Protein AF-A0A0R0IYC0-F1 (afdb_monomer_lite)

pLDDT: mean 76.12, std 16.68, range [28.08, 96.69]

Sequence (408 aa):
MTPKTNQNSFIIGTVYDILCKILTSHRSILEVNMMLLNSMKAVGMGTPQIFGSIANQCGGYDRVGYRIKDMYNQTGRQQRLKNVDGKLALKCLSSLSVNDPLMFFHHTIDDENRLQHLFWRDGTMQMNYPMFSDVLAFDATYRNNKYECPLVVFYDVNHHNKTMVFGVAIVSNETKEIHVWLLEKLLEAMKGKPPMFVITNGDLAMRNSIRKNAKSNIKNVKFVVEFSRCMLQDYEVGEFKRKWMELVTMFDVEHHPWVLELYEKRRMWCTTYIRGSYFSGFRITSRCEALHSQISKFVYSRCNVIELLQHFSCCLSFIQVRDDFDSMHGQIFLRMHFKSLEKCVASLFTTKIFILFRPILERSGTMKVVDGGAIDPSNDPLHWIGVNPKGSYLRAHKEKLSGKMQEW

Organism: Glycine max (NCBI:txid3847)

Structure (mmCIF, N/CA/C/O backbone):
data_AF-A0A0R0IYC0-F1
#
_entry.id   AF-A0A0R0IYC0-F1
#
loop_
_atom_site.group_PDB
_atom_site.id
_atom_site.type_symbol
_atom_site.label_atom_id
_atom_site.label_alt_id
_atom_site.label_comp_id
_atom_site.label_asym_id
_atom_site.label_entity_id
_atom_site.label_seq_id
_atom_site.pdbx_PDB_ins_code
_atom_site.Cartn_x
_atom_site.Cartn_y
_atom_site.Cartn_z
_atom_site.occupancy
_atom_site.B_iso_or_equiv
_atom_site.auth_seq_id
_atom_site.auth_comp_id
_atom_site.auth_asym_id
_atom_site.auth_atom_id
_atom_site.pdbx_PDB_model_num
ATOM 1 N N . MET A 1 1 ? 50.755 20.948 -6.412 1.00 40.31 1 MET A N 1
ATOM 2 C CA . MET A 1 1 ? 50.440 19.874 -7.378 1.00 40.31 1 MET A CA 1
ATOM 3 C C . MET A 1 1 ? 49.066 20.154 -7.967 1.00 40.31 1 MET A C 1
ATOM 5 O O . MET A 1 1 ? 48.068 19.938 -7.297 1.00 40.31 1 MET A O 1
ATOM 9 N N . THR A 1 2 ? 49.012 20.736 -9.163 1.00 36.22 2 THR A N 1
ATOM 10 C CA . THR A 1 2 ? 47.770 20.944 -9.921 1.00 36.22 2 THR A CA 1
ATOM 11 C C . THR A 1 2 ? 47.303 19.606 -10.507 1.00 36.22 2 THR A C 1
ATOM 13 O O . THR A 1 2 ? 48.137 18.851 -11.016 1.00 36.22 2 THR A O 1
ATOM 16 N N . PRO A 1 3 ? 46.006 19.259 -10.430 1.00 41.56 3 PRO A N 1
ATOM 17 C CA . PRO A 1 3 ? 45.524 18.000 -10.977 1.00 41.56 3 PRO A CA 1
ATOM 18 C C . PRO A 1 3 ? 45.589 18.073 -12.507 1.00 41.56 3 PRO A C 1
ATOM 20 O O . PRO A 1 3 ? 45.014 18.975 -13.118 1.00 41.56 3 PRO A O 1
ATOM 23 N N . LYS A 1 4 ? 46.304 17.126 -13.128 1.00 38.78 4 LYS A N 1
ATOM 24 C CA . LYS A 1 4 ? 46.269 16.906 -14.579 1.00 38.78 4 LYS A CA 1
ATOM 25 C C . LYS A 1 4 ? 44.829 16.578 -14.970 1.00 38.78 4 LYS A C 1
ATOM 27 O O . LYS A 1 4 ? 44.342 15.479 -14.718 1.00 38.78 4 LYS A O 1
ATOM 32 N N . THR A 1 5 ? 44.141 17.554 -15.548 1.00 39.53 5 THR A N 1
ATOM 33 C CA . THR A 1 5 ? 42.813 17.384 -16.132 1.00 39.53 5 THR A CA 1
ATOM 34 C C . THR A 1 5 ? 42.941 16.433 -17.319 1.00 39.53 5 THR A C 1
ATOM 36 O O . THR A 1 5 ? 43.798 16.595 -18.186 1.00 39.53 5 THR A O 1
ATOM 39 N N . ASN A 1 6 ? 42.131 15.381 -17.299 1.00 39.12 6 ASN A N 1
ATOM 40 C CA . ASN A 1 6 ? 42.242 14.219 -18.168 1.00 39.12 6 ASN A CA 1
ATOM 41 C C . ASN A 1 6 ? 41.822 14.593 -19.607 1.00 39.12 6 ASN A C 1
ATOM 43 O O . ASN A 1 6 ? 40.637 14.574 -19.925 1.00 39.12 6 A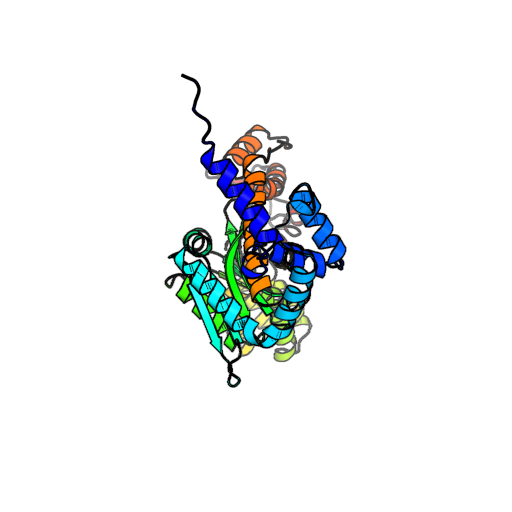SN A O 1
ATOM 47 N N . GLN A 1 7 ? 42.771 14.946 -20.485 1.00 39.28 7 GLN A N 1
ATOM 48 C CA . GLN A 1 7 ? 42.496 15.288 -21.897 1.00 39.28 7 GLN A CA 1
ATOM 49 C C . GLN A 1 7 ? 41.722 14.182 -22.644 1.00 39.28 7 GLN A C 1
ATOM 51 O O . GLN A 1 7 ? 40.970 14.474 -23.572 1.00 39.28 7 GLN A O 1
ATOM 56 N N . ASN A 1 8 ? 41.819 12.928 -22.194 1.00 37.28 8 ASN A N 1
ATOM 57 C CA . ASN A 1 8 ? 41.135 11.797 -22.817 1.00 37.28 8 ASN A CA 1
ATOM 58 C C . ASN A 1 8 ? 39.610 11.784 -22.602 1.00 37.28 8 ASN A C 1
ATOM 60 O O . ASN A 1 8 ? 38.898 11.288 -23.472 1.00 37.28 8 ASN A O 1
ATOM 64 N N . SER A 1 9 ? 39.071 12.341 -21.507 1.00 36.53 9 SER A N 1
ATOM 65 C CA . SER A 1 9 ? 37.609 12.341 -21.298 1.00 36.53 9 SER A CA 1
ATOM 66 C C . SER A 1 9 ? 36.891 13.331 -22.221 1.00 36.53 9 SER A C 1
ATOM 68 O O . SER A 1 9 ? 35.777 13.064 -22.669 1.00 36.53 9 SER A O 1
ATOM 70 N N . PHE A 1 10 ? 37.551 14.440 -22.568 1.00 35.25 10 PHE A N 1
ATOM 71 C CA . PHE A 1 10 ? 37.005 15.466 -23.460 1.00 35.25 10 PHE A CA 1
ATOM 72 C C . PHE A 1 10 ? 36.951 14.992 -24.925 1.00 35.25 10 PHE A C 1
ATOM 74 O O . PHE A 1 10 ? 36.003 15.289 -25.656 1.00 35.25 10 PHE A O 1
ATOM 81 N N . ILE A 1 11 ? 37.940 14.196 -25.347 1.00 39.66 11 ILE A N 1
ATOM 82 C CA . ILE A 1 11 ? 37.996 13.608 -26.695 1.00 39.66 11 ILE A CA 1
ATOM 83 C C . ILE A 1 11 ? 36.908 12.534 -26.875 1.00 39.66 11 ILE A C 1
ATOM 85 O O . ILE A 1 11 ? 36.260 12.484 -27.917 1.00 39.66 11 ILE A O 1
ATOM 89 N N . ILE A 1 12 ? 36.634 11.713 -25.854 1.00 46.66 12 ILE A N 1
ATOM 90 C CA . ILE A 1 12 ? 35.584 10.679 -25.937 1.00 46.66 12 ILE A CA 1
ATOM 91 C C . ILE A 1 12 ? 34.186 11.308 -26.060 1.00 46.66 12 ILE A C 1
ATOM 93 O O . ILE A 1 12 ? 33.389 10.855 -26.882 1.00 46.66 12 ILE A O 1
ATOM 97 N N . GLY A 1 13 ? 33.903 12.377 -25.302 1.00 51.91 13 GLY A N 1
ATOM 98 C CA . GLY A 1 13 ? 32.625 13.094 -25.396 1.00 51.91 13 GLY A CA 1
ATOM 99 C C . GLY A 1 13 ? 32.398 13.713 -26.779 1.00 51.91 13 GLY A C 1
ATOM 100 O O . GLY A 1 13 ? 31.359 13.498 -27.396 1.00 51.91 13 GLY A O 1
ATOM 101 N N . THR A 1 14 ? 33.414 14.391 -27.322 1.00 57.56 14 THR A N 1
ATOM 102 C CA . THR A 1 14 ? 33.320 15.031 -28.648 1.00 57.56 14 THR A CA 1
ATOM 103 C C . THR A 1 14 ? 33.155 14.029 -29.791 1.00 57.56 14 THR A C 1
ATOM 105 O O . THR A 1 14 ? 32.339 14.260 -30.684 1.00 57.56 14 THR A O 1
ATOM 108 N N . VAL A 1 15 ? 33.859 12.893 -29.763 1.00 59.19 15 VAL A N 1
ATOM 109 C CA . VAL A 1 15 ? 33.693 11.844 -30.783 1.00 59.19 15 VAL A CA 1
ATOM 110 C C . VAL A 1 15 ? 32.300 11.214 -30.701 1.00 59.19 15 VAL A C 1
ATOM 112 O O . VAL A 1 15 ? 31.662 11.023 -31.735 1.00 59.19 15 VAL A O 1
ATOM 115 N N . TYR A 1 16 ? 31.789 10.939 -29.498 1.00 60.50 16 TYR A N 1
ATOM 116 C CA . TYR A 1 16 ? 30.454 10.358 -29.321 1.00 60.50 16 TYR A CA 1
ATOM 117 C C . TYR A 1 16 ? 29.337 11.287 -29.823 1.00 60.50 16 TYR A C 1
ATOM 119 O O . TYR A 1 16 ? 28.438 10.841 -30.544 1.00 60.50 16 TYR A O 1
ATOM 127 N N . ASP A 1 17 ? 29.435 12.587 -29.534 1.00 61.44 17 ASP A N 1
ATOM 128 C CA . ASP A 1 17 ? 28.480 13.595 -30.009 1.00 61.44 17 ASP A CA 1
ATOM 129 C C . ASP A 1 17 ? 28.496 13.719 -31.541 1.00 61.44 17 ASP A C 1
ATOM 131 O O . ASP A 1 17 ? 27.447 13.851 -32.183 1.00 61.44 17 ASP A O 1
ATOM 135 N N . ILE A 1 18 ? 29.680 13.624 -32.156 1.00 62.19 18 ILE A N 1
ATOM 136 C CA . ILE A 1 18 ? 29.835 13.603 -33.616 1.00 62.19 18 ILE A CA 1
ATOM 137 C C . ILE A 1 18 ? 29.225 12.323 -34.209 1.00 62.19 18 ILE A C 1
ATOM 139 O O . ILE A 1 18 ? 28.498 12.391 -35.205 1.00 62.19 18 ILE A O 1
ATOM 143 N N . LEU A 1 19 ? 29.451 11.159 -33.593 1.00 61.41 19 LEU A N 1
ATOM 144 C CA . LEU A 1 19 ? 28.899 9.886 -34.069 1.00 61.41 19 LEU A CA 1
ATOM 145 C C . LEU A 1 19 ? 27.366 9.871 -34.009 1.00 61.41 19 LEU A C 1
ATOM 147 O O . LEU A 1 19 ? 26.738 9.449 -34.981 1.00 61.41 19 LEU A O 1
ATOM 151 N N . CYS A 1 20 ? 26.755 10.417 -32.952 1.00 62.12 20 CYS A N 1
ATOM 152 C CA . CYS A 1 20 ? 25.298 10.596 -32.870 1.00 62.12 20 CYS A CA 1
ATOM 153 C C . CYS A 1 20 ? 24.760 11.479 -34.015 1.00 62.12 20 CYS A C 1
ATOM 155 O O . CYS A 1 20 ? 23.692 11.224 -34.586 1.00 62.12 20 CYS A O 1
ATOM 157 N N . LYS A 1 21 ? 25.511 12.512 -34.420 1.00 61.81 21 LYS A N 1
ATOM 158 C CA . LYS A 1 21 ? 25.119 13.392 -35.535 1.00 61.81 21 LYS A CA 1
ATOM 159 C C . LYS A 1 21 ? 25.160 12.682 -36.886 1.00 61.81 21 LYS A C 1
ATOM 161 O O . LYS A 1 21 ? 24.272 12.923 -37.713 1.00 61.81 21 LYS A O 1
ATOM 166 N N . ILE A 1 22 ? 26.130 11.796 -37.107 1.00 63.50 22 ILE A N 1
ATOM 167 C CA . ILE A 1 22 ? 26.396 11.187 -38.420 1.00 63.50 22 ILE A CA 1
ATOM 168 C C . ILE A 1 22 ? 25.664 9.850 -38.591 1.00 63.50 22 ILE A C 1
ATOM 170 O O . ILE A 1 22 ? 24.965 9.660 -39.587 1.00 63.50 22 ILE A O 1
ATOM 174 N N . LEU A 1 23 ? 25.761 8.947 -37.616 1.00 68.81 23 LEU A N 1
ATOM 175 C CA . LEU A 1 23 ? 25.322 7.561 -37.751 1.00 68.81 23 LEU A CA 1
ATOM 176 C C . LEU A 1 23 ? 23.964 7.329 -37.090 1.00 68.81 23 LEU A C 1
ATOM 178 O O . LEU A 1 23 ? 23.771 7.581 -35.903 1.00 68.81 23 LEU A O 1
ATOM 182 N N . THR A 1 24 ? 23.019 6.782 -37.852 1.00 68.00 24 THR A N 1
ATOM 183 C CA . THR A 1 24 ? 21.692 6.401 -37.343 1.00 68.00 24 THR A CA 1
ATOM 184 C C . THR A 1 24 ? 21.765 5.375 -36.215 1.00 68.00 24 THR A C 1
ATOM 186 O O . THR A 1 24 ? 20.939 5.435 -35.313 1.00 68.00 24 THR A O 1
ATOM 189 N N . SER A 1 25 ? 22.761 4.483 -36.224 1.00 69.06 25 SER A N 1
ATOM 190 C CA . SER A 1 25 ? 22.980 3.470 -35.181 1.00 69.06 25 SER A CA 1
ATOM 191 C C . SER A 1 25 ? 23.373 4.050 -33.821 1.00 69.06 25 SER A C 1
ATOM 193 O O . SER A 1 25 ? 23.136 3.405 -32.805 1.00 69.06 25 SER A O 1
ATOM 195 N N . HIS A 1 26 ? 23.944 5.258 -33.788 1.00 68.44 26 HIS A N 1
ATOM 196 C CA . HIS A 1 26 ? 24.344 5.932 -32.549 1.00 68.44 26 HIS A CA 1
ATOM 197 C C . HIS A 1 26 ? 23.257 6.866 -32.002 1.00 68.44 26 HIS A C 1
ATOM 199 O O . HIS A 1 26 ? 23.344 7.311 -30.860 1.00 68.44 26 HIS A O 1
ATOM 205 N N . ARG A 1 27 ? 22.206 7.148 -32.783 1.00 78.25 27 ARG A N 1
ATOM 206 C CA . ARG A 1 27 ? 21.073 7.959 -32.322 1.00 78.25 27 ARG A CA 1
ATOM 207 C C . ARG A 1 27 ? 20.144 7.112 -31.469 1.00 78.25 27 ARG A C 1
ATOM 209 O O . ARG A 1 27 ? 19.543 6.153 -31.947 1.00 78.25 27 ARG A O 1
ATOM 216 N N . SER A 1 28 ? 19.968 7.513 -30.218 1.00 77.31 28 SER A N 1
ATOM 217 C CA . SER A 1 28 ? 18.967 6.929 -29.330 1.00 77.31 28 SER A CA 1
ATOM 218 C C . SER A 1 28 ? 18.286 8.021 -28.514 1.00 77.31 28 SER A C 1
ATOM 220 O O . SER A 1 28 ? 18.926 8.951 -28.022 1.00 77.31 28 SER A O 1
ATOM 222 N N . ILE A 1 29 ? 16.961 7.931 -28.393 1.00 83.06 29 ILE A N 1
ATOM 223 C CA . ILE A 1 29 ? 16.216 8.791 -27.477 1.00 83.06 29 ILE A CA 1
ATOM 224 C C . ILE A 1 29 ? 16.373 8.178 -26.090 1.00 83.06 29 ILE A C 1
ATOM 226 O O . ILE A 1 29 ? 15.874 7.082 -25.840 1.00 83.06 29 ILE A O 1
ATOM 230 N N . LEU A 1 30 ? 17.083 8.883 -25.208 1.00 79.81 30 LEU A N 1
ATOM 231 C CA . LEU A 1 30 ? 17.211 8.506 -23.800 1.00 79.81 30 LEU A CA 1
ATOM 232 C C . LEU A 1 30 ? 15.828 8.301 -23.171 1.00 79.81 30 LEU A C 1
ATOM 234 O O . LEU A 1 30 ? 14.880 9.010 -23.506 1.00 79.81 30 LEU A O 1
ATOM 238 N N . GLU A 1 31 ? 15.722 7.375 -22.221 1.00 70.25 31 GLU A N 1
ATOM 239 C CA . GLU A 1 31 ? 14.453 7.042 -21.562 1.00 70.25 31 GLU A CA 1
ATOM 240 C C . GLU A 1 31 ? 13.765 8.264 -20.940 1.00 70.25 31 GLU A C 1
ATOM 242 O O . GLU A 1 31 ? 12.576 8.481 -21.165 1.00 70.25 31 GLU A O 1
ATOM 247 N N . VAL A 1 32 ? 14.537 9.141 -20.295 1.00 75.06 32 VAL A N 1
ATOM 248 C CA . VAL A 1 32 ? 14.058 10.420 -19.744 1.00 75.06 32 VAL A CA 1
ATOM 249 C C . VAL A 1 32 ? 13.418 11.303 -20.824 1.00 75.06 32 VAL A C 1
ATOM 251 O O . VAL A 1 32 ? 12.354 11.883 -20.614 1.00 75.06 32 VAL A O 1
ATOM 254 N N . ASN A 1 33 ? 14.015 11.359 -22.017 1.00 84.56 33 ASN A N 1
ATOM 255 C CA . ASN A 1 33 ? 13.479 12.133 -23.135 1.00 84.56 33 ASN A CA 1
ATOM 256 C C . ASN A 1 33 ? 12.239 11.477 -23.759 1.00 84.56 33 ASN A C 1
ATOM 258 O O . ASN A 1 33 ? 11.364 12.183 -24.259 1.00 84.56 33 ASN A O 1
ATOM 262 N N . MET A 1 34 ? 12.132 10.144 -23.723 1.00 80.50 34 MET A N 1
ATOM 263 C CA . MET A 1 34 ? 10.910 9.442 -24.134 1.00 80.50 34 MET A CA 1
ATOM 264 C C . MET A 1 34 ? 9.756 9.725 -23.170 1.00 80.50 34 MET A C 1
ATOM 266 O O . MET A 1 34 ? 8.651 10.022 -23.622 1.00 80.50 34 MET A O 1
ATOM 270 N N . MET A 1 35 ? 10.012 9.693 -21.858 1.00 75.69 35 MET A N 1
ATOM 271 C CA . MET A 1 35 ? 9.021 10.064 -20.843 1.00 75.69 35 MET A CA 1
ATOM 272 C C . MET A 1 35 ? 8.561 11.512 -21.027 1.00 75.69 35 MET A C 1
ATOM 274 O O . MET A 1 35 ? 7.362 11.780 -20.990 1.00 75.69 35 MET A O 1
ATOM 278 N N . LEU A 1 36 ? 9.498 12.431 -21.289 1.00 83.56 36 LEU A N 1
ATOM 279 C CA . LEU A 1 36 ? 9.193 13.835 -21.558 1.00 83.56 36 LEU A CA 1
ATOM 280 C C . LEU A 1 36 ? 8.366 14.017 -22.841 1.00 83.56 36 LEU A C 1
ATOM 282 O O . LEU A 1 36 ? 7.412 14.790 -22.859 1.00 83.56 36 LEU A O 1
ATOM 286 N N . LEU A 1 37 ? 8.693 13.277 -23.905 1.00 85.75 37 LEU A N 1
ATOM 287 C CA . LEU A 1 37 ? 7.905 13.257 -25.138 1.00 85.75 37 LEU A CA 1
ATOM 288 C C . LEU A 1 37 ? 6.463 12.814 -24.884 1.00 85.75 37 LEU A C 1
ATOM 290 O O . LEU A 1 37 ? 5.535 13.465 -25.365 1.00 85.75 37 LEU A O 1
ATOM 294 N N . ASN A 1 38 ? 6.274 11.732 -24.133 1.00 80.06 38 ASN A N 1
ATOM 295 C CA . ASN A 1 38 ? 4.952 11.196 -23.826 1.00 80.06 38 ASN A CA 1
ATOM 296 C C . ASN A 1 38 ? 4.139 12.156 -22.944 1.00 80.06 38 ASN A C 1
ATOM 298 O O . ASN A 1 38 ? 3.006 12.495 -23.292 1.00 80.06 38 ASN A O 1
ATOM 302 N N . SER A 1 39 ? 4.732 12.659 -21.857 1.00 75.38 39 SER A N 1
ATOM 303 C CA . SER A 1 39 ? 4.055 13.565 -20.922 1.00 75.38 39 SER A CA 1
ATOM 304 C C . SER A 1 39 ? 3.678 14.896 -21.574 1.00 75.38 39 SER A C 1
ATOM 306 O O . SER A 1 39 ? 2.548 15.361 -21.422 1.00 75.38 39 SER A O 1
ATOM 308 N N . MET A 1 40 ? 4.572 15.485 -22.374 1.00 84.88 40 MET A N 1
ATOM 309 C CA . MET A 1 40 ? 4.278 16.732 -23.081 1.00 84.88 40 MET A CA 1
ATOM 310 C C . MET A 1 40 ? 3.257 16.534 -24.211 1.00 84.88 40 MET A C 1
ATOM 312 O O . MET A 1 40 ? 2.402 17.395 -24.428 1.00 84.88 40 MET A O 1
ATOM 316 N N . LYS A 1 41 ? 3.280 15.393 -24.915 1.00 82.38 41 LYS A N 1
ATOM 317 C CA . LYS A 1 41 ? 2.235 15.083 -25.906 1.00 82.38 41 LYS A CA 1
ATOM 318 C C . LYS A 1 41 ? 0.857 14.988 -25.279 1.00 82.38 41 LYS A C 1
ATOM 320 O O . LYS A 1 41 ? -0.115 15.436 -25.883 1.00 82.38 41 LYS A O 1
ATOM 325 N N . ALA A 1 42 ? 0.776 14.409 -24.089 1.00 68.44 42 ALA A N 1
ATOM 326 C CA . ALA A 1 42 ? -0.482 14.226 -23.395 1.00 68.44 42 ALA A CA 1
ATOM 327 C C . ALA A 1 42 ? -1.173 15.540 -23.007 1.00 68.44 42 ALA A C 1
ATOM 329 O O . ALA A 1 42 ? -2.399 15.601 -22.989 1.00 68.44 42 ALA A O 1
ATOM 330 N N . VAL A 1 43 ? -0.399 16.601 -22.758 1.00 75.00 43 VAL A N 1
ATOM 331 C CA . VAL A 1 43 ? -0.919 17.959 -22.513 1.00 75.00 43 VAL A CA 1
ATOM 332 C C . VAL A 1 43 ? -1.140 18.759 -23.806 1.00 75.00 43 VAL A C 1
ATOM 334 O O . VAL A 1 43 ? -1.367 19.964 -23.763 1.00 75.00 43 VAL A O 1
ATOM 337 N N . GLY A 1 44 ? -1.088 18.100 -24.969 1.00 74.31 44 GLY A N 1
ATOM 338 C CA . GLY A 1 44 ? -1.387 18.698 -26.271 1.00 74.31 44 GLY A CA 1
ATOM 339 C C . GLY A 1 44 ? -0.204 19.382 -26.959 1.00 74.31 44 GLY A C 1
ATOM 340 O O . GLY A 1 44 ? -0.402 20.016 -27.996 1.00 74.31 44 GLY A O 1
ATOM 341 N N . MET A 1 45 ? 1.024 19.258 -26.438 1.00 83.38 45 MET A N 1
ATOM 342 C CA . MET A 1 45 ? 2.189 19.853 -27.098 1.00 83.38 45 MET A CA 1
ATOM 343 C C . MET A 1 45 ? 2.554 19.093 -28.375 1.00 83.38 45 MET A C 1
ATOM 345 O O . MET A 1 45 ? 2.655 17.861 -28.413 1.00 83.38 45 MET A O 1
ATOM 349 N N . GLY A 1 46 ? 2.820 19.851 -29.437 1.00 85.25 46 GLY A N 1
ATOM 350 C CA . GLY A 1 46 ? 3.313 19.296 -30.690 1.00 85.25 46 GLY A CA 1
ATOM 351 C C . GLY A 1 46 ? 4.734 18.750 -30.536 1.00 85.25 46 GLY A C 1
ATOM 352 O O . GLY A 1 46 ? 5.563 19.328 -29.837 1.00 85.25 46 GLY A O 1
ATOM 353 N N . THR A 1 47 ? 5.069 17.676 -31.262 1.00 90.50 47 THR A N 1
ATOM 354 C CA . THR A 1 47 ? 6.436 17.099 -31.273 1.00 90.50 47 THR A CA 1
ATOM 355 C C . THR A 1 47 ? 7.549 18.137 -31.518 1.00 90.50 47 THR A C 1
ATOM 357 O O . THR A 1 47 ? 8.579 18.037 -30.853 1.00 90.50 47 THR A O 1
ATOM 360 N N . PRO A 1 48 ? 7.367 19.169 -32.372 1.00 91.75 48 PRO A N 1
ATOM 361 C CA . PRO A 1 48 ? 8.357 20.239 -32.520 1.00 91.75 48 PRO A CA 1
ATOM 362 C C . PRO A 1 48 ? 8.596 21.065 -31.250 1.00 91.75 48 PRO A C 1
ATOM 364 O O . PRO A 1 48 ? 9.742 21.374 -30.942 1.00 91.75 48 PRO A O 1
ATOM 367 N N . GLN A 1 49 ? 7.545 21.386 -30.489 1.00 90.81 49 GLN A N 1
ATOM 368 C CA . GLN A 1 49 ? 7.658 22.161 -29.244 1.00 90.81 49 GLN A CA 1
ATOM 369 C C . GLN A 1 49 ? 8.403 21.366 -28.169 1.00 90.81 49 GLN A C 1
ATOM 371 O O . GLN A 1 49 ? 9.254 21.902 -27.466 1.00 90.81 49 GLN A O 1
ATOM 376 N N . ILE A 1 50 ? 8.124 20.064 -28.096 1.00 92.06 50 ILE A N 1
ATOM 377 C CA . ILE A 1 50 ? 8.804 19.128 -27.195 1.00 92.06 50 ILE A CA 1
ATOM 378 C C . ILE A 1 50 ? 10.289 19.036 -27.548 1.00 92.06 50 ILE A C 1
ATOM 380 O O . ILE A 1 50 ? 11.144 19.158 -26.675 1.00 92.06 50 ILE A O 1
ATOM 384 N N . PHE A 1 51 ? 10.607 18.869 -28.835 1.00 92.88 51 PHE A N 1
ATOM 385 C CA . PHE A 1 51 ? 11.993 18.829 -29.297 1.00 92.88 51 PHE A CA 1
ATOM 386 C C . PHE A 1 51 ? 12.735 20.131 -28.977 1.00 92.88 51 PHE A C 1
ATOM 388 O O . PHE A 1 51 ? 13.870 20.086 -28.510 1.00 92.88 51 PHE A O 1
ATOM 395 N N . GLY A 1 52 ? 12.079 21.282 -29.159 1.00 92.00 52 GLY A N 1
ATOM 396 C CA . GLY A 1 52 ? 12.617 22.581 -28.757 1.00 92.00 52 GLY A CA 1
ATOM 397 C C . GLY A 1 52 ? 12.873 22.687 -27.251 1.00 92.00 52 GLY A C 1
ATOM 398 O O . GLY A 1 52 ? 13.912 23.201 -26.847 1.00 92.00 52 GLY A O 1
ATOM 399 N N . SER A 1 53 ? 11.982 22.144 -26.414 1.00 91.56 53 SER A N 1
ATOM 400 C CA . SER A 1 53 ? 12.174 22.097 -24.957 1.00 91.56 53 SER A CA 1
ATOM 401 C C . SER A 1 53 ? 13.395 21.259 -24.564 1.00 91.56 53 SER A C 1
ATOM 403 O O . SER A 1 53 ? 14.223 21.714 -23.775 1.00 91.56 53 SER A O 1
ATOM 405 N N . ILE A 1 54 ? 13.557 20.081 -25.174 1.00 91.31 54 ILE A N 1
ATOM 406 C CA . ILE A 1 54 ? 14.723 19.211 -24.959 1.00 91.31 54 ILE A CA 1
ATOM 407 C C . ILE A 1 54 ? 16.004 19.908 -25.419 1.00 91.31 54 ILE A C 1
ATOM 409 O O . ILE A 1 54 ? 16.986 19.943 -24.683 1.00 91.31 54 ILE A O 1
ATOM 413 N N . ALA A 1 55 ? 15.994 20.511 -26.607 1.00 90.88 55 ALA A N 1
ATOM 414 C CA . ALA A 1 55 ? 17.136 21.260 -27.117 1.00 90.88 55 ALA A CA 1
ATOM 415 C C . ALA A 1 55 ? 17.535 22.406 -26.180 1.00 90.88 55 ALA A C 1
ATOM 417 O O . ALA A 1 55 ? 18.723 22.608 -25.936 1.00 90.88 55 ALA A O 1
ATOM 418 N N . ASN A 1 56 ? 16.561 23.111 -25.601 1.00 90.62 56 ASN A N 1
ATOM 419 C CA . ASN A 1 56 ? 16.823 24.156 -24.616 1.00 90.62 56 ASN A CA 1
ATOM 420 C C . ASN A 1 56 ? 17.496 23.598 -23.348 1.00 90.62 56 ASN A C 1
ATOM 422 O O . ASN A 1 56 ? 18.451 24.194 -22.858 1.00 90.62 56 ASN A O 1
ATOM 426 N N . GLN A 1 57 ? 17.067 22.429 -22.857 1.00 88.12 57 GLN A N 1
ATOM 427 C CA . GLN A 1 57 ? 17.708 21.754 -21.716 1.00 88.12 57 GLN A CA 1
ATOM 428 C C . GLN A 1 57 ? 19.129 21.271 -22.037 1.00 88.12 57 GLN A C 1
ATOM 430 O O . GLN A 1 57 ? 20.014 21.355 -21.189 1.00 88.12 57 GLN A O 1
ATOM 435 N N . CYS A 1 58 ? 19.370 20.804 -23.264 1.00 85.25 58 CYS A N 1
ATOM 436 C CA . CYS A 1 58 ? 20.702 20.400 -23.717 1.00 85.25 58 CYS A CA 1
ATOM 437 C C . CYS A 1 58 ? 21.631 21.597 -24.001 1.00 85.25 58 CYS A C 1
ATOM 439 O O . CYS A 1 58 ? 22.834 21.401 -24.157 1.00 85.25 58 CYS A O 1
ATOM 441 N N . GLY A 1 59 ? 21.113 22.830 -24.051 1.00 88.25 59 GLY A N 1
ATOM 442 C CA . GLY A 1 59 ? 21.876 24.040 -24.378 1.00 88.25 59 GLY A CA 1
ATOM 443 C C . GLY A 1 59 ? 22.088 24.264 -25.879 1.00 88.25 59 GLY A C 1
ATOM 444 O O . GLY A 1 59 ? 23.059 24.909 -26.265 1.00 88.25 59 GLY A O 1
ATOM 445 N N . GLY A 1 60 ? 21.218 23.701 -26.719 1.00 86.81 60 GLY A N 1
ATOM 446 C CA . GLY A 1 60 ? 21.261 23.817 -28.175 1.00 86.81 60 GLY A CA 1
ATOM 447 C C . GLY A 1 60 ? 20.735 22.565 -28.877 1.00 86.81 60 GLY A C 1
ATOM 448 O O . GLY A 1 60 ? 20.830 21.449 -28.365 1.00 86.81 60 GLY A O 1
ATOM 449 N N . TYR A 1 61 ? 20.195 22.733 -30.086 1.00 87.44 61 TYR A N 1
ATOM 450 C CA . TYR A 1 61 ? 19.746 21.610 -30.922 1.00 87.44 61 TYR A CA 1
ATOM 451 C C . TYR A 1 61 ? 20.899 20.688 -31.333 1.00 87.44 61 TYR A C 1
ATOM 453 O O . TYR A 1 61 ? 20.717 19.485 -31.495 1.00 87.44 61 TYR A O 1
ATOM 461 N N . ASP A 1 62 ? 22.094 21.249 -31.487 1.00 82.94 62 ASP A N 1
ATOM 462 C CA . ASP A 1 62 ? 23.329 20.551 -31.831 1.00 82.94 62 ASP A CA 1
ATOM 463 C C . ASP A 1 62 ? 23.875 19.682 -30.688 1.00 82.94 62 ASP A C 1
ATOM 465 O O . ASP A 1 62 ? 24.782 18.885 -30.924 1.00 82.94 62 ASP A O 1
ATOM 469 N N . ARG A 1 63 ? 23.317 19.812 -29.481 1.00 82.12 63 ARG A N 1
ATOM 470 C CA . ARG A 1 63 ? 23.646 18.997 -28.304 1.00 82.12 63 ARG A CA 1
ATOM 471 C C . ARG A 1 63 ? 22.627 17.888 -28.043 1.00 82.12 63 ARG A C 1
ATOM 473 O O . ARG A 1 63 ? 22.778 17.119 -27.100 1.00 82.12 63 ARG A O 1
ATOM 480 N N . VAL A 1 64 ? 21.591 17.780 -28.878 1.00 83.69 64 VAL A N 1
ATOM 481 C CA . VAL A 1 64 ? 20.632 16.675 -28.814 1.00 83.69 64 VAL A CA 1
ATOM 482 C C . VAL A 1 64 ? 21.163 15.511 -29.652 1.00 83.69 64 VAL A C 1
ATOM 484 O O . VAL A 1 64 ? 21.341 15.631 -30.863 1.00 83.69 64 VAL A O 1
ATOM 487 N N . GLY A 1 65 ? 21.387 14.356 -29.021 1.00 84.56 65 GLY A N 1
ATOM 488 C CA . GLY A 1 65 ? 21.955 13.156 -29.660 1.00 84.56 65 GLY A CA 1
ATOM 489 C C . GLY A 1 65 ? 21.058 12.453 -30.695 1.00 84.56 65 GLY A C 1
ATOM 490 O O . GLY A 1 65 ? 21.357 11.339 -31.115 1.00 84.56 65 GLY A O 1
ATOM 491 N N . TYR A 1 66 ? 19.939 13.058 -31.097 1.00 87.56 66 TYR A N 1
ATOM 492 C CA . TYR A 1 66 ? 18.977 12.521 -32.062 1.00 87.56 66 TYR A CA 1
ATOM 493 C C . TYR A 1 66 ? 18.192 13.655 -32.735 1.00 87.56 66 TYR A C 1
ATOM 495 O O . TYR A 1 66 ? 18.186 14.800 -32.285 1.00 87.56 66 TYR A O 1
ATOM 503 N N . ARG A 1 67 ? 17.516 13.349 -33.844 1.00 87.69 67 ARG A N 1
ATOM 504 C CA . ARG A 1 67 ? 16.741 14.319 -34.629 1.00 87.69 67 ARG A CA 1
ATOM 505 C C . ARG A 1 67 ? 15.266 14.284 -34.247 1.00 87.69 67 ARG A C 1
ATOM 507 O O . ARG A 1 67 ? 14.740 13.262 -33.815 1.00 87.69 67 ARG A O 1
ATOM 514 N N . ILE A 1 68 ? 14.541 15.352 -34.575 1.00 90.06 68 ILE A N 1
ATOM 515 C CA . ILE A 1 68 ? 13.073 15.375 -34.471 1.00 90.06 68 ILE A CA 1
ATOM 516 C C . ILE A 1 68 ? 12.402 14.221 -35.245 1.00 90.06 68 ILE A C 1
ATOM 518 O O . ILE A 1 68 ? 11.393 13.675 -34.805 1.00 90.06 68 ILE A O 1
ATOM 522 N N . LYS A 1 69 ? 12.987 13.784 -36.374 1.00 89.38 69 LYS A N 1
ATOM 523 C CA . LYS A 1 69 ? 12.511 12.613 -37.132 1.00 89.38 69 LYS A CA 1
ATOM 524 C C . LYS A 1 69 ? 12.543 11.337 -36.287 1.00 89.38 69 LYS A C 1
ATOM 526 O O . LYS A 1 69 ? 11.634 10.522 -36.404 1.00 89.38 69 LYS A O 1
ATOM 531 N N . ASP A 1 70 ? 13.532 11.194 -35.410 1.00 89.94 70 ASP A N 1
ATOM 532 C CA . ASP A 1 70 ? 13.633 10.052 -34.504 1.00 89.94 70 ASP A CA 1
ATOM 533 C C . ASP A 1 70 ? 12.490 10.079 -33.473 1.00 89.94 70 ASP A C 1
ATOM 535 O O . ASP A 1 70 ? 11.915 9.033 -33.186 1.00 89.94 70 ASP A O 1
ATOM 539 N N . MET A 1 71 ? 12.050 11.261 -33.013 1.00 89.81 71 MET A N 1
ATOM 540 C CA . MET A 1 71 ? 10.869 11.401 -32.139 1.00 89.81 71 MET A CA 1
ATOM 541 C C . MET A 1 71 ? 9.557 11.046 -32.851 1.00 89.81 71 MET A C 1
ATOM 543 O O . MET A 1 71 ? 8.686 10.393 -32.266 1.00 89.81 71 MET A O 1
ATOM 547 N N . TYR A 1 72 ? 9.405 11.434 -34.122 1.00 88.75 72 TYR A N 1
ATOM 548 C CA . TYR A 1 72 ? 8.261 11.012 -34.939 1.00 88.75 72 TYR A CA 1
ATOM 549 C C . TYR A 1 72 ? 8.257 9.499 -35.161 1.00 88.75 72 TYR A C 1
ATOM 551 O O . TYR A 1 72 ? 7.227 8.854 -34.957 1.00 88.75 72 TYR A O 1
ATOM 559 N N . ASN A 1 73 ? 9.410 8.925 -35.513 1.00 87.75 73 ASN A N 1
ATOM 560 C CA . ASN A 1 73 ? 9.575 7.483 -35.673 1.00 87.75 73 ASN A CA 1
ATOM 561 C C . ASN A 1 73 ? 9.261 6.744 -34.369 1.00 87.75 73 ASN A C 1
ATOM 563 O O . ASN A 1 73 ? 8.572 5.727 -34.400 1.00 87.75 73 ASN A O 1
ATOM 567 N N . GLN A 1 74 ? 9.710 7.275 -33.229 1.00 83.56 74 GLN A N 1
ATOM 568 C CA . GLN A 1 74 ? 9.444 6.703 -31.915 1.00 83.56 74 GLN A CA 1
ATOM 569 C C . GLN A 1 74 ? 7.957 6.755 -31.564 1.00 83.56 74 GLN A C 1
ATOM 571 O O . GLN A 1 74 ? 7.398 5.740 -31.155 1.00 83.56 74 GLN A O 1
ATOM 576 N N . THR A 1 75 ? 7.287 7.882 -31.820 1.00 81.50 75 THR A N 1
ATOM 577 C CA . THR A 1 75 ? 5.826 7.981 -31.667 1.00 81.50 75 THR A CA 1
ATOM 578 C C . THR A 1 75 ? 5.123 6.944 -32.549 1.00 81.50 75 THR A C 1
ATOM 580 O O . THR A 1 75 ? 4.239 6.221 -32.091 1.00 81.50 75 THR A O 1
ATOM 583 N N . GLY A 1 76 ? 5.516 6.842 -33.822 1.00 80.44 76 GLY A N 1
ATOM 584 C CA . GLY A 1 76 ? 4.948 5.867 -34.753 1.00 80.44 76 GLY A CA 1
ATOM 585 C C . GLY A 1 76 ? 5.194 4.426 -34.301 1.00 80.44 76 GLY A C 1
ATOM 586 O O . GLY A 1 76 ? 4.302 3.584 -34.393 1.00 80.44 76 GLY A O 1
ATOM 587 N N . ARG A 1 77 ? 6.374 4.139 -33.742 1.00 78.94 77 ARG A N 1
ATOM 588 C CA . ARG A 1 77 ? 6.713 2.841 -33.151 1.00 78.94 77 ARG A CA 1
ATOM 589 C C . ARG A 1 77 ? 5.831 2.534 -31.941 1.00 78.94 77 ARG A C 1
ATOM 591 O O . ARG A 1 77 ? 5.270 1.445 -31.890 1.00 78.94 77 ARG A O 1
ATOM 598 N N . GLN A 1 78 ? 5.644 3.478 -31.018 1.00 73.00 78 GLN A N 1
ATOM 599 C CA . GLN A 1 78 ? 4.741 3.323 -29.869 1.00 73.00 78 GLN A CA 1
ATOM 600 C C . GLN A 1 78 ? 3.296 3.053 -30.318 1.00 73.00 78 GLN A C 1
ATOM 602 O O . GLN A 1 78 ? 2.634 2.165 -29.784 1.00 73.00 78 GLN A O 1
ATOM 607 N N . GLN A 1 79 ? 2.823 3.737 -31.366 1.00 68.38 79 GLN A N 1
ATOM 608 C CA . GLN A 1 79 ? 1.496 3.488 -31.939 1.00 68.38 79 GLN A CA 1
ATOM 609 C C . GLN A 1 79 ? 1.353 2.094 -32.571 1.00 68.38 79 GLN A C 1
ATOM 611 O O . GLN A 1 79 ? 0.246 1.557 -32.591 1.00 68.38 79 GLN A O 1
ATOM 616 N N . ARG A 1 80 ? 2.443 1.496 -33.069 1.00 69.12 80 ARG A N 1
ATOM 617 C CA . ARG A 1 80 ? 2.461 0.117 -33.595 1.00 69.12 80 ARG A CA 1
ATOM 618 C C . ARG A 1 80 ? 2.572 -0.933 -32.490 1.00 69.12 80 ARG A C 1
ATOM 620 O O . ARG A 1 80 ? 2.060 -2.034 -32.641 1.00 69.12 80 ARG A O 1
ATOM 627 N N . LEU A 1 81 ? 3.188 -0.587 -31.360 1.00 65.75 81 LEU A N 1
ATOM 628 C CA . LEU A 1 81 ? 3.343 -1.464 -30.194 1.00 65.75 81 LEU A CA 1
ATOM 629 C C . LEU A 1 81 ? 2.071 -1.582 -29.335 1.00 65.75 81 LEU A C 1
ATOM 631 O O . LEU A 1 81 ? 2.127 -2.166 -28.256 1.00 65.75 81 LEU A O 1
ATOM 635 N N . LYS A 1 82 ? 0.915 -1.085 -29.805 1.00 59.56 82 LYS A N 1
ATOM 636 C CA . LYS A 1 82 ? -0.357 -1.098 -29.058 1.00 59.56 82 LYS A CA 1
ATOM 637 C C . LYS A 1 82 ? -0.745 -2.473 -28.499 1.00 59.56 82 LYS A C 1
ATOM 639 O O . LYS A 1 82 ? -1.376 -2.493 -27.452 1.00 59.56 82 LYS A O 1
ATOM 644 N N . ASN A 1 83 ? -0.341 -3.569 -29.147 1.00 61.94 83 ASN A N 1
ATOM 645 C CA . ASN A 1 83 ? -0.662 -4.941 -28.728 1.00 61.94 83 ASN A CA 1
ATOM 646 C C . ASN A 1 83 ? 0.422 -5.591 -27.842 1.00 61.94 83 ASN A C 1
ATOM 648 O O . ASN A 1 83 ? 0.278 -6.737 -27.433 1.00 61.94 83 ASN A O 1
ATOM 652 N N . VAL A 1 84 ? 1.529 -4.893 -27.560 1.00 76.00 84 VAL A N 1
ATOM 653 C CA . VAL A 1 84 ? 2.680 -5.418 -26.792 1.00 76.00 84 VAL A CA 1
ATOM 654 C C . VAL A 1 84 ? 2.792 -4.752 -25.416 1.00 76.00 84 VAL A C 1
ATOM 656 O O . VAL A 1 84 ? 3.648 -5.110 -24.618 1.00 76.00 84 VAL A O 1
ATOM 659 N N . ASP A 1 85 ? 1.914 -3.800 -25.114 1.00 81.50 85 ASP A N 1
ATOM 660 C CA . ASP A 1 85 ? 1.970 -2.960 -23.918 1.00 81.50 85 ASP A CA 1
ATOM 661 C C . ASP A 1 85 ? 2.020 -3.762 -22.606 1.00 81.50 85 ASP A C 1
ATOM 663 O O . ASP A 1 85 ? 2.930 -3.569 -21.804 1.00 81.50 85 ASP A O 1
ATOM 667 N N . GLY A 1 86 ? 1.146 -4.763 -22.441 1.00 85.19 86 GLY A N 1
ATOM 668 C CA . GLY A 1 86 ? 1.191 -5.657 -21.278 1.00 85.19 86 GLY A CA 1
ATOM 669 C C . GLY A 1 86 ? 2.525 -6.406 -21.149 1.00 85.19 86 GLY A C 1
ATOM 670 O O . GLY A 1 86 ? 3.102 -6.468 -20.068 1.00 85.19 86 GLY A O 1
ATOM 671 N N . LYS A 1 87 ? 3.091 -6.898 -22.261 1.00 86.81 87 LYS A N 1
ATOM 672 C CA . LYS A 1 87 ? 4.408 -7.568 -22.266 1.00 86.81 87 LYS A CA 1
ATOM 673 C C . LYS A 1 87 ? 5.546 -6.602 -21.925 1.00 86.81 87 LYS A C 1
ATOM 675 O O . LYS A 1 87 ? 6.496 -6.993 -21.248 1.00 86.81 87 LYS A O 1
ATOM 680 N N . LEU A 1 88 ? 5.463 -5.350 -22.378 1.00 86.19 88 LEU A N 1
ATOM 681 C CA . LEU A 1 88 ? 6.435 -4.307 -22.040 1.00 86.19 88 LEU A CA 1
ATOM 682 C C . LEU A 1 88 ? 6.365 -3.939 -20.555 1.00 86.19 88 LEU A C 1
ATOM 684 O O . LEU A 1 88 ? 7.413 -3.824 -19.925 1.00 86.19 88 LEU A O 1
ATOM 688 N N . ALA A 1 89 ? 5.162 -3.829 -19.990 1.00 88.88 89 ALA A N 1
ATOM 689 C CA . ALA A 1 89 ? 4.956 -3.599 -18.564 1.00 88.88 89 ALA A CA 1
ATOM 690 C C . ALA A 1 89 ? 5.562 -4.728 -17.711 1.00 88.88 89 ALA A C 1
ATOM 692 O O . ALA A 1 89 ? 6.337 -4.461 -16.795 1.00 88.88 89 ALA A O 1
ATOM 693 N N . LEU A 1 90 ? 5.309 -5.992 -18.069 1.00 92.44 90 LEU A N 1
ATOM 694 C CA . LEU A 1 90 ? 5.902 -7.147 -17.382 1.00 92.44 90 LEU A CA 1
ATOM 695 C C . LEU A 1 90 ? 7.432 -7.169 -17.492 1.00 92.44 90 LEU A C 1
ATOM 697 O O . LEU A 1 90 ? 8.122 -7.443 -16.508 1.00 92.44 90 LEU A O 1
ATOM 701 N N . LYS A 1 91 ? 7.983 -6.834 -18.666 1.00 90.31 91 LYS A N 1
ATOM 702 C CA . LYS A 1 91 ? 9.435 -6.712 -18.854 1.00 90.31 91 LYS A CA 1
ATOM 703 C C . LYS A 1 91 ? 10.026 -5.578 -18.010 1.00 90.31 91 LYS A C 1
ATOM 705 O O . LYS A 1 91 ? 11.110 -5.745 -17.462 1.00 90.31 91 LYS A O 1
ATOM 710 N N . CYS A 1 92 ? 9.323 -4.452 -17.894 1.00 87.56 92 CYS A N 1
ATOM 711 C CA . CYS A 1 92 ? 9.721 -3.330 -17.046 1.00 87.56 92 CYS A CA 1
ATOM 712 C C . CYS A 1 92 ? 9.785 -3.756 -15.572 1.00 87.56 92 CYS A C 1
ATOM 714 O O . CYS A 1 92 ? 10.834 -3.607 -14.952 1.00 87.56 92 CYS A O 1
ATOM 716 N N . LEU A 1 93 ? 8.730 -4.389 -15.049 1.00 92.44 93 LEU A N 1
ATOM 717 C CA . LEU A 1 93 ? 8.700 -4.898 -13.671 1.00 92.44 93 LEU A CA 1
ATOM 718 C C . LEU A 1 93 ? 9.797 -5.941 -13.413 1.00 92.44 93 LEU A C 1
ATOM 720 O O . LEU A 1 93 ? 10.476 -5.871 -12.392 1.00 92.44 93 LEU A O 1
ATOM 724 N N . SER A 1 94 ? 10.034 -6.838 -14.374 1.00 92.94 94 SER A N 1
ATOM 725 C CA . SER A 1 94 ? 11.123 -7.826 -14.301 1.00 92.94 94 SER A CA 1
ATOM 726 C C . SER A 1 94 ? 12.507 -7.166 -14.280 1.00 92.94 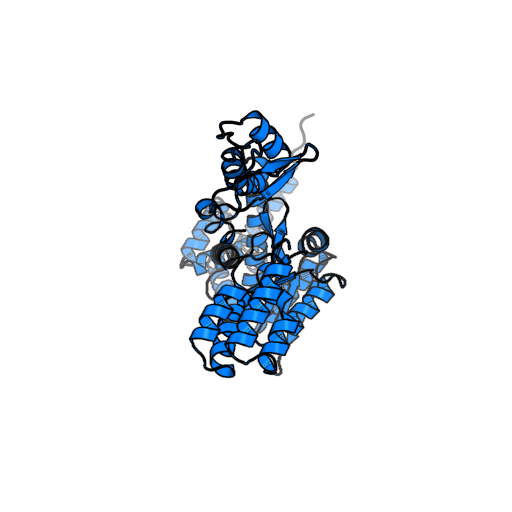94 SER A C 1
ATOM 728 O O . SER A 1 94 ? 13.423 -7.642 -13.615 1.00 92.94 94 SER A O 1
ATOM 730 N N . SER A 1 95 ? 12.682 -6.056 -15.003 1.00 90.00 95 SER A N 1
ATOM 731 C CA . SER A 1 95 ? 13.924 -5.280 -14.969 1.00 90.00 95 SER A CA 1
ATOM 732 C C . SER A 1 95 ? 14.097 -4.543 -13.641 1.00 90.00 95 SER A C 1
ATOM 734 O O . SER A 1 95 ? 15.218 -4.436 -13.154 1.00 90.00 95 SER A O 1
ATOM 736 N N . LEU A 1 96 ? 13.010 -4.037 -13.052 1.00 88.75 96 LEU A N 1
ATOM 737 C CA . LEU A 1 96 ? 13.040 -3.371 -11.748 1.00 88.75 96 LEU A CA 1
ATOM 738 C C . LEU A 1 96 ? 13.377 -4.355 -10.623 1.00 88.75 96 LEU A C 1
ATOM 740 O O . LEU A 1 96 ? 14.179 -4.017 -9.756 1.00 88.75 96 LEU A O 1
ATOM 744 N N . SER A 1 97 ? 12.871 -5.592 -10.685 1.00 91.19 97 SER A N 1
ATOM 745 C CA . SER A 1 97 ? 13.179 -6.628 -9.688 1.00 91.19 97 SER A CA 1
ATOM 746 C C . SER A 1 97 ? 14.652 -7.051 -9.646 1.00 91.19 97 SER A C 1
ATOM 748 O O . SER A 1 97 ? 15.077 -7.666 -8.677 1.00 91.19 97 SER A O 1
ATOM 750 N N . VAL A 1 98 ? 15.452 -6.717 -10.668 1.00 91.88 98 VAL A N 1
ATOM 751 C CA . VAL A 1 98 ? 16.912 -6.926 -10.626 1.00 91.88 98 VAL A CA 1
ATOM 752 C C . VAL A 1 98 ? 17.573 -5.990 -9.609 1.00 91.88 98 VAL A C 1
ATOM 754 O O . VAL A 1 98 ? 18.501 -6.397 -8.916 1.00 91.88 98 VAL A O 1
ATOM 757 N N . ASN A 1 99 ? 17.093 -4.746 -9.513 1.00 89.06 99 ASN A N 1
ATOM 758 C CA . ASN A 1 99 ? 17.652 -3.721 -8.625 1.00 89.06 99 ASN A CA 1
ATOM 759 C C . ASN A 1 99 ? 16.935 -3.649 -7.272 1.00 89.06 99 ASN A C 1
ATOM 761 O O . ASN A 1 99 ? 17.507 -3.159 -6.302 1.00 89.06 99 ASN A O 1
ATOM 765 N N . ASP A 1 100 ? 15.695 -4.129 -7.207 1.00 91.62 100 ASP A N 1
ATOM 766 C CA . ASP A 1 100 ? 14.903 -4.238 -5.988 1.00 91.62 100 ASP A CA 1
ATOM 767 C C . ASP A 1 100 ? 14.574 -5.717 -5.720 1.00 91.62 100 ASP A C 1
ATOM 769 O O . ASP A 1 100 ? 13.554 -6.216 -6.201 1.00 91.62 100 ASP A O 1
ATOM 773 N N . PRO A 1 101 ? 15.415 -6.433 -4.945 1.00 92.44 101 PRO A N 1
ATOM 774 C CA . PRO A 1 101 ? 15.208 -7.849 -4.638 1.00 92.44 101 PRO A CA 1
ATOM 775 C C . PRO A 1 101 ? 13.920 -8.125 -3.868 1.00 92.44 101 PRO A C 1
ATOM 777 O O . PRO A 1 101 ? 13.476 -9.271 -3.791 1.00 92.44 101 PRO A O 1
ATOM 780 N N . LEU A 1 102 ? 13.345 -7.097 -3.240 1.00 94.50 102 LEU A N 1
ATOM 781 C CA . LEU A 1 102 ? 12.093 -7.250 -2.532 1.00 94.50 102 LEU A CA 1
ATOM 782 C C . LEU A 1 102 ? 10.920 -7.176 -3.497 1.00 94.50 102 LEU A C 1
ATOM 784 O O . LEU A 1 102 ? 9.915 -7.785 -3.160 1.00 94.50 102 LEU A O 1
ATOM 788 N N . MET A 1 103 ? 11.011 -6.495 -4.643 1.00 94.56 103 MET A N 1
ATOM 789 C CA . MET A 1 103 ? 9.930 -6.307 -5.622 1.00 94.56 103 MET A CA 1
ATOM 790 C C . MET A 1 103 ? 9.071 -7.565 -5.824 1.00 94.56 103 MET A C 1
ATOM 792 O O . MET A 1 103 ? 9.576 -8.658 -6.071 1.00 94.56 103 MET A O 1
ATOM 796 N N . PHE A 1 104 ? 7.751 -7.401 -5.762 1.00 96.31 104 PHE A N 1
ATOM 797 C CA . PHE A 1 104 ? 6.794 -8.466 -6.058 1.00 96.31 104 PHE A CA 1
ATOM 798 C C . PHE A 1 104 ? 5.796 -7.977 -7.088 1.00 96.31 104 PHE A C 1
ATOM 800 O O . PHE A 1 104 ? 5.249 -6.880 -6.970 1.00 96.31 104 PHE A O 1
ATOM 807 N N . PHE A 1 105 ? 5.526 -8.812 -8.081 1.00 96.69 105 PHE A N 1
ATOM 808 C CA . PHE A 1 105 ? 4.439 -8.594 -9.014 1.00 96.69 105 PHE A CA 1
ATOM 809 C C . PHE A 1 105 ? 3.830 -9.926 -9.430 1.00 96.69 105 PHE A C 1
ATOM 811 O O . PHE A 1 105 ? 4.513 -10.946 -9.511 1.00 96.69 105 PHE A O 1
ATOM 818 N N . HIS A 1 106 ? 2.536 -9.905 -9.712 1.00 96.38 106 HIS A N 1
ATOM 819 C CA . HIS A 1 106 ? 1.788 -11.056 -10.190 1.00 96.38 106 HIS A CA 1
ATOM 820 C C . HIS A 1 106 ? 0.832 -10.599 -11.284 1.00 96.38 106 HIS A C 1
ATOM 822 O O . HIS A 1 106 ? 0.254 -9.516 -11.194 1.00 96.38 106 HIS A O 1
ATOM 828 N N . HIS A 1 107 ? 0.636 -11.425 -12.307 1.00 95.12 107 HIS A N 1
ATOM 829 C CA . HIS A 1 107 ? -0.287 -11.115 -13.388 1.00 95.12 107 HIS A CA 1
ATOM 830 C C . HIS A 1 107 ? -1.149 -12.312 -13.774 1.00 95.12 107 HIS A C 1
ATOM 832 O O . HIS A 1 107 ? -0.785 -13.456 -13.510 1.00 95.12 107 HIS A O 1
ATOM 838 N N . THR A 1 108 ? -2.290 -12.032 -14.392 1.00 94.25 108 THR A N 1
ATOM 839 C CA . THR A 1 108 ? -3.125 -13.025 -15.073 1.00 94.25 108 THR A CA 1
ATOM 840 C C . THR A 1 108 ? -3.293 -12.630 -16.531 1.00 94.25 108 THR A C 1
ATOM 842 O O . THR A 1 108 ? -3.129 -11.463 -16.908 1.00 94.25 108 THR A O 1
ATOM 845 N N . ILE A 1 109 ? -3.586 -13.621 -17.360 1.00 91.75 109 ILE A N 1
ATOM 846 C CA . ILE A 1 109 ? -3.771 -13.471 -18.796 1.00 91.75 109 ILE A CA 1
ATOM 847 C C . ILE A 1 109 ? -5.140 -14.060 -19.140 1.00 91.75 109 ILE A C 1
ATOM 849 O O . ILE A 1 109 ? -5.526 -15.066 -18.547 1.00 91.75 109 ILE A O 1
ATOM 853 N N . ASP A 1 110 ? -5.870 -13.423 -20.052 1.00 89.44 110 ASP A N 1
ATOM 854 C CA . ASP A 1 110 ? -7.142 -13.940 -20.559 1.00 89.44 110 ASP A CA 1
ATOM 855 C C . ASP A 1 110 ? -6.959 -14.988 -21.677 1.00 89.44 110 ASP A C 1
ATOM 857 O O . ASP A 1 110 ? -5.843 -15.274 -22.123 1.00 89.44 110 ASP A O 1
ATOM 861 N N . ASP A 1 111 ? -8.071 -15.539 -22.167 1.00 89.75 111 ASP A N 1
ATOM 862 C CA . ASP A 1 111 ? -8.085 -16.561 -23.226 1.00 89.75 111 ASP A CA 1
ATOM 863 C C . ASP A 1 111 ? -7.488 -16.068 -24.562 1.00 89.75 111 ASP A C 1
ATOM 865 O O . ASP A 1 111 ? -7.064 -16.865 -25.399 1.00 89.75 111 ASP A O 1
ATOM 869 N N . GLU A 1 112 ? -7.407 -14.749 -24.764 1.00 86.75 112 GLU A N 1
ATOM 870 C CA . GLU A 1 112 ? -6.817 -14.109 -25.946 1.00 86.75 112 GLU A CA 1
ATOM 871 C C . GLU A 1 112 ? -5.330 -13.751 -25.754 1.00 86.75 112 GLU A C 1
ATOM 873 O O . GLU A 1 112 ? -4.734 -13.048 -26.578 1.00 86.75 112 GLU A O 1
ATOM 878 N N . ASN A 1 113 ? -4.699 -14.239 -24.683 1.00 84.75 113 ASN A N 1
ATOM 879 C CA . ASN A 1 113 ? -3.305 -13.968 -24.337 1.00 84.75 113 ASN A CA 1
ATOM 880 C C . ASN A 1 113 ? -3.015 -12.477 -24.036 1.00 84.75 113 ASN A C 1
ATOM 882 O O . ASN A 1 113 ? -1.910 -11.972 -24.294 1.00 84.75 113 ASN A O 1
ATOM 886 N N . ARG A 1 114 ? -4.010 -11.749 -23.512 1.00 84.75 114 ARG A N 1
ATOM 887 C CA . ARG A 1 114 ? -3.908 -10.339 -23.100 1.00 84.75 114 ARG A CA 1
ATOM 888 C C . ARG A 1 114 ? -3.764 -10.238 -21.584 1.00 84.75 114 ARG A C 1
ATOM 890 O O . ARG A 1 114 ? -4.361 -11.004 -20.838 1.00 84.75 114 ARG A O 1
ATOM 897 N N . LEU A 1 115 ? -2.980 -9.262 -21.122 1.00 89.56 115 LEU A N 1
ATOM 898 C CA . LEU A 1 115 ? -2.828 -8.968 -19.694 1.00 89.56 115 LEU A CA 1
ATOM 899 C C . LEU A 1 115 ? -4.193 -8.588 -19.099 1.00 89.56 115 LEU A C 1
ATOM 901 O O . LEU A 1 115 ? -4.750 -7.555 -19.468 1.00 89.56 115 LEU A O 1
ATOM 905 N N . GLN A 1 116 ? -4.705 -9.409 -18.186 1.00 90.94 116 GLN A N 1
ATOM 906 C CA . GLN A 1 116 ? -6.039 -9.256 -17.606 1.00 90.94 116 GLN A CA 1
ATOM 907 C C . GLN A 1 116 ? -5.981 -8.550 -16.246 1.00 90.94 116 GLN A C 1
ATOM 909 O O . GLN A 1 116 ? -6.720 -7.594 -15.995 1.00 90.94 116 GLN A O 1
ATOM 914 N N . HIS A 1 117 ? -5.082 -9.001 -15.371 1.00 93.00 117 HIS A N 1
ATOM 915 C CA . HIS A 1 117 ? -4.824 -8.391 -14.071 1.00 93.00 117 HIS A CA 1
ATOM 916 C C . HIS A 1 117 ? -3.323 -8.254 -13.857 1.00 93.00 117 HIS A C 1
ATOM 918 O O . HIS A 1 117 ? -2.548 -9.124 -14.254 1.00 93.00 117 HIS A O 1
ATOM 924 N N . LEU A 1 118 ? -2.911 -7.177 -13.201 1.00 95.06 118 LEU A N 1
ATOM 925 C CA . LEU A 1 118 ? -1.530 -6.938 -12.810 1.00 95.06 118 LEU A CA 1
ATOM 926 C C . LEU A 1 118 ? -1.522 -6.352 -11.408 1.00 95.06 118 LEU A C 1
ATOM 928 O O . LEU A 1 118 ? -2.076 -5.282 -11.209 1.00 95.06 118 LEU A O 1
ATOM 932 N N . PHE A 1 119 ? -0.875 -7.020 -10.464 1.00 95.25 119 PHE A N 1
ATOM 933 C CA . PHE A 1 119 ? -0.598 -6.508 -9.125 1.00 95.25 119 PHE A CA 1
ATOM 934 C C . PHE A 1 119 ? 0.909 -6.319 -8.976 1.00 95.25 119 PHE A C 1
ATOM 936 O O . PHE A 1 119 ? 1.675 -7.178 -9.420 1.00 95.25 119 PHE A O 1
ATOM 943 N N . TRP A 1 120 ? 1.348 -5.239 -8.336 1.00 96.25 120 TRP A N 1
ATOM 944 C CA . TRP A 1 120 ? 2.754 -5.040 -8.000 1.00 96.25 120 TRP A CA 1
ATOM 945 C C . TRP A 1 120 ? 2.940 -4.239 -6.712 1.00 96.25 120 TRP A C 1
ATOM 947 O O . TRP A 1 120 ? 2.074 -3.464 -6.295 1.00 96.25 120 TRP A O 1
ATOM 957 N N . ARG A 1 121 ? 4.108 -4.423 -6.096 1.00 94.94 121 ARG A N 1
ATOM 958 C CA . ARG A 1 121 ? 4.605 -3.627 -4.974 1.00 94.94 121 ARG A CA 1
ATOM 959 C C . ARG A 1 121 ? 6.131 -3.653 -4.932 1.00 94.94 121 ARG A C 1
ATOM 961 O O . ARG A 1 121 ? 6.739 -4.699 -5.163 1.00 94.94 121 ARG A O 1
ATOM 968 N N . ASP A 1 122 ? 6.734 -2.515 -4.612 1.00 93.62 122 ASP A N 1
ATOM 969 C CA . ASP A 1 122 ? 8.188 -2.389 -4.463 1.00 93.62 122 ASP A CA 1
ATOM 970 C C . ASP A 1 122 ? 8.661 -2.803 -3.052 1.00 93.62 122 ASP A C 1
ATOM 972 O O . ASP A 1 122 ? 7.871 -3.218 -2.189 1.00 93.62 122 ASP A O 1
ATOM 976 N N . GLY A 1 123 ? 9.968 -2.761 -2.814 1.00 93.25 123 GLY A N 1
ATOM 977 C CA . GLY A 1 123 ? 10.570 -3.065 -1.521 1.00 93.25 123 GLY A CA 1
ATOM 978 C C . GLY A 1 123 ? 10.205 -2.063 -0.431 1.00 93.25 123 GLY A C 1
ATOM 979 O O . GLY A 1 123 ? 9.991 -2.454 0.716 1.00 93.25 123 GLY A O 1
ATOM 980 N N . THR A 1 124 ? 10.041 -0.788 -0.780 1.00 91.88 124 THR A N 1
ATOM 981 C CA . THR A 1 124 ? 9.642 0.266 0.165 1.00 91.88 124 THR A CA 1
ATOM 982 C C . THR A 1 124 ? 8.234 0.004 0.698 1.00 91.88 124 THR A C 1
ATOM 984 O O . THR A 1 124 ? 8.002 0.058 1.906 1.00 91.88 124 THR A O 1
ATOM 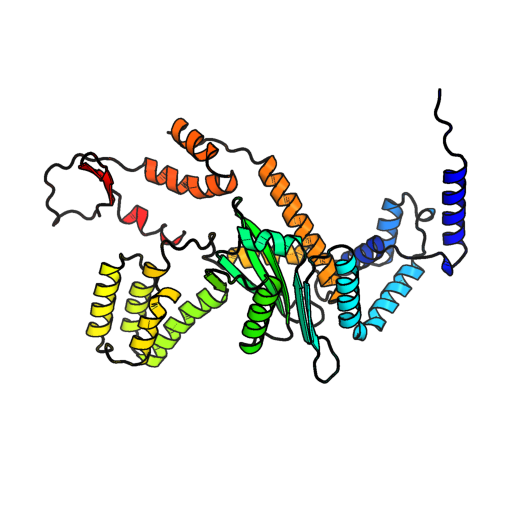987 N N . MET A 1 125 ? 7.297 -0.350 -0.182 1.00 94.31 125 MET A N 1
ATOM 988 C CA . MET A 1 125 ? 5.926 -0.726 0.171 1.00 94.31 125 MET A CA 1
ATOM 989 C C . MET A 1 125 ? 5.895 -1.915 1.138 1.00 94.31 125 MET A C 1
ATOM 991 O O . MET A 1 125 ? 5.196 -1.865 2.151 1.00 94.31 125 MET A O 1
ATOM 995 N N . GLN A 1 126 ? 6.694 -2.956 0.871 1.00 94.31 126 GLN A N 1
ATOM 996 C CA . GLN A 1 126 ? 6.786 -4.120 1.756 1.00 94.31 126 GLN A CA 1
ATOM 997 C C . GLN A 1 126 ? 7.368 -3.763 3.124 1.00 94.31 126 GLN A C 1
ATOM 999 O O . GLN A 1 126 ? 6.867 -4.244 4.135 1.00 94.31 126 GLN A O 1
ATOM 1004 N N . MET A 1 127 ? 8.416 -2.941 3.175 1.00 92.81 127 MET A N 1
ATOM 1005 C CA . MET A 1 127 ? 9.061 -2.563 4.436 1.00 92.81 127 MET A CA 1
ATOM 1006 C C . MET A 1 127 ? 8.159 -1.691 5.315 1.00 92.81 127 MET A C 1
ATOM 1008 O O . MET A 1 127 ? 8.199 -1.799 6.540 1.00 92.81 127 MET A O 1
ATOM 1012 N N . ASN A 1 128 ? 7.310 -0.869 4.698 1.00 91.38 128 ASN A N 1
ATOM 1013 C CA . ASN A 1 128 ? 6.372 -0.005 5.410 1.00 91.38 128 ASN A CA 1
ATOM 1014 C C . ASN A 1 128 ? 5.145 -0.755 5.945 1.00 91.38 128 ASN A C 1
ATOM 1016 O O . ASN A 1 128 ? 4.609 -0.382 6.990 1.00 91.38 128 ASN A O 1
ATOM 1020 N N . TYR A 1 129 ? 4.694 -1.807 5.258 1.00 92.00 129 TYR A N 1
ATOM 1021 C CA . TYR A 1 129 ? 3.460 -2.512 5.607 1.00 92.00 129 TYR A CA 1
ATOM 1022 C C . TYR A 1 129 ? 3.454 -3.057 7.051 1.00 92.00 129 TYR A C 1
ATOM 1024 O O . TYR A 1 129 ? 2.519 -2.761 7.792 1.00 92.00 129 TYR A O 1
ATOM 1032 N N . PRO A 1 130 ? 4.497 -3.745 7.561 1.00 89.81 130 PRO A N 1
ATOM 1033 C CA . PRO A 1 130 ? 4.524 -4.197 8.948 1.00 89.81 130 PRO A CA 1
ATOM 1034 C C . PRO A 1 130 ? 4.309 -3.096 9.994 1.00 89.81 130 PRO A C 1
ATOM 1036 O O . PRO A 1 130 ? 3.786 -3.413 11.059 1.00 89.81 130 PRO A O 1
ATOM 1039 N N . MET A 1 131 ? 4.678 -1.848 9.691 1.00 87.81 131 MET A N 1
ATOM 1040 C CA . MET A 1 131 ? 4.627 -0.718 10.624 1.00 87.81 131 MET A CA 1
ATOM 1041 C C . MET A 1 131 ? 3.311 0.064 10.573 1.00 87.81 131 MET A C 1
ATOM 1043 O O . MET A 1 131 ? 2.939 0.669 11.572 1.00 87.81 131 MET A O 1
ATOM 1047 N N . PHE A 1 132 ? 2.639 0.087 9.417 1.00 85.75 132 PHE A N 1
ATOM 1048 C CA . PHE A 1 132 ? 1.513 0.995 9.166 1.00 85.75 132 PHE A CA 1
ATOM 1049 C C . PHE A 1 132 ? 0.275 0.308 8.578 1.00 85.75 132 PHE A C 1
ATOM 1051 O O . PHE A 1 132 ? -0.640 0.997 8.170 1.00 85.75 132 PHE A O 1
ATOM 1058 N N . SER A 1 133 ? 0.223 -1.023 8.477 1.00 81.56 133 SER A N 1
ATOM 1059 C CA . SER A 1 133 ? -0.900 -1.749 7.853 1.00 81.56 133 SER A CA 1
ATOM 1060 C C . SER A 1 133 ? -2.070 -2.042 8.798 1.00 81.56 133 SER A C 1
ATOM 1062 O O . SER A 1 133 ? -2.734 -3.074 8.651 1.00 81.56 133 SER A O 1
ATOM 1064 N N . ASP A 1 134 ? -2.281 -1.221 9.818 1.00 78.75 134 ASP A N 1
ATOM 1065 C CA . ASP A 1 134 ? -3.353 -1.465 10.780 1.00 78.75 134 ASP A CA 1
ATOM 1066 C C . ASP A 1 134 ? -4.717 -1.236 10.113 1.00 78.75 134 ASP A C 1
ATOM 1068 O O . ASP A 1 134 ? -5.655 -2.008 10.337 1.00 78.75 134 ASP A O 1
ATOM 1072 N N . VAL A 1 135 ? -4.803 -0.239 9.224 1.00 79.44 135 VAL A N 1
ATOM 1073 C CA . VAL A 1 135 ? -6.030 0.164 8.536 1.00 79.44 135 VAL A CA 1
ATOM 1074 C C . VAL A 1 135 ? -5.792 0.229 7.033 1.00 79.44 135 VAL A C 1
ATOM 1076 O O . VAL A 1 135 ? -5.359 1.227 6.471 1.00 79.44 135 VAL A O 1
ATOM 1079 N N . LEU A 1 136 ? -6.138 -0.834 6.326 1.00 84.62 136 LEU A N 1
ATOM 1080 C CA . LEU A 1 136 ? -5.983 -0.874 4.882 1.00 84.62 136 LEU A CA 1
ATOM 1081 C C . LEU A 1 136 ? -7.166 -0.201 4.184 1.00 84.62 136 LEU A C 1
ATOM 1083 O O . LEU A 1 136 ? -8.252 -0.771 4.122 1.00 84.62 136 LEU A O 1
ATOM 1087 N N . ALA A 1 137 ? -6.952 0.968 3.594 1.00 83.56 137 ALA A N 1
ATOM 1088 C CA . ALA A 1 137 ? -7.890 1.548 2.646 1.00 83.56 137 ALA A CA 1
ATOM 1089 C C . ALA A 1 137 ? -7.550 1.103 1.218 1.00 83.56 137 ALA A C 1
ATOM 1091 O O . ALA A 1 137 ? -6.383 1.084 0.816 1.00 83.56 137 ALA A O 1
ATOM 1092 N N . PHE A 1 138 ? -8.568 0.782 0.424 1.00 82.38 138 PHE A N 1
ATOM 1093 C CA . PHE A 1 138 ? -8.406 0.691 -1.024 1.00 82.38 138 PHE A CA 1
ATOM 1094 C C . PHE A 1 138 ? -9.668 1.135 -1.759 1.00 82.38 138 PHE A C 1
ATOM 1096 O O . PHE A 1 138 ? -10.789 1.037 -1.254 1.00 82.38 138 PHE A O 1
ATOM 1103 N N . ASP A 1 139 ? -9.465 1.645 -2.966 1.00 72.56 139 ASP A N 1
ATOM 1104 C CA . ASP A 1 139 ? -10.531 2.090 -3.854 1.00 72.56 139 ASP A CA 1
ATOM 1105 C C . ASP A 1 139 ? -10.154 1.770 -5.304 1.00 72.56 139 ASP A C 1
ATOM 1107 O O . ASP A 1 139 ? -8.969 1.782 -5.655 1.00 72.56 139 ASP A O 1
ATOM 1111 N N . ALA A 1 140 ? -11.154 1.431 -6.116 1.00 68.94 140 ALA A N 1
ATOM 1112 C CA . ALA A 1 140 ? -10.999 1.118 -7.533 1.00 68.94 140 ALA A CA 1
ATOM 1113 C C . ALA A 1 140 ? -11.514 2.309 -8.341 1.00 68.94 140 ALA A C 1
ATOM 1115 O O . ALA A 1 140 ? -12.719 2.510 -8.466 1.00 68.94 140 ALA A O 1
ATOM 1116 N N . THR A 1 141 ? -10.612 3.167 -8.819 1.00 65.81 141 THR A N 1
ATOM 1117 C CA . THR A 1 141 ? -11.036 4.572 -9.006 1.00 65.81 141 THR A CA 1
ATOM 1118 C C . THR A 1 141 ? -10.323 5.361 -10.086 1.00 65.81 141 THR A C 1
ATOM 1120 O O . THR A 1 141 ? -10.578 6.554 -10.254 1.00 65.81 141 THR A O 1
ATOM 1123 N N . TYR A 1 142 ? -9.499 4.714 -10.906 1.00 63.62 142 TYR A N 1
ATOM 1124 C CA . TYR A 1 142 ? -8.907 5.380 -12.062 1.00 63.62 142 TYR A CA 1
ATOM 1125 C C . TYR A 1 142 ? -9.070 4.538 -13.327 1.00 63.62 142 TYR A C 1
ATOM 1127 O O . TYR A 1 142 ? -8.280 3.636 -13.585 1.00 63.62 142 TYR A O 1
ATOM 1135 N N . ARG A 1 143 ? -10.094 4.859 -14.130 1.00 73.25 143 ARG A N 1
ATOM 1136 C CA . ARG A 1 143 ? -10.354 4.258 -15.456 1.00 73.25 143 ARG A CA 1
ATOM 1137 C C . ARG A 1 143 ? -9.859 5.131 -16.615 1.00 73.25 143 ARG A C 1
ATOM 1139 O O . ARG A 1 143 ? -10.277 4.971 -17.750 1.00 73.25 143 ARG A O 1
ATOM 1146 N N . ASN A 1 144 ? -8.955 6.070 -16.341 1.00 68.38 144 ASN A N 1
ATOM 1147 C CA . ASN A 1 144 ? -8.444 7.012 -17.342 1.00 68.38 144 ASN A CA 1
ATOM 1148 C C . ASN A 1 144 ? -7.249 6.472 -18.146 1.00 68.38 144 ASN A C 1
ATOM 1150 O O . ASN A 1 144 ? -6.680 7.209 -18.951 1.00 68.38 144 ASN A O 1
ATOM 1154 N N . ASN A 1 145 ? -6.838 5.215 -17.950 1.00 75.38 145 ASN A N 1
ATOM 1155 C CA . ASN A 1 145 ? -5.850 4.591 -18.832 1.00 75.38 145 ASN A CA 1
ATOM 1156 C C . ASN A 1 145 ? -6.484 4.196 -20.174 1.00 75.38 145 ASN A C 1
ATOM 1158 O O . ASN A 1 145 ? -7.701 4.193 -20.348 1.00 75.38 145 ASN A O 1
ATOM 1162 N N . LYS A 1 146 ? -5.636 3.856 -21.143 1.00 75.81 146 LYS A N 1
ATOM 1163 C CA . LYS A 1 146 ? -6.032 3.536 -22.519 1.00 75.81 146 LYS A CA 1
ATOM 1164 C C . LYS A 1 146 ? -7.050 2.391 -22.643 1.00 75.81 146 LYS A C 1
ATOM 1166 O O . LYS A 1 146 ? -7.737 2.335 -23.659 1.00 75.81 146 LYS A O 1
ATOM 1171 N N . TYR A 1 147 ? -7.111 1.491 -21.665 1.00 81.50 147 TYR A N 1
ATOM 1172 C CA . TYR A 1 147 ? -7.969 0.302 -21.673 1.00 81.50 147 TYR A CA 1
ATOM 1173 C C . TYR A 1 147 ? -9.176 0.438 -20.743 1.00 81.50 147 TYR A C 1
ATOM 1175 O O . TYR A 1 147 ? -9.926 -0.517 -20.593 1.00 81.50 147 TYR A O 1
ATOM 1183 N N . GLU A 1 148 ? -9.342 1.596 -20.097 1.00 81.25 148 GLU A N 1
ATOM 1184 C CA . GLU A 1 148 ? -10.410 1.866 -19.125 1.00 81.25 148 GLU A CA 1
ATOM 1185 C C . GLU A 1 148 ? -10.433 0.897 -17.924 1.00 81.25 148 GLU A C 1
ATOM 1187 O O . GLU A 1 148 ? -11.411 0.822 -17.179 1.00 81.25 148 GLU A O 1
ATOM 1192 N N . CYS A 1 149 ? -9.318 0.196 -17.691 1.00 85.69 149 CYS A N 1
ATOM 1193 C CA . CYS A 1 149 ? -9.148 -0.747 -16.591 1.00 85.69 149 CYS A CA 1
ATOM 1194 C C . CYS A 1 149 ? -9.091 -0.009 -15.243 1.00 85.69 149 CYS A C 1
ATOM 1196 O O . CYS A 1 149 ? -8.339 0.961 -15.131 1.00 85.69 149 CYS A O 1
ATOM 1198 N N . PRO A 1 150 ? -9.811 -0.442 -14.197 1.00 87.19 150 PRO A N 1
ATOM 1199 C CA . PRO A 1 150 ? -9.650 0.131 -12.864 1.00 87.19 150 PRO A CA 1
ATOM 1200 C C . PRO A 1 150 ? -8.218 -0.007 -12.317 1.00 87.19 150 PRO A C 1
ATOM 1202 O O . PRO A 1 150 ? -7.667 -1.108 -12.255 1.00 87.19 150 PRO A O 1
ATOM 1205 N N . LEU A 1 151 ? -7.630 1.114 -11.884 1.00 88.56 151 LEU A N 1
ATOM 1206 C CA . LEU A 1 151 ? -6.468 1.133 -10.991 1.00 88.56 151 LEU A CA 1
ATOM 1207 C C . LEU A 1 151 ? -6.949 1.052 -9.539 1.00 88.56 151 LEU A C 1
ATOM 1209 O O . LEU A 1 151 ? -7.741 1.892 -9.104 1.00 88.56 151 LEU A O 1
ATOM 1213 N N . VAL A 1 152 ? -6.431 0.079 -8.802 1.00 88.44 152 VAL A N 1
ATOM 1214 C CA . VAL A 1 152 ? -6.654 -0.106 -7.370 1.00 88.44 152 VAL A CA 1
ATOM 1215 C C . VAL A 1 152 ? -5.369 0.230 -6.633 1.00 88.44 152 VAL A C 1
ATOM 1217 O O . VAL A 1 152 ? -4.306 -0.288 -6.974 1.00 88.44 152 VAL A O 1
ATOM 1220 N N . VAL A 1 153 ? -5.457 1.084 -5.618 1.00 89.69 153 VAL A N 1
ATOM 1221 C CA . VAL A 1 153 ? -4.318 1.426 -4.757 1.00 89.69 153 VAL A CA 1
ATOM 1222 C C . VAL A 1 153 ? -4.642 1.024 -3.326 1.00 89.69 153 VAL A C 1
ATOM 1224 O O . VAL A 1 153 ? -5.665 1.437 -2.787 1.00 89.69 153 VAL A O 1
ATOM 1227 N N . PHE A 1 154 ? -3.758 0.238 -2.720 1.00 89.00 154 PHE A N 1
ATOM 1228 C CA . PHE A 1 154 ? -3.806 -0.158 -1.316 1.00 89.00 154 PHE A CA 1
ATOM 1229 C C . PHE A 1 154 ? -2.959 0.794 -0.491 1.00 89.00 154 PHE A C 1
ATOM 1231 O O . PHE A 1 154 ? -1.772 0.956 -0.789 1.00 89.00 154 PHE A O 1
ATOM 1238 N N . TYR A 1 155 ? -3.535 1.418 0.531 1.00 89.06 155 TYR A N 1
ATOM 1239 C CA . TYR A 1 155 ? -2.823 2.424 1.307 1.00 89.06 155 TYR A CA 1
ATOM 1240 C C . TYR A 1 155 ? -3.363 2.602 2.732 1.00 89.06 155 TYR A C 1
ATOM 1242 O O . TYR A 1 155 ? -4.494 2.243 3.036 1.00 89.06 155 TYR A O 1
ATOM 1250 N N . ASP A 1 156 ? -2.540 3.187 3.596 1.00 86.44 156 ASP A N 1
ATOM 1251 C CA . ASP A 1 156 ? -2.912 3.719 4.917 1.00 86.44 156 ASP A CA 1
ATOM 1252 C C . ASP A 1 156 ? -2.175 5.059 5.109 1.00 86.44 156 ASP A C 1
ATOM 1254 O O . ASP A 1 156 ? -1.779 5.710 4.132 1.00 86.44 156 ASP A O 1
ATOM 1258 N N . VAL A 1 157 ? -1.967 5.497 6.347 1.00 83.06 157 VAL A N 1
ATOM 1259 C CA . VAL A 1 157 ? -1.116 6.619 6.708 1.00 83.06 157 VAL A CA 1
ATOM 1260 C C . VAL A 1 157 ? -0.109 6.268 7.783 1.00 83.06 157 VAL A C 1
ATOM 1262 O O . VAL A 1 157 ? -0.330 5.420 8.637 1.00 83.06 157 VAL A O 1
ATOM 1265 N N . ASN A 1 158 ? 1.015 6.974 7.758 1.00 83.62 158 ASN A N 1
ATOM 1266 C CA . ASN A 1 158 ? 2.009 6.886 8.819 1.00 83.62 158 ASN A CA 1
ATOM 1267 C C . ASN A 1 158 ? 1.710 7.852 9.984 1.00 83.62 158 ASN A C 1
ATOM 1269 O O . ASN A 1 158 ? 0.760 8.635 9.968 1.00 83.62 158 ASN A O 1
ATOM 1273 N N . HIS A 1 159 ? 2.600 7.866 10.978 1.00 78.50 159 HIS A N 1
ATOM 1274 C CA . HIS A 1 159 ? 2.560 8.740 12.160 1.00 78.50 159 HIS A CA 1
ATOM 1275 C C . HIS A 1 159 ? 2.650 10.255 11.863 1.00 78.50 159 HIS A C 1
ATOM 1277 O O . HIS A 1 159 ? 2.420 11.079 12.750 1.00 78.50 159 HIS A O 1
ATOM 1283 N N . HIS A 1 160 ? 2.958 10.652 10.625 1.00 77.44 160 HIS A N 1
ATOM 1284 C CA . HIS A 1 160 ? 2.875 12.038 10.148 1.00 77.44 160 HIS A CA 1
ATOM 1285 C C . HIS A 1 160 ? 1.564 12.335 9.406 1.00 77.44 160 HIS A C 1
ATOM 1287 O O . HIS A 1 160 ? 1.417 13.420 8.842 1.00 77.44 160 HIS A O 1
ATOM 1293 N N . ASN A 1 161 ? 0.612 11.396 9.404 1.00 76.56 161 ASN A N 1
ATOM 1294 C CA . ASN A 1 161 ? -0.640 11.470 8.655 1.00 76.56 161 ASN A CA 1
ATOM 1295 C C . ASN A 1 161 ? -0.429 11.595 7.130 1.00 76.56 161 ASN A C 1
ATOM 1297 O O . ASN A 1 161 ? -1.227 12.224 6.431 1.00 76.56 161 ASN A O 1
ATOM 1301 N N . LYS A 1 162 ? 0.673 11.030 6.622 1.00 81.12 162 LYS A N 1
ATOM 1302 C CA . LYS A 1 162 ? 1.021 10.989 5.193 1.00 81.12 162 LYS A CA 1
ATOM 1303 C C . LYS A 1 162 ? 0.557 9.679 4.583 1.00 81.12 162 LYS A C 1
ATOM 1305 O O . LYS A 1 162 ? 0.634 8.657 5.254 1.00 81.12 162 LYS A O 1
ATOM 1310 N N . THR A 1 163 ? 0.133 9.703 3.322 1.00 83.44 163 THR A N 1
ATOM 1311 C CA . THR A 1 163 ? -0.344 8.501 2.619 1.00 83.44 163 THR A CA 1
ATOM 1312 C C . THR A 1 163 ? 0.797 7.521 2.368 1.00 83.44 163 THR A C 1
ATOM 1314 O O . THR A 1 163 ? 1.797 7.878 1.752 1.00 83.44 163 THR A O 1
ATOM 1317 N N . MET A 1 164 ? 0.623 6.281 2.816 1.00 87.50 164 MET A N 1
ATOM 1318 C CA . MET A 1 164 ? 1.555 5.176 2.622 1.00 87.50 164 MET A CA 1
ATOM 1319 C C . MET A 1 164 ? 0.916 4.139 1.716 1.00 87.50 164 MET A C 1
ATOM 1321 O O . MET A 1 164 ? -0.050 3.496 2.106 1.00 87.50 164 MET A O 1
ATOM 1325 N N . VAL A 1 165 ? 1.455 3.976 0.511 1.00 90.62 165 VAL A N 1
ATOM 1326 C CA . VAL A 1 165 ? 0.999 2.949 -0.431 1.00 90.62 165 VAL A CA 1
ATOM 1327 C C . VAL A 1 165 ? 1.688 1.624 -0.119 1.00 90.62 165 VAL A C 1
ATOM 1329 O O . VAL A 1 165 ? 2.879 1.589 0.187 1.00 90.62 165 VAL A O 1
ATOM 1332 N N . PHE A 1 166 ? 0.930 0.538 -0.208 1.00 92.12 166 PHE A N 1
ATOM 1333 C CA . PHE A 1 166 ? 1.376 -0.823 0.078 1.00 92.12 166 PHE A CA 1
ATOM 1334 C C . PHE A 1 166 ? 1.329 -1.739 -1.142 1.00 92.12 166 PHE A C 1
ATOM 1336 O O . PHE A 1 166 ? 2.048 -2.730 -1.215 1.00 92.12 166 PHE A O 1
ATOM 1343 N N . GLY A 1 167 ? 0.492 -1.419 -2.117 1.00 93.25 167 GLY A N 1
ATOM 1344 C CA . GLY A 1 167 ? 0.387 -2.196 -3.335 1.00 93.25 167 GLY A CA 1
ATOM 1345 C C . GLY A 1 167 ? -0.532 -1.518 -4.322 1.00 93.25 167 GLY A C 1
ATOM 1346 O O . GLY A 1 167 ? -1.342 -0.658 -3.965 1.00 93.25 167 GLY A O 1
ATOM 1347 N N . VAL A 1 168 ? -0.384 -1.904 -5.577 1.00 93.25 168 VAL A N 1
ATOM 1348 C CA . VAL A 1 168 ? -1.140 -1.326 -6.677 1.00 93.25 168 VAL A CA 1
ATOM 1349 C C . VAL A 1 168 ? -1.562 -2.446 -7.600 1.00 93.25 168 VAL A C 1
ATOM 1351 O O . VAL A 1 168 ? -0.821 -3.413 -7.793 1.00 93.25 168 VAL A O 1
ATOM 1354 N N . ALA A 1 169 ? -2.744 -2.312 -8.182 1.00 93.00 169 ALA A N 1
ATOM 1355 C CA . ALA A 1 169 ? -3.203 -3.238 -9.189 1.00 93.00 169 ALA A CA 1
ATOM 1356 C C . ALA A 1 169 ? -3.949 -2.562 -10.328 1.00 93.00 169 ALA A C 1
ATOM 1358 O O . ALA A 1 169 ? -4.633 -1.563 -10.139 1.00 93.00 169 ALA A O 1
ATOM 1359 N N . ILE A 1 170 ? -3.854 -3.160 -11.507 1.00 91.81 170 ILE A N 1
ATOM 1360 C CA . ILE A 1 170 ? -4.716 -2.895 -12.653 1.00 91.81 170 ILE A CA 1
ATOM 1361 C C . ILE A 1 170 ? -5.557 -4.146 -12.850 1.00 91.81 170 ILE A C 1
ATOM 1363 O O . ILE A 1 170 ? -5.013 -5.246 -12.963 1.00 91.81 170 ILE A O 1
ATOM 1367 N N . VAL A 1 171 ? -6.872 -3.982 -12.894 1.00 91.06 171 VAL A N 1
ATOM 1368 C CA . VAL A 1 171 ? -7.819 -5.088 -13.072 1.00 91.06 171 VAL A CA 1
ATOM 1369 C C . VAL A 1 171 ? -8.728 -4.815 -14.261 1.00 91.06 171 VAL A C 1
ATOM 1371 O O . VAL A 1 171 ? -8.896 -3.666 -14.650 1.00 91.06 171 VAL A O 1
ATOM 1374 N N . SER A 1 172 ? -9.311 -5.850 -14.866 1.00 87.50 172 SER A N 1
ATOM 1375 C CA . SER A 1 172 ? -10.186 -5.682 -16.036 1.00 87.50 172 SER A CA 1
ATOM 1376 C C . SER A 1 172 ? -11.561 -5.116 -15.674 1.00 87.50 172 SER A C 1
ATOM 1378 O O . SER A 1 172 ? -12.202 -4.464 -16.491 1.00 87.50 172 SER A O 1
ATOM 1380 N N . ASN A 1 173 ? -12.037 -5.381 -14.457 1.00 81.50 173 ASN A N 1
ATOM 1381 C CA . ASN A 1 173 ? -13.361 -5.009 -13.965 1.00 81.50 173 ASN A CA 1
ATOM 1382 C C . ASN A 1 173 ? -13.412 -5.076 -12.427 1.00 81.50 173 ASN A C 1
ATOM 1384 O O . ASN A 1 173 ? -12.519 -5.604 -11.773 1.00 81.50 173 ASN A O 1
ATOM 1388 N N . GLU A 1 174 ? -14.476 -4.520 -11.850 1.00 78.06 174 GLU A N 1
ATOM 1389 C CA . GLU A 1 174 ? -14.737 -4.500 -10.406 1.00 78.06 174 GLU A CA 1
ATOM 1390 C C . GLU A 1 174 ? -15.762 -5.583 -10.042 1.00 78.06 174 GLU A C 1
ATOM 1392 O O . GLU A 1 174 ? -16.945 -5.303 -9.851 1.00 78.06 174 GLU A O 1
ATOM 1397 N N . THR A 1 175 ? -15.325 -6.842 -9.974 1.00 81.69 175 THR A N 1
ATOM 1398 C CA . THR A 1 175 ? -16.165 -7.958 -9.500 1.00 81.69 175 THR A CA 1
ATOM 1399 C C . THR A 1 175 ? -15.722 -8.435 -8.125 1.00 81.69 175 THR A C 1
ATOM 1401 O O . THR A 1 175 ? -14.604 -8.161 -7.685 1.00 81.69 175 THR A O 1
ATOM 1404 N N . LYS A 1 176 ? -16.594 -9.153 -7.412 1.00 78.50 176 LYS A N 1
ATOM 1405 C CA . LYS A 1 176 ? -16.268 -9.697 -6.087 1.00 78.50 176 LYS A CA 1
ATOM 1406 C C . LYS A 1 176 ? -15.072 -10.651 -6.156 1.00 78.50 176 LYS A C 1
ATOM 1408 O O . LYS A 1 176 ? -14.214 -10.613 -5.282 1.00 78.50 176 LYS A O 1
ATOM 1413 N N . GLU A 1 177 ? -15.005 -11.466 -7.201 1.00 84.12 177 GLU A N 1
ATOM 1414 C CA . GLU A 1 177 ? -13.950 -12.457 -7.434 1.00 84.12 177 GLU A CA 1
ATOM 1415 C C . GLU A 1 177 ? -12.587 -11.772 -7.573 1.00 84.12 177 GLU A C 1
ATOM 1417 O O . GLU A 1 177 ? -11.602 -12.217 -6.990 1.00 84.12 177 GLU A O 1
ATOM 1422 N N . ILE A 1 178 ? -12.548 -10.628 -8.259 1.00 86.25 178 ILE A N 1
ATOM 1423 C CA . ILE A 1 178 ? -11.332 -9.826 -8.413 1.00 86.25 178 ILE A CA 1
ATOM 1424 C C . ILE A 1 178 ? -10.926 -9.169 -7.098 1.00 86.25 178 ILE A C 1
ATOM 1426 O O . ILE A 1 178 ? -9.741 -9.123 -6.788 1.00 86.25 178 ILE A O 1
ATOM 1430 N N . HIS A 1 179 ? -11.876 -8.698 -6.289 1.00 82.62 179 HIS A N 1
ATOM 1431 C CA . HIS A 1 179 ? -11.561 -8.175 -4.957 1.00 82.62 179 HIS A CA 1
ATOM 1432 C C . HIS A 1 179 ? -10.944 -9.244 -4.049 1.00 82.62 179 HIS A C 1
ATOM 1434 O O . HIS A 1 179 ? -9.983 -8.955 -3.338 1.00 82.62 179 HIS A O 1
ATOM 1440 N N . VAL A 1 180 ? -11.462 -10.477 -4.095 1.00 84.38 180 VAL A N 1
ATOM 1441 C CA . VAL A 1 180 ? -10.871 -11.615 -3.373 1.00 84.38 180 VAL A CA 1
ATOM 1442 C C . VAL A 1 180 ? -9.453 -11.873 -3.878 1.00 84.38 180 VAL A C 1
ATOM 1444 O O . VAL A 1 180 ? -8.522 -11.862 -3.076 1.00 84.38 180 VAL A O 1
ATOM 1447 N N . TRP A 1 181 ? -9.272 -11.985 -5.198 1.00 90.50 181 TRP A N 1
ATOM 1448 C CA . TRP A 1 181 ? -7.955 -12.171 -5.813 1.00 90.50 181 TRP A CA 1
ATOM 1449 C C . TRP A 1 181 ? -6.961 -11.071 -5.410 1.00 90.50 181 TRP A C 1
ATOM 1451 O O . TRP A 1 181 ? -5.820 -11.355 -5.058 1.00 90.50 181 TRP A O 1
ATOM 1461 N N . LEU A 1 182 ? -7.390 -9.807 -5.401 1.00 90.31 182 LEU A N 1
ATOM 1462 C CA . LEU A 1 182 ? -6.555 -8.677 -5.000 1.00 90.31 182 LEU A CA 1
ATOM 1463 C C . LEU A 1 182 ? -6.096 -8.776 -3.540 1.00 90.31 182 LEU A C 1
ATOM 1465 O O . LEU A 1 182 ? -4.923 -8.540 -3.251 1.00 90.31 182 LEU A O 1
ATOM 1469 N N . LEU A 1 183 ? -7.005 -9.125 -2.625 1.00 88.19 183 LEU A N 1
ATOM 1470 C CA . LEU A 1 183 ? -6.690 -9.284 -1.203 1.00 88.19 183 LEU A CA 1
ATOM 1471 C C . LEU A 1 183 ? -5.770 -10.486 -0.956 1.00 88.19 183 LEU A C 1
ATOM 1473 O O . LEU A 1 183 ? -4.847 -10.387 -0.148 1.00 88.19 183 LEU A O 1
ATOM 1477 N N . GLU A 1 184 ? -5.970 -11.588 -1.679 1.00 90.88 184 GLU A N 1
ATOM 1478 C CA . GLU A 1 184 ? -5.073 -12.748 -1.645 1.00 90.88 184 GLU A CA 1
ATOM 1479 C C . GLU A 1 184 ? -3.666 -12.376 -2.124 1.00 90.88 184 GLU A C 1
ATOM 1481 O O . GLU A 1 184 ? -2.681 -12.697 -1.455 1.00 90.88 184 GLU A O 1
ATOM 1486 N N . LYS A 1 185 ? -3.554 -11.641 -3.239 1.00 94.12 185 LYS A N 1
ATOM 1487 C CA . LYS A 1 185 ? -2.255 -11.201 -3.772 1.00 94.12 185 LYS A CA 1
ATOM 1488 C C . LYS A 1 185 ? -1.568 -10.183 -2.879 1.00 94.12 185 LYS A C 1
ATOM 1490 O O . LYS A 1 185 ? -0.348 -10.240 -2.739 1.00 94.12 185 LYS A O 1
ATOM 1495 N N . LEU A 1 186 ? -2.324 -9.302 -2.227 1.00 90.62 186 LEU A N 1
ATOM 1496 C CA . LEU A 1 186 ? -1.777 -8.426 -1.198 1.00 90.62 186 LEU A CA 1
ATOM 1497 C C . LEU A 1 186 ? -1.222 -9.245 -0.025 1.00 90.62 186 LEU A C 1
ATOM 1499 O O . LEU A 1 186 ? -0.088 -9.018 0.388 1.00 90.62 186 LEU A O 1
ATOM 1503 N N . LEU A 1 187 ? -1.984 -10.212 0.491 1.00 91.75 187 LEU A N 1
ATOM 1504 C CA . LEU A 1 187 ? -1.557 -11.049 1.614 1.00 91.75 187 LEU A CA 1
ATOM 1505 C C . LEU A 1 187 ? -0.286 -11.845 1.279 1.00 91.75 187 LEU A C 1
ATOM 1507 O O . LEU A 1 187 ? 0.652 -11.879 2.079 1.00 91.75 187 LEU A O 1
ATOM 1511 N N . GLU A 1 188 ? -0.231 -12.427 0.080 1.00 93.56 188 GLU A N 1
ATOM 1512 C CA . GLU A 1 188 ? 0.950 -13.105 -0.466 1.00 93.56 188 GLU A CA 1
ATOM 1513 C C . GLU A 1 188 ? 2.152 -12.148 -0.534 1.00 93.56 188 GLU A C 1
ATOM 1515 O O . GLU A 1 188 ? 3.219 -12.427 0.023 1.00 93.56 188 GLU A O 1
ATOM 1520 N N . ALA A 1 189 ? 1.962 -10.966 -1.129 1.00 94.19 189 ALA A N 1
ATOM 1521 C CA . ALA A 1 189 ? 3.006 -9.954 -1.276 1.00 94.19 189 ALA A CA 1
ATOM 1522 C C . ALA A 1 189 ? 3.557 -9.441 0.067 1.00 94.19 189 ALA A C 1
ATOM 1524 O O . ALA A 1 189 ? 4.719 -9.014 0.132 1.00 94.19 189 ALA A O 1
ATOM 1525 N N . MET A 1 190 ? 2.733 -9.501 1.118 1.00 93.81 190 MET A N 1
ATOM 1526 C CA . MET A 1 190 ? 3.021 -9.056 2.485 1.00 93.81 190 MET A CA 1
ATOM 1527 C C . MET A 1 190 ? 3.422 -10.192 3.431 1.00 93.81 190 MET A C 1
ATOM 1529 O O . MET A 1 190 ? 3.344 -10.038 4.653 1.00 93.81 190 MET A O 1
ATOM 1533 N N . LYS A 1 191 ? 3.884 -11.327 2.887 1.00 92.56 191 LYS A N 1
ATOM 1534 C CA . LYS A 1 191 ? 4.389 -12.478 3.662 1.00 92.56 191 LYS A CA 1
ATOM 1535 C C . LYS A 1 191 ? 3.361 -13.022 4.666 1.00 92.56 191 LYS A C 1
ATOM 1537 O O . LYS A 1 191 ? 3.725 -13.464 5.753 1.00 92.56 191 LYS A O 1
ATOM 1542 N N . GLY A 1 192 ? 2.077 -12.968 4.317 1.00 88.56 192 GLY A N 1
ATOM 1543 C CA . GLY A 1 192 ? 0.997 -13.518 5.133 1.00 88.56 192 GLY A CA 1
ATOM 1544 C C . GLY A 1 192 ? 0.526 -12.632 6.288 1.00 88.56 192 GLY A C 1
ATOM 1545 O O . GLY A 1 192 ? -0.276 -13.105 7.088 1.00 88.56 192 GLY A O 1
ATOM 1546 N N . LYS A 1 193 ? 0.973 -11.369 6.402 1.00 88.88 193 LYS A N 1
ATOM 1547 C CA . LYS A 1 193 ? 0.455 -10.436 7.421 1.00 88.88 193 LYS A CA 1
ATOM 1548 C C . LYS A 1 193 ? -0.888 -9.827 6.963 1.00 88.88 193 LYS A C 1
ATOM 1550 O O . LYS A 1 193 ? -0.887 -9.010 6.037 1.00 88.88 193 LYS A O 1
ATOM 1555 N N . PRO A 1 194 ? -2.029 -10.152 7.596 1.00 86.06 194 PRO A N 1
ATOM 1556 C CA . PRO A 1 194 ? -3.294 -9.498 7.280 1.00 86.06 194 PRO A CA 1
ATOM 1557 C C . PRO A 1 194 ? -3.345 -8.076 7.872 1.00 86.06 194 PRO A C 1
ATOM 1559 O O . PRO A 1 194 ? -2.695 -7.815 8.890 1.00 86.06 194 PRO A O 1
ATOM 1562 N N . PRO A 1 195 ? -4.119 -7.153 7.274 1.00 82.81 195 PRO A N 1
ATOM 1563 C CA . PRO A 1 195 ? -4.463 -5.895 7.930 1.00 82.81 195 PRO A CA 1
ATOM 1564 C C . PRO A 1 195 ? -5.445 -6.145 9.086 1.00 82.81 195 PRO A C 1
ATOM 1566 O O . PRO A 1 195 ? -6.185 -7.131 9.066 1.00 82.81 195 PRO A O 1
ATOM 1569 N N . MET A 1 196 ? -5.487 -5.259 10.088 1.00 74.44 196 MET A N 1
ATOM 1570 C CA . MET A 1 196 ? -6.476 -5.390 11.174 1.00 74.44 196 MET A CA 1
ATOM 1571 C C . MET A 1 196 ? -7.865 -4.924 10.733 1.00 74.44 196 MET A C 1
ATOM 1573 O O . MET A 1 196 ? -8.867 -5.552 11.074 1.00 74.44 196 MET A O 1
ATOM 1577 N N . PHE A 1 197 ? -7.920 -3.855 9.940 1.00 75.62 197 PHE A N 1
ATOM 1578 C CA . PHE A 1 197 ? -9.147 -3.322 9.363 1.00 75.62 197 PHE A CA 1
ATOM 1579 C C . PHE A 1 197 ? -8.979 -3.091 7.866 1.00 75.62 197 PHE A C 1
ATOM 1581 O O . PHE A 1 197 ? -7.902 -2.724 7.404 1.00 75.62 197 PHE A O 1
ATOM 1588 N N . VAL A 1 198 ? -10.061 -3.283 7.115 1.00 76.56 198 VAL A N 1
ATOM 1589 C CA . VAL A 1 198 ? -10.130 -2.960 5.689 1.00 76.56 198 VAL A CA 1
ATOM 1590 C C . VAL A 1 198 ? -11.262 -1.966 5.487 1.00 76.56 198 VAL A C 1
ATOM 1592 O O . VAL A 1 198 ? -12.389 -2.225 5.905 1.00 76.56 198 VAL A O 1
ATOM 1595 N N . ILE A 1 199 ? -10.945 -0.840 4.862 1.00 74.19 199 ILE A N 1
ATOM 1596 C CA . ILE A 1 199 ? -11.869 0.240 4.527 1.00 74.19 199 ILE A CA 1
ATOM 1597 C C . ILE A 1 199 ? -11.970 0.305 3.013 1.00 74.19 199 ILE A C 1
ATOM 1599 O O . ILE A 1 199 ? -10.963 0.280 2.302 1.00 74.19 199 ILE A O 1
ATOM 1603 N N . THR A 1 200 ? -13.191 0.426 2.513 1.00 72.69 200 THR A N 1
ATOM 1604 C CA . THR A 1 200 ? -13.429 0.593 1.077 1.00 72.69 200 THR A CA 1
ATOM 1605 C C . THR A 1 200 ? -14.332 1.797 0.852 1.00 72.69 200 THR A C 1
ATOM 1607 O O . THR A 1 200 ? -15.120 2.164 1.720 1.00 72.69 200 THR A O 1
ATOM 1610 N N . ASN A 1 201 ? -14.295 2.413 -0.331 1.00 62.50 201 ASN A N 1
ATOM 1611 C CA . ASN A 1 201 ? -15.314 3.409 -0.714 1.00 62.50 201 ASN A CA 1
ATOM 1612 C C . ASN A 1 201 ? -16.740 2.811 -0.662 1.00 62.50 201 ASN A C 1
ATOM 1614 O O . ASN A 1 201 ? -17.746 3.483 -0.409 1.00 62.50 201 ASN A O 1
ATOM 1618 N N . GLY A 1 202 ? -16.789 1.480 -0.762 1.00 56.00 202 GLY A N 1
ATOM 1619 C CA . GLY A 1 202 ? -17.917 0.652 -0.409 1.00 56.00 202 GLY A CA 1
ATOM 1620 C C . GLY A 1 202 ? -18.503 0.918 0.976 1.00 56.00 202 GLY A C 1
ATOM 1621 O O . GLY A 1 202 ? -19.642 0.546 1.149 1.00 56.00 202 GLY A O 1
ATOM 1622 N N . ASP A 1 203 ? -17.867 1.590 1.936 1.00 59.91 203 ASP A N 1
ATOM 1623 C CA . ASP A 1 203 ? -18.426 1.765 3.287 1.00 59.91 203 ASP A CA 1
ATOM 1624 C C . ASP A 1 203 ? -19.610 2.742 3.333 1.00 59.91 203 ASP A C 1
ATOM 1626 O O . ASP A 1 203 ? -20.605 2.498 4.028 1.00 59.91 203 ASP A O 1
ATOM 1630 N N . LEU A 1 204 ? -19.580 3.813 2.530 1.00 56.25 204 LEU A N 1
ATOM 1631 C CA . LEU A 1 204 ? -20.752 4.680 2.362 1.00 56.25 204 LEU A CA 1
ATOM 1632 C C . LEU A 1 204 ? -21.837 3.959 1.553 1.00 56.25 204 LEU A C 1
ATOM 1634 O O . LEU A 1 204 ? -23.022 4.014 1.902 1.00 56.25 204 LEU A O 1
ATOM 1638 N N . ALA A 1 205 ? -21.433 3.232 0.508 1.00 57.72 205 ALA A N 1
ATOM 1639 C CA . ALA A 1 205 ? -22.334 2.388 -0.269 1.00 57.72 205 ALA A CA 1
ATOM 1640 C C . ALA A 1 205 ? -22.925 1.252 0.580 1.00 57.72 205 ALA A C 1
ATOM 1642 O O . ALA A 1 205 ? -24.092 0.925 0.409 1.00 57.72 205 ALA A O 1
ATOM 1643 N N . MET A 1 206 ? -22.180 0.725 1.548 1.00 60.34 206 MET A N 1
ATOM 1644 C CA . MET A 1 206 ? -22.533 -0.364 2.447 1.00 60.34 206 MET A CA 1
ATOM 1645 C C . MET A 1 206 ? -23.541 0.160 3.445 1.00 60.34 206 MET A C 1
ATOM 1647 O O . MET A 1 206 ? -24.619 -0.410 3.543 1.00 60.34 206 MET A O 1
ATOM 1651 N N . ARG A 1 207 ? -23.285 1.304 4.090 1.00 68.44 207 ARG A N 1
ATOM 1652 C CA . ARG A 1 207 ? -24.282 1.969 4.946 1.00 68.44 207 ARG A CA 1
ATOM 1653 C C . ARG A 1 207 ? -25.573 2.261 4.185 1.00 68.44 207 ARG A C 1
ATOM 1655 O O . ARG A 1 207 ? -26.664 1.983 4.684 1.00 68.44 207 ARG A O 1
ATOM 1662 N N . ASN A 1 208 ? -25.471 2.756 2.954 1.00 67.44 208 ASN A N 1
ATOM 1663 C CA . ASN A 1 208 ? -26.637 2.975 2.100 1.00 67.44 208 ASN A CA 1
ATOM 1664 C C . ASN A 1 208 ? -27.314 1.660 1.684 1.00 67.44 208 ASN A C 1
ATOM 1666 O O . ASN A 1 208 ? -28.541 1.607 1.637 1.00 67.44 208 ASN A O 1
ATOM 1670 N N . SER A 1 209 ? -26.553 0.596 1.430 1.00 63.78 209 SER A N 1
ATOM 1671 C CA . SER A 1 209 ? -27.065 -0.731 1.083 1.00 63.78 209 SER A CA 1
ATOM 1672 C C . SER A 1 209 ? -27.767 -1.381 2.269 1.00 63.78 209 SER A C 1
ATOM 1674 O O . SER A 1 209 ? -28.853 -1.906 2.089 1.00 63.78 209 SER A O 1
ATOM 1676 N N . ILE A 1 210 ? -27.240 -1.247 3.490 1.00 71.25 210 ILE A N 1
ATOM 1677 C CA . ILE A 1 210 ? -27.868 -1.729 4.720 1.00 71.25 210 ILE A CA 1
ATOM 1678 C C . ILE A 1 210 ? -29.182 -0.974 4.935 1.00 71.25 210 ILE A C 1
ATOM 1680 O O . ILE A 1 210 ? -30.197 -1.602 5.209 1.00 71.25 210 ILE A O 1
ATOM 1684 N N . ARG A 1 211 ? -29.219 0.350 4.716 1.00 72.81 211 ARG A N 1
ATOM 1685 C CA . ARG A 1 211 ? -30.468 1.136 4.780 1.00 72.81 211 ARG A CA 1
ATOM 1686 C C . ARG A 1 211 ? -31.472 0.740 3.691 1.00 72.81 211 ARG A C 1
ATOM 1688 O O . ARG A 1 211 ? -32.666 0.650 3.969 1.00 72.81 211 ARG A O 1
ATOM 1695 N N . LYS A 1 212 ? -31.014 0.484 2.460 1.00 74.31 212 LYS A N 1
ATOM 1696 C CA . LYS A 1 212 ? -31.862 -0.019 1.363 1.00 74.31 212 LYS A CA 1
ATOM 1697 C C . LYS A 1 212 ? -32.389 -1.426 1.660 1.00 74.31 212 LYS A C 1
ATOM 1699 O O . LYS A 1 212 ? -33.578 -1.658 1.478 1.00 74.31 212 LYS A O 1
ATOM 1704 N N . ASN A 1 213 ? -31.547 -2.311 2.187 1.00 74.81 213 ASN A N 1
ATOM 1705 C CA . ASN A 1 213 ? -31.907 -3.665 2.597 1.00 74.81 213 ASN A CA 1
ATOM 1706 C C . ASN A 1 213 ? -32.868 -3.647 3.790 1.00 74.81 213 ASN A C 1
ATOM 1708 O O . ASN A 1 213 ? -33.811 -4.428 3.821 1.00 74.81 213 ASN A O 1
ATOM 1712 N N . ALA A 1 214 ? -32.705 -2.718 4.734 1.00 76.62 214 ALA A N 1
ATOM 1713 C CA . ALA A 1 214 ? -33.672 -2.493 5.806 1.00 76.62 214 ALA A CA 1
ATOM 1714 C C . ALA A 1 214 ? -35.040 -2.109 5.230 1.00 76.62 214 ALA A C 1
ATOM 1716 O O . ALA A 1 214 ? -36.070 -2.659 5.622 1.00 76.62 214 ALA A O 1
ATOM 1717 N N . LYS A 1 215 ? -35.043 -1.205 4.240 1.00 79.94 215 LYS A N 1
ATOM 1718 C CA . LYS A 1 215 ? -36.258 -0.786 3.536 1.00 79.94 215 LYS A CA 1
ATOM 1719 C C . LYS A 1 215 ? -36.907 -1.938 2.759 1.00 79.94 215 LYS A C 1
ATOM 1721 O O . LYS A 1 215 ? -38.131 -1.991 2.720 1.00 79.94 215 LYS A O 1
ATOM 1726 N N . SER A 1 216 ? -36.138 -2.847 2.158 1.00 79.25 216 SER A N 1
ATOM 1727 C CA . SER A 1 216 ? -36.687 -3.973 1.387 1.00 79.25 216 SER A CA 1
ATOM 1728 C C . SER A 1 216 ? -37.164 -5.139 2.256 1.00 79.25 216 SER A C 1
ATOM 1730 O O . SER A 1 216 ? -38.188 -5.735 1.931 1.00 79.25 216 SER A O 1
ATOM 1732 N N . ASN A 1 217 ? -36.448 -5.453 3.341 1.00 79.50 217 ASN A N 1
ATOM 1733 C CA . ASN A 1 217 ? -36.765 -6.580 4.223 1.00 79.50 217 ASN A CA 1
ATOM 1734 C C . ASN A 1 217 ? -37.906 -6.245 5.188 1.00 79.50 217 ASN A C 1
ATOM 1736 O O . ASN A 1 217 ? -38.886 -6.976 5.246 1.00 79.50 217 ASN A O 1
ATOM 1740 N N . ILE A 1 218 ? -37.820 -5.111 5.892 1.00 86.31 218 ILE A N 1
ATOM 1741 C CA . ILE A 1 218 ? -38.803 -4.748 6.928 1.00 86.31 218 ILE A CA 1
ATOM 1742 C C . ILE A 1 218 ? -39.976 -3.955 6.344 1.00 86.31 218 ILE A C 1
ATOM 1744 O O . ILE A 1 218 ? -41.064 -3.936 6.910 1.00 86.31 218 ILE A O 1
ATOM 1748 N N . LYS A 1 219 ? -39.771 -3.279 5.202 1.00 84.31 219 LYS A N 1
ATOM 1749 C CA . LYS A 1 219 ? -40.794 -2.480 4.492 1.00 84.31 219 LYS A CA 1
ATOM 1750 C C . LYS A 1 219 ? -41.477 -1.407 5.355 1.00 84.31 219 LYS A C 1
ATOM 1752 O O . LYS A 1 219 ? -42.513 -0.872 4.972 1.00 84.31 219 LYS A O 1
ATOM 1757 N N . ASN A 1 220 ? -40.864 -1.021 6.476 1.00 85.94 220 ASN A N 1
ATOM 1758 C CA . ASN A 1 220 ? -41.366 0.002 7.387 1.00 85.94 220 ASN A CA 1
ATOM 1759 C C . ASN A 1 220 ? -40.426 1.216 7.409 1.00 85.94 220 ASN A C 1
ATOM 1761 O O . ASN A 1 220 ? -39.268 1.127 7.813 1.00 85.94 220 ASN A O 1
ATOM 1765 N N . VAL A 1 221 ? -40.927 2.378 6.983 1.00 88.88 221 VAL A N 1
ATOM 1766 C CA . VAL A 1 221 ? -40.126 3.611 6.892 1.00 88.88 221 VAL A CA 1
ATOM 1767 C C . VAL A 1 221 ? -39.674 4.105 8.268 1.00 88.88 221 VAL A C 1
ATOM 1769 O O . VAL A 1 221 ? -38.532 4.544 8.403 1.00 88.88 221 VAL A O 1
ATOM 1772 N N . LYS A 1 222 ? -40.530 4.000 9.295 1.00 89.88 222 LYS A N 1
ATOM 1773 C CA . LYS A 1 222 ? -40.186 4.420 10.662 1.00 89.88 222 LYS A CA 1
ATOM 1774 C C . LYS A 1 222 ? -39.061 3.555 11.230 1.00 89.88 222 LYS A C 1
ATOM 1776 O O . LYS A 1 222 ? -38.119 4.105 11.793 1.00 89.88 222 LYS A O 1
ATOM 1781 N N . PHE A 1 223 ? -39.103 2.241 10.982 1.00 91.12 223 PHE A N 1
ATOM 1782 C CA . PHE A 1 223 ? -38.013 1.337 11.357 1.00 91.12 223 PHE A CA 1
ATOM 1783 C C . PHE A 1 223 ? -36.689 1.784 10.735 1.00 91.12 223 PHE A C 1
ATOM 1785 O O . PHE A 1 223 ? -35.696 1.898 11.438 1.00 91.12 223 PHE A O 1
ATOM 1792 N N . VAL A 1 224 ? -36.660 2.103 9.435 1.00 87.56 224 VAL A N 1
ATOM 1793 C CA . VAL A 1 224 ? -35.419 2.513 8.748 1.00 87.56 224 VAL A CA 1
ATOM 1794 C C . VAL A 1 224 ? -34.827 3.796 9.342 1.00 87.56 224 VAL A C 1
ATOM 1796 O O . VAL A 1 224 ? -33.601 3.916 9.432 1.00 87.56 224 VAL A O 1
ATOM 1799 N N . VAL A 1 225 ? -35.665 4.756 9.744 1.00 88.81 225 VAL A N 1
ATOM 1800 C CA . VAL A 1 225 ? -35.219 6.004 10.387 1.00 88.81 225 VAL A CA 1
ATOM 1801 C C . VAL A 1 225 ? -34.621 5.720 11.763 1.00 88.81 225 VAL A C 1
ATOM 1803 O O . VAL A 1 225 ? -33.487 6.123 12.029 1.00 88.81 225 VAL A O 1
ATOM 1806 N N . GLU A 1 226 ? -35.335 4.972 12.603 1.00 89.81 226 GLU A N 1
ATOM 1807 C CA . GLU A 1 226 ? -34.875 4.633 13.951 1.00 89.81 226 GLU A CA 1
ATOM 1808 C C . GLU A 1 226 ? -33.650 3.711 13.938 1.00 89.81 226 GLU A C 1
ATOM 1810 O O . GLU A 1 226 ? -32.697 3.933 14.682 1.00 89.81 226 GLU A O 1
ATOM 1815 N N . PHE A 1 227 ? -33.599 2.754 13.012 1.00 90.44 227 PHE A N 1
ATOM 1816 C CA . PHE A 1 227 ? -32.423 1.934 12.742 1.00 90.44 227 PHE A CA 1
ATOM 1817 C C . PHE A 1 227 ? -31.227 2.790 12.313 1.00 90.44 227 PHE A C 1
ATOM 1819 O O . PHE A 1 227 ? -30.126 2.605 12.824 1.00 90.44 227 PHE A O 1
ATOM 1826 N N . SER A 1 228 ? -31.428 3.765 11.417 1.00 85.25 228 SER A N 1
ATOM 1827 C CA . SER A 1 228 ? -30.348 4.669 10.994 1.00 85.25 228 SER A CA 1
ATOM 1828 C C . SER A 1 228 ? -29.810 5.480 12.176 1.00 85.25 228 SER A C 1
ATOM 1830 O O . SER A 1 228 ? -28.598 5.658 12.293 1.00 85.25 228 SER A O 1
ATOM 1832 N N . ARG A 1 229 ? -30.693 5.927 13.078 1.00 86.62 229 ARG A N 1
ATOM 1833 C CA . ARG A 1 229 ? -30.305 6.596 14.325 1.00 86.62 229 ARG A CA 1
ATOM 1834 C C . ARG A 1 229 ? -29.525 5.647 15.237 1.00 86.62 229 ARG A C 1
ATOM 1836 O O . ARG A 1 229 ? -28.452 6.011 15.699 1.00 86.62 229 ARG A O 1
ATOM 1843 N N . CYS A 1 230 ? -30.014 4.423 15.428 1.00 87.75 230 CYS A N 1
ATOM 1844 C CA . CYS A 1 230 ? -29.356 3.394 16.233 1.00 87.75 230 CYS A CA 1
ATOM 1845 C C . CYS A 1 230 ? -27.958 3.027 15.703 1.00 87.75 230 CYS A C 1
ATOM 1847 O O . CYS A 1 230 ? -27.017 2.864 16.474 1.00 87.75 230 CYS A O 1
ATOM 1849 N N . MET A 1 231 ? -27.812 2.953 14.379 1.00 84.69 231 MET A N 1
ATOM 1850 C CA . MET A 1 231 ? -26.557 2.661 13.691 1.00 84.69 231 MET A CA 1
ATOM 1851 C C . MET A 1 231 ? -25.516 3.770 13.838 1.00 84.69 231 MET A C 1
ATOM 1853 O O . MET A 1 231 ? -24.341 3.468 14.042 1.00 84.69 231 MET A O 1
ATOM 1857 N N . LEU A 1 232 ? -25.930 5.027 13.658 1.00 80.44 232 LEU A N 1
ATOM 1858 C CA . LEU A 1 232 ? -25.008 6.154 13.511 1.00 80.44 232 LEU A CA 1
ATOM 1859 C C . LEU A 1 232 ? -24.648 6.826 14.835 1.00 80.44 232 LEU A C 1
ATOM 1861 O O . LEU A 1 232 ? -23.589 7.450 14.913 1.00 80.44 232 LEU A O 1
ATOM 1865 N N . GLN A 1 233 ? -25.510 6.725 15.845 1.00 80.75 233 GLN A N 1
ATOM 1866 C CA . GLN A 1 233 ? -25.317 7.419 17.109 1.00 80.75 233 GLN A CA 1
ATOM 1867 C C . GLN A 1 233 ? -24.171 6.810 17.929 1.00 80.75 233 GLN A C 1
ATOM 1869 O O . GLN A 1 233 ? -23.916 5.607 17.898 1.00 80.75 233 GLN A O 1
ATOM 1874 N N . ASP A 1 234 ? -23.490 7.668 18.684 1.00 74.94 234 ASP A N 1
ATOM 1875 C CA . ASP A 1 234 ? -22.441 7.273 19.616 1.00 74.94 234 ASP A CA 1
ATOM 1876 C C . ASP A 1 234 ? -23.047 6.887 20.971 1.00 74.94 234 ASP A C 1
ATOM 1878 O O . ASP A 1 234 ? -23.250 7.730 21.844 1.00 74.94 234 ASP A O 1
ATOM 1882 N N . TYR A 1 235 ? -23.398 5.612 21.112 1.00 83.31 235 TYR A N 1
ATOM 1883 C CA . TYR A 1 235 ? -23.863 5.043 22.375 1.00 83.31 235 TYR A CA 1
ATOM 1884 C C . TYR A 1 235 ? -22.765 4.253 23.058 1.00 83.31 235 TYR A C 1
ATOM 1886 O O . TYR A 1 235 ? -21.948 3.619 22.387 1.00 83.31 235 TYR A O 1
ATOM 1894 N N . GLU A 1 236 ? -22.819 4.170 24.385 1.00 85.44 236 GLU A N 1
ATOM 1895 C CA . GLU A 1 236 ? -22.116 3.103 25.088 1.00 85.44 236 GLU A CA 1
ATOM 1896 C C . GLU A 1 236 ? -22.617 1.718 24.691 1.00 85.44 236 GLU A C 1
ATOM 1898 O O . GLU A 1 236 ? -23.771 1.554 24.311 1.00 85.44 236 GLU A O 1
ATOM 1903 N N . VAL A 1 237 ? -21.762 0.692 24.789 1.00 87.25 237 VAL A N 1
ATOM 1904 C CA . VAL A 1 237 ? -22.120 -0.674 24.362 1.00 87.25 237 VAL A CA 1
ATOM 1905 C C . VAL A 1 237 ? -23.383 -1.170 25.072 1.00 87.25 237 VAL A C 1
ATOM 1907 O O . VAL A 1 237 ? -24.230 -1.801 24.441 1.00 87.25 237 VAL A O 1
ATOM 1910 N N . GLY A 1 238 ? -23.537 -0.866 26.365 1.00 88.75 238 GLY A N 1
ATOM 1911 C CA . GLY A 1 238 ? -24.748 -1.191 27.122 1.00 88.75 238 GLY A CA 1
ATOM 1912 C C . GLY A 1 238 ? -25.981 -0.434 26.621 1.00 88.75 238 GLY A C 1
ATOM 1913 O O . GLY A 1 238 ? -27.034 -1.034 26.412 1.00 88.75 238 GLY A O 1
ATOM 1914 N N . GLU A 1 239 ? -25.840 0.866 26.357 1.00 91.44 239 GLU A N 1
ATOM 1915 C CA . GLU A 1 239 ? -26.929 1.702 25.850 1.00 91.44 239 GLU A CA 1
ATOM 1916 C C . GLU A 1 239 ? -27.352 1.299 24.432 1.00 91.44 239 GLU A C 1
ATOM 1918 O O . GLU A 1 239 ? -28.549 1.192 24.165 1.00 91.44 239 GLU A O 1
ATOM 1923 N N . PHE A 1 240 ? -26.395 1.004 23.547 1.00 91.81 240 PHE A N 1
ATOM 1924 C CA . PHE A 1 240 ? -26.675 0.487 22.210 1.00 91.81 240 PHE A CA 1
ATOM 1925 C C . PHE A 1 240 ? -27.484 -0.802 22.288 1.00 91.81 240 PHE A C 1
ATOM 1927 O O . PHE A 1 240 ? -28.509 -0.906 21.627 1.00 91.81 240 PHE A O 1
ATOM 1934 N N . LYS A 1 241 ? -27.056 -1.773 23.108 1.00 93.12 241 LYS A N 1
ATOM 1935 C CA . LYS A 1 241 ? -27.781 -3.044 23.257 1.00 93.12 241 LYS A CA 1
ATOM 1936 C C . LYS A 1 241 ? -29.222 -2.813 23.706 1.00 93.12 241 LYS A C 1
ATOM 1938 O O . LYS A 1 241 ? -30.125 -3.406 23.129 1.00 93.12 241 LYS A O 1
ATOM 1943 N N . ARG A 1 242 ? -29.441 -1.923 24.677 1.00 93.31 242 ARG A N 1
ATOM 1944 C CA . ARG A 1 242 ? -30.787 -1.566 25.145 1.00 93.31 242 ARG A CA 1
ATOM 1945 C C . ARG A 1 242 ? -31.625 -0.927 24.035 1.00 93.31 242 ARG A C 1
ATOM 1947 O O . ARG A 1 242 ? -32.722 -1.398 23.766 1.00 93.31 242 ARG A O 1
ATOM 1954 N N . LYS A 1 243 ? -31.098 0.093 23.352 1.00 92.19 243 LYS A N 1
ATOM 1955 C CA . LYS A 1 243 ? -31.800 0.777 22.251 1.00 92.19 243 LYS A CA 1
ATOM 1956 C C . LYS A 1 243 ? -32.051 -0.129 21.049 1.00 92.19 243 LYS A C 1
ATOM 1958 O O . LYS A 1 243 ? -33.062 0.027 20.376 1.00 92.19 243 LYS A O 1
ATOM 1963 N N . TRP A 1 244 ? -31.140 -1.059 20.777 1.00 93.69 244 TRP A N 1
ATOM 1964 C CA . TRP A 1 244 ? -31.324 -2.087 19.761 1.00 93.69 244 TRP A CA 1
ATOM 1965 C C . TRP A 1 244 ? -32.502 -2.991 20.116 1.00 93.69 244 TRP A C 1
ATOM 1967 O O . TRP A 1 244 ? -33.369 -3.180 19.272 1.00 93.69 244 TRP A O 1
ATOM 1977 N N . MET A 1 245 ? -32.564 -3.487 21.358 1.00 93.69 245 MET A N 1
ATOM 1978 C CA . MET A 1 245 ? -33.698 -4.285 21.838 1.00 93.69 245 MET A CA 1
ATOM 1979 C C . MET A 1 245 ? -35.010 -3.497 21.758 1.00 93.69 245 MET A C 1
ATOM 1981 O O . MET A 1 245 ? -35.954 -3.965 21.137 1.00 93.69 245 MET A O 1
ATOM 1985 N N . GLU A 1 246 ? -35.043 -2.259 22.262 1.00 93.94 246 GLU A N 1
ATOM 1986 C CA . GLU A 1 246 ? -36.214 -1.372 22.150 1.00 93.94 246 GLU A CA 1
ATOM 1987 C C . GLU A 1 246 ? -36.673 -1.199 20.693 1.00 93.94 246 GLU A C 1
ATOM 1989 O O . GLU A 1 246 ? -37.869 -1.237 20.415 1.00 93.94 246 GLU A O 1
ATOM 1994 N N . LEU A 1 247 ? -35.731 -1.038 19.757 1.00 93.25 247 LEU A N 1
ATOM 1995 C CA . LEU A 1 247 ? -36.016 -0.935 18.329 1.00 93.25 247 LEU A CA 1
ATOM 1996 C C . LEU A 1 247 ? -36.625 -2.229 17.774 1.00 93.25 247 LEU A C 1
ATOM 1998 O O . LEU A 1 247 ? -37.637 -2.164 17.081 1.00 93.25 247 LEU A O 1
ATOM 2002 N N . VAL A 1 248 ? -36.023 -3.392 18.032 1.00 94.00 248 VAL A N 1
ATOM 2003 C CA . VAL A 1 248 ? -36.518 -4.653 17.454 1.00 94.00 248 VAL A CA 1
ATOM 2004 C C . VAL A 1 248 ? -37.865 -5.071 18.047 1.00 94.00 248 VAL A C 1
ATOM 2006 O O . VAL A 1 248 ? -38.713 -5.545 17.293 1.00 94.00 248 VAL A O 1
ATOM 2009 N N . THR A 1 249 ? -38.103 -4.796 19.333 1.00 94.12 249 THR A N 1
ATOM 2010 C CA . THR A 1 249 ? -39.390 -5.026 20.007 1.00 94.12 249 THR A CA 1
ATOM 2011 C C . THR A 1 249 ? -40.469 -4.069 19.507 1.00 94.12 249 THR A C 1
ATOM 2013 O O . THR A 1 249 ? -41.578 -4.492 19.196 1.00 94.12 249 THR A O 1
ATOM 2016 N N . MET A 1 250 ? -40.155 -2.775 19.360 1.00 93.31 250 MET A N 1
ATOM 2017 C CA . MET A 1 250 ? -41.119 -1.757 18.908 1.00 93.31 250 MET A CA 1
ATOM 2018 C C . MET A 1 250 ? -41.713 -2.066 17.529 1.00 93.31 250 MET A C 1
ATOM 2020 O O . MET A 1 250 ? -42.839 -1.662 17.239 1.00 93.31 250 MET A O 1
ATOM 2024 N N . PHE A 1 251 ? -40.952 -2.745 16.673 1.00 93.25 251 PHE A N 1
ATOM 2025 C CA . PHE A 1 251 ? -41.370 -3.088 15.317 1.00 93.25 251 PHE A CA 1
ATOM 2026 C C . PHE A 1 251 ? -41.702 -4.575 15.125 1.00 93.25 251 PHE A C 1
ATOM 2028 O O . PHE A 1 251 ? -42.018 -4.943 13.998 1.00 93.25 251 PHE A O 1
ATOM 2035 N N . ASP A 1 252 ? -41.662 -5.393 16.184 1.00 91.38 252 ASP A N 1
ATOM 2036 C CA . ASP A 1 252 ? -41.920 -6.845 16.156 1.00 91.38 252 ASP A CA 1
ATOM 2037 C C . ASP A 1 252 ? -41.038 -7.608 15.144 1.00 91.38 252 ASP A C 1
ATOM 2039 O O . ASP A 1 252 ? -41.489 -8.403 14.321 1.00 91.38 252 ASP A O 1
ATOM 2043 N N . VAL A 1 253 ? -39.734 -7.307 15.153 1.00 92.12 253 VAL A N 1
ATOM 2044 C CA . VAL A 1 253 ? -38.748 -7.870 14.206 1.00 92.12 253 VAL A CA 1
ATOM 2045 C C . VAL A 1 253 ? -37.629 -8.650 14.894 1.00 92.12 253 VAL A C 1
ATOM 2047 O O . VAL A 1 253 ? -36.606 -8.947 14.276 1.00 92.12 253 VAL A O 1
ATOM 2050 N N . GLU A 1 254 ? -37.815 -9.003 16.166 1.00 91.69 254 GLU A N 1
ATOM 2051 C CA . GLU A 1 254 ? -36.821 -9.699 16.996 1.00 91.69 254 GLU A CA 1
ATOM 2052 C C . GLU A 1 254 ? -36.378 -11.036 16.391 1.00 91.69 254 GLU A C 1
ATOM 2054 O O . GLU A 1 254 ? -35.202 -11.393 16.442 1.00 91.69 254 GLU A O 1
ATOM 2059 N N . HIS A 1 255 ? -37.312 -11.750 15.762 1.00 92.25 255 HIS A N 1
ATOM 2060 C CA . HIS A 1 255 ? -37.076 -13.054 15.142 1.00 92.25 255 HIS A CA 1
ATOM 2061 C C . HIS A 1 255 ? -36.903 -12.981 13.620 1.00 92.25 255 HIS A C 1
ATOM 2063 O O . HIS A 1 255 ? -36.831 -14.013 12.953 1.00 92.25 255 HIS A O 1
ATOM 2069 N N . HIS A 1 256 ? -36.829 -11.777 13.043 1.00 90.69 256 HIS A N 1
ATOM 2070 C CA . HIS A 1 256 ? -36.670 -11.630 11.603 1.00 90.69 256 HIS A CA 1
ATOM 2071 C C . HIS A 1 256 ? -35.249 -12.071 11.185 1.00 90.69 256 HIS A C 1
ATOM 2073 O O . HIS A 1 256 ? -34.275 -11.460 11.639 1.00 90.69 256 HIS A O 1
ATOM 2079 N N . PRO A 1 257 ? -35.079 -13.053 10.270 1.00 90.81 257 PRO A N 1
ATOM 2080 C CA . PRO A 1 257 ? -33.767 -13.629 9.945 1.00 90.81 257 PRO A CA 1
ATOM 2081 C C . PRO A 1 257 ? -32.713 -12.589 9.549 1.00 90.81 257 PRO A C 1
ATOM 2083 O O . PRO A 1 257 ? -31.582 -12.614 10.029 1.00 90.81 257 PRO A O 1
ATOM 2086 N N . TRP A 1 258 ? -33.114 -11.609 8.734 1.00 90.12 258 TRP A N 1
ATOM 2087 C CA . TRP A 1 258 ? -32.235 -10.510 8.325 1.00 90.12 258 TRP A CA 1
ATOM 2088 C C . TRP A 1 258 ? -31.787 -9.615 9.496 1.00 90.12 258 TRP A C 1
ATOM 2090 O O . TRP A 1 258 ? -30.653 -9.144 9.497 1.00 90.12 258 TRP A O 1
ATOM 2100 N N . VAL A 1 259 ? -32.640 -9.382 10.502 1.00 90.69 259 VAL A N 1
ATOM 2101 C CA . VAL A 1 259 ? -32.300 -8.543 11.669 1.00 90.69 259 VAL A CA 1
ATOM 2102 C C . VAL A 1 259 ? -31.298 -9.263 12.568 1.00 90.69 259 VAL A C 1
ATOM 2104 O O . VAL A 1 259 ? -30.349 -8.638 13.044 1.00 90.69 259 VAL A O 1
ATOM 2107 N N . LEU A 1 260 ? -31.462 -10.576 12.739 1.00 91.81 260 LEU A N 1
ATOM 2108 C CA . LEU A 1 260 ? -30.518 -11.420 13.472 1.00 91.81 260 LEU A CA 1
ATOM 2109 C C . LEU A 1 260 ? -29.142 -11.438 12.793 1.00 91.81 260 LEU A C 1
ATOM 2111 O O . LEU A 1 260 ? -28.135 -11.139 13.435 1.00 91.81 260 LEU A O 1
ATOM 2115 N N . GLU A 1 261 ? -29.093 -11.692 11.482 1.00 89.25 261 GLU A N 1
ATOM 2116 C CA . GLU A 1 261 ? -27.837 -11.675 10.717 1.00 89.25 261 GLU A CA 1
ATOM 2117 C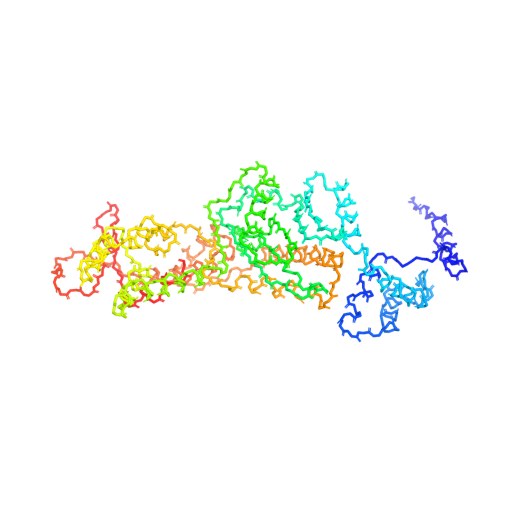 C . GLU A 1 261 ? -27.150 -10.299 10.779 1.00 89.25 261 GLU A C 1
ATOM 2119 O O . GLU A 1 261 ? -25.930 -10.193 10.946 1.00 89.25 261 GLU A O 1
ATOM 2124 N N . LEU A 1 262 ? -27.939 -9.227 10.676 1.00 88.81 262 LEU A N 1
ATOM 2125 C CA . LEU A 1 262 ? -27.438 -7.864 10.778 1.00 88.81 262 LEU A CA 1
ATOM 2126 C C . LEU A 1 262 ? -26.825 -7.592 12.157 1.00 88.81 262 LEU A C 1
ATOM 2128 O O . LEU A 1 262 ? -25.746 -6.997 12.234 1.00 88.81 262 LEU A O 1
ATOM 2132 N N . TYR A 1 263 ? -27.474 -8.037 13.235 1.00 91.62 263 TYR A N 1
ATOM 2133 C CA . TYR A 1 263 ? -26.963 -7.867 14.593 1.00 91.62 263 TYR A CA 1
ATOM 2134 C C . TYR A 1 263 ? -25.674 -8.656 14.842 1.00 91.62 263 TYR A C 1
ATOM 2136 O O . TYR A 1 263 ? -24.752 -8.139 15.481 1.00 91.62 263 TYR A O 1
ATOM 2144 N N . GLU A 1 264 ? -25.551 -9.869 14.302 1.00 91.25 264 GLU A N 1
ATOM 2145 C CA . GLU A 1 264 ? -24.300 -10.637 14.374 1.00 91.25 264 GLU A CA 1
ATOM 2146 C C . GLU A 1 264 ? -23.131 -9.867 13.747 1.00 91.25 264 GLU A C 1
ATOM 2148 O O . GLU A 1 264 ? -22.036 -9.789 14.309 1.00 91.25 264 GLU A O 1
ATOM 2153 N N . LYS A 1 265 ? -23.400 -9.151 12.653 1.00 85.19 265 LYS A N 1
ATOM 2154 C CA . LYS A 1 265 ? -22.417 -8.318 11.946 1.00 85.19 265 LYS A CA 1
ATOM 2155 C C . LYS A 1 265 ? -22.258 -6.901 12.517 1.00 85.19 265 LYS A C 1
ATOM 2157 O O . LYS A 1 265 ? -21.588 -6.077 11.896 1.00 85.19 265 LYS A O 1
ATOM 2162 N N . ARG A 1 266 ? -22.807 -6.582 13.701 1.00 87.44 266 ARG A N 1
ATOM 2163 C CA . ARG A 1 266 ? -22.802 -5.219 14.296 1.00 87.44 266 ARG A CA 1
ATOM 2164 C C . ARG A 1 266 ? -21.434 -4.547 14.383 1.00 87.44 266 ARG A C 1
ATOM 2166 O O . ARG A 1 266 ? -21.349 -3.332 14.237 1.00 87.44 266 ARG A O 1
ATOM 2173 N N . ARG A 1 267 ? -20.358 -5.321 14.557 1.00 82.75 267 ARG A N 1
ATOM 2174 C CA . ARG A 1 267 ? -18.980 -4.797 14.583 1.00 82.75 267 ARG A CA 1
ATOM 2175 C C . ARG A 1 267 ? -18.537 -4.162 13.257 1.00 82.75 267 ARG A C 1
ATOM 2177 O O . ARG A 1 267 ? -17.607 -3.370 13.272 1.00 82.75 267 ARG A O 1
ATOM 2184 N N . MET A 1 268 ? -19.201 -4.479 12.142 1.00 75.81 268 MET A N 1
ATOM 2185 C CA . MET A 1 268 ? -18.860 -3.970 10.807 1.00 75.81 268 MET A CA 1
ATOM 2186 C C . MET A 1 268 ? -19.583 -2.670 10.432 1.00 75.81 268 MET A C 1
ATOM 2188 O O . MET A 1 268 ? -19.151 -1.981 9.516 1.00 75.81 268 MET A O 1
ATOM 2192 N N . TRP A 1 269 ? -20.700 -2.333 11.086 1.00 80.00 269 TRP A N 1
ATOM 2193 C CA . TRP A 1 269 ? -21.548 -1.211 10.653 1.00 80.00 269 TRP A CA 1
ATOM 2194 C C . TRP A 1 269 ? -21.960 -0.245 11.767 1.00 80.00 269 TRP A C 1
ATOM 2196 O O . TRP A 1 269 ? -22.284 0.906 11.471 1.00 80.00 269 TRP A O 1
ATOM 2206 N N . CYS A 1 270 ? -21.960 -0.673 13.031 1.00 81.75 270 CYS A N 1
ATOM 2207 C CA . CYS A 1 270 ? -22.450 0.138 14.141 1.00 81.75 270 CYS A CA 1
ATOM 2208 C C . CYS A 1 270 ? -21.352 1.043 14.711 1.00 81.75 270 CYS A C 1
ATOM 2210 O O . CYS A 1 270 ? -20.311 0.553 15.159 1.00 81.75 270 CYS A O 1
ATOM 2212 N N . THR A 1 271 ? -21.622 2.352 14.789 1.00 80.06 271 THR A N 1
ATOM 2213 C CA . THR A 1 271 ? -20.693 3.339 15.363 1.00 80.06 271 THR A CA 1
ATOM 2214 C C . THR A 1 271 ? -20.226 2.944 16.767 1.00 80.06 271 THR A C 1
ATOM 2216 O O . THR A 1 271 ? -19.040 3.046 17.047 1.00 80.06 271 THR A O 1
ATOM 2219 N N . THR A 1 272 ? -21.097 2.409 17.630 1.00 82.75 272 THR A N 1
ATOM 2220 C CA . THR A 1 272 ? -20.746 1.992 19.005 1.00 82.75 272 THR A CA 1
ATOM 2221 C C . THR A 1 272 ? -19.674 0.904 19.096 1.00 82.75 272 THR A C 1
ATOM 2223 O O . THR A 1 272 ? -18.957 0.842 20.096 1.00 82.75 272 THR A O 1
ATOM 2226 N N . TYR A 1 273 ? -19.562 0.039 18.089 1.00 79.50 273 TYR A N 1
ATOM 2227 C CA . TYR A 1 273 ? -18.549 -1.025 18.057 1.00 79.50 273 TYR A CA 1
ATOM 2228 C C . TYR A 1 273 ? -17.321 -0.650 17.238 1.00 79.50 273 TYR A C 1
ATOM 2230 O O . TYR A 1 273 ? -16.241 -1.177 17.478 1.00 79.50 273 TYR A O 1
ATOM 2238 N N . ILE A 1 274 ? -17.505 0.243 16.272 1.00 73.88 274 ILE A N 1
ATOM 2239 C CA . ILE A 1 274 ? -16.441 0.793 15.440 1.00 73.88 274 ILE A CA 1
ATOM 2240 C C . ILE A 1 274 ? -15.631 1.818 16.254 1.00 73.88 274 ILE A C 1
ATOM 2242 O O . ILE A 1 274 ? -14.405 1.838 16.175 1.00 73.88 274 ILE A O 1
ATOM 2246 N N . ARG A 1 275 ? -16.289 2.635 17.092 1.00 68.12 275 ARG A N 1
ATOM 2247 C CA . ARG A 1 275 ? -15.643 3.667 17.920 1.00 68.12 275 ARG A CA 1
ATOM 2248 C C . ARG A 1 275 ? -14.549 3.075 18.812 1.00 68.12 275 ARG A C 1
ATOM 2250 O O . ARG A 1 275 ? -14.695 1.991 19.371 1.00 68.12 275 ARG A O 1
ATOM 2257 N N . GLY A 1 276 ? -13.461 3.823 18.963 1.00 65.06 276 GLY A N 1
ATOM 2258 C CA . GLY A 1 276 ? -12.270 3.386 19.695 1.00 65.06 276 GLY A CA 1
ATOM 2259 C C . GLY A 1 276 ? -11.314 2.525 18.868 1.00 65.06 276 GLY A C 1
ATOM 2260 O O . GLY A 1 276 ? -10.156 2.390 19.255 1.00 65.06 276 GLY A O 1
ATOM 2261 N N . SER A 1 277 ? -11.747 2.009 17.714 1.00 65.81 277 SER A N 1
ATOM 2262 C CA . SER A 1 277 ? -10.819 1.454 16.729 1.00 65.81 277 SER A CA 1
ATOM 2263 C C . SER A 1 277 ? -10.142 2.606 15.989 1.00 65.81 277 SER A C 1
ATOM 2265 O O . SER A 1 277 ? -10.786 3.576 15.585 1.00 65.81 277 SER A O 1
ATOM 2267 N N . TYR A 1 278 ? -8.824 2.523 15.843 1.00 68.19 278 TYR A N 1
ATOM 2268 C CA . TYR A 1 278 ? -8.071 3.480 15.047 1.00 68.19 278 TYR A CA 1
ATOM 2269 C C . TYR A 1 278 ? -8.358 3.213 13.569 1.00 68.19 278 TYR A C 1
ATOM 2271 O O . TYR A 1 278 ? -8.104 2.114 13.095 1.00 68.19 278 TYR A O 1
ATOM 2279 N N . PHE A 1 279 ? -8.891 4.208 12.856 1.00 65.88 279 PHE A N 1
ATOM 2280 C CA . PHE A 1 279 ? -9.112 4.154 11.404 1.00 65.88 279 PHE A CA 1
ATOM 2281 C C . PHE A 1 279 ? -8.280 5.189 10.660 1.00 65.88 279 PHE A C 1
ATOM 2283 O O . PHE A 1 279 ? -8.687 5.649 9.599 1.00 65.88 279 PHE A O 1
ATOM 2290 N N . SER A 1 280 ? -7.160 5.647 11.225 1.00 63.66 280 SER A N 1
ATOM 2291 C CA . SER A 1 280 ? -6.256 6.578 10.539 1.00 63.66 280 SER A CA 1
ATOM 2292 C C . SER A 1 280 ? -6.882 7.897 10.043 1.00 63.66 280 SER A C 1
ATOM 2294 O O . SER A 1 280 ? -6.247 8.626 9.288 1.00 63.66 280 SER A O 1
ATOM 2296 N N . GLY A 1 281 ? -8.108 8.256 10.447 1.00 62.97 281 GLY A N 1
ATOM 2297 C CA . GLY A 1 281 ? -8.868 9.390 9.897 1.00 62.97 281 GLY A CA 1
ATOM 2298 C C . GLY A 1 281 ? -9.628 9.092 8.591 1.00 62.97 281 GLY A C 1
ATOM 2299 O O . GLY A 1 281 ? -10.116 10.016 7.938 1.00 62.97 281 GLY A O 1
ATOM 2300 N N . PHE A 1 282 ? -9.747 7.824 8.193 1.00 62.97 282 PHE A N 1
ATOM 2301 C CA . PHE A 1 282 ? -10.616 7.363 7.113 1.00 62.97 282 PHE A CA 1
ATOM 2302 C C . PHE A 1 282 ? -12.081 7.350 7.575 1.00 62.97 282 PHE A C 1
ATOM 2304 O O . PHE A 1 282 ? -12.580 6.367 8.112 1.00 62.97 282 PHE A O 1
ATOM 2311 N N . ARG A 1 283 ? -12.802 8.457 7.376 1.00 53.75 283 ARG A N 1
ATOM 2312 C CA . ARG A 1 283 ? -14.276 8.501 7.524 1.00 53.75 283 ARG A CA 1
ATOM 2313 C C . ARG A 1 283 ? -14.997 8.931 6.244 1.00 53.75 283 ARG A C 1
ATOM 2315 O O . ARG A 1 283 ? -16.222 8.849 6.184 1.00 53.75 283 ARG A O 1
ATOM 2322 N N . ILE A 1 284 ? -14.256 9.403 5.237 1.00 52.22 284 ILE A N 1
ATOM 2323 C CA . ILE A 1 284 ? -14.778 10.042 4.022 1.00 52.22 284 ILE A CA 1
ATOM 2324 C C . ILE A 1 284 ? -13.877 9.682 2.830 1.00 52.22 284 ILE A C 1
ATOM 2326 O O . ILE A 1 284 ? -12.663 9.548 2.987 1.00 52.22 284 ILE A O 1
ATOM 2330 N N . THR A 1 285 ? -14.471 9.604 1.636 1.00 59.31 285 THR A N 1
ATOM 2331 C CA . THR A 1 285 ? -13.812 9.488 0.317 1.00 59.31 285 THR A CA 1
ATOM 2332 C C . THR A 1 285 ? -12.708 10.515 0.060 1.00 59.31 285 THR A C 1
ATOM 2334 O O . THR A 1 285 ? -11.920 10.342 -0.864 1.00 59.31 285 THR A O 1
ATOM 2337 N N . SER A 1 286 ? -12.588 11.551 0.894 1.00 65.81 286 SER A N 1
ATOM 2338 C CA . SER A 1 286 ? -11.665 12.672 0.725 1.00 65.81 286 SER A CA 1
ATOM 2339 C C . SER A 1 286 ? -10.200 12.259 0.590 1.00 65.81 286 SER A C 1
ATOM 2341 O O . SER A 1 286 ? -9.459 12.902 -0.150 1.00 65.81 286 SER A O 1
ATOM 2343 N N . ARG A 1 287 ? -9.756 11.187 1.262 1.00 70.12 287 ARG A N 1
ATOM 2344 C CA . ARG A 1 287 ? -8.376 10.694 1.102 1.00 70.12 287 ARG A CA 1
ATOM 2345 C C . ARG A 1 287 ? -8.161 9.935 -0.195 1.00 70.12 287 ARG A C 1
ATOM 2347 O O . ARG A 1 287 ? -7.137 10.162 -0.835 1.00 70.12 287 ARG A O 1
ATOM 2354 N N . CYS A 1 288 ? -9.131 9.119 -0.606 1.00 68.50 288 CYS A N 1
ATOM 2355 C CA . CYS A 1 288 ? -9.114 8.492 -1.925 1.00 68.50 288 CYS A CA 1
ATOM 2356 C C . CYS A 1 288 ? -9.063 9.582 -3.001 1.00 68.50 288 CYS A C 1
ATOM 2358 O O . CYS A 1 288 ? -8.181 9.579 -3.851 1.00 68.50 288 CYS A O 1
ATOM 2360 N N . GLU A 1 289 ? -9.953 10.573 -2.913 1.00 74.12 289 GLU A N 1
ATOM 2361 C CA . GLU A 1 289 ? -10.009 11.721 -3.823 1.00 74.12 289 GLU A CA 1
ATOM 2362 C C . GLU A 1 289 ? -8.697 12.513 -3.842 1.00 74.12 289 GLU A C 1
ATOM 2364 O O . GLU A 1 289 ? -8.204 12.864 -4.916 1.00 74.12 289 GLU A O 1
ATOM 2369 N N . ALA A 1 290 ? -8.086 12.755 -2.679 1.00 78.19 290 ALA A N 1
ATOM 2370 C CA . ALA A 1 290 ? -6.803 13.440 -2.589 1.00 78.19 290 ALA A CA 1
ATOM 2371 C C . ALA A 1 290 ? -5.682 12.645 -3.270 1.00 78.19 290 ALA A C 1
ATOM 2373 O O . ALA A 1 290 ? -4.907 13.230 -4.032 1.00 78.19 290 ALA A O 1
ATOM 2374 N N . LEU A 1 291 ? -5.612 11.329 -3.040 1.00 79.44 291 LEU A N 1
ATOM 2375 C CA . LEU A 1 291 ? -4.646 10.447 -3.693 1.00 79.44 291 LEU A CA 1
ATOM 2376 C C . LEU A 1 291 ? -4.867 10.419 -5.210 1.00 79.44 291 LEU A C 1
ATOM 2378 O O . LEU A 1 291 ? -3.917 10.623 -5.966 1.00 79.44 291 LEU A O 1
ATOM 2382 N N . HIS A 1 292 ? -6.112 10.281 -5.671 1.00 77.19 292 HIS A N 1
ATOM 2383 C CA . HIS A 1 292 ? -6.441 10.335 -7.099 1.00 77.19 292 HIS A CA 1
ATOM 2384 C C . HIS A 1 292 ? -6.070 11.671 -7.728 1.00 77.19 292 HIS A C 1
ATOM 2386 O O . HIS A 1 292 ? -5.520 11.688 -8.824 1.00 77.19 292 HIS A O 1
ATOM 2392 N N . SER A 1 293 ? -6.311 12.780 -7.028 1.00 82.00 293 SER A N 1
ATOM 2393 C CA . SER A 1 293 ? -5.915 14.112 -7.481 1.00 82.00 293 SER A CA 1
ATOM 2394 C C . SER A 1 293 ? -4.396 14.249 -7.613 1.00 82.00 293 SER A C 1
ATOM 2396 O O . SER A 1 293 ? -3.919 14.970 -8.489 1.00 82.00 293 SER A O 1
ATOM 2398 N N . GLN A 1 294 ? -3.606 13.566 -6.774 1.00 81.31 294 GLN A N 1
ATOM 2399 C CA . GLN A 1 294 ? -2.157 13.504 -6.982 1.00 81.31 294 GLN A CA 1
ATOM 2400 C C . GLN A 1 294 ? -1.818 12.649 -8.200 1.00 81.31 294 GLN A C 1
ATOM 2402 O O . GLN A 1 294 ? -1.087 13.123 -9.064 1.00 81.31 294 GLN A O 1
ATOM 2407 N N . ILE A 1 295 ? -2.387 11.447 -8.315 1.00 82.12 295 ILE A N 1
ATOM 2408 C CA . ILE A 1 295 ? -2.134 10.536 -9.441 1.00 82.12 295 ILE A CA 1
ATOM 2409 C C . ILE A 1 295 ? -2.472 11.218 -10.774 1.00 82.12 295 ILE A C 1
ATOM 2411 O O . ILE A 1 295 ? -1.664 11.178 -11.701 1.00 82.12 295 ILE A O 1
ATOM 2415 N N . SER A 1 296 ? -3.597 11.934 -10.863 1.00 79.38 296 SER A N 1
ATOM 2416 C CA . SER A 1 296 ? -4.036 12.625 -12.083 1.00 79.38 296 SER A CA 1
ATOM 2417 C C . SER A 1 296 ? -3.112 13.758 -12.540 1.00 79.38 296 SER A C 1
ATOM 2419 O O . SER A 1 296 ? -3.248 14.222 -13.666 1.00 79.38 296 SER A O 1
ATOM 2421 N N . LYS A 1 297 ? -2.194 14.237 -11.687 1.00 80.44 297 LYS A N 1
ATOM 2422 C CA . LYS A 1 297 ? -1.185 15.243 -12.074 1.00 80.44 297 LYS A CA 1
ATOM 2423 C C . LYS A 1 297 ? -0.010 14.636 -12.838 1.00 80.44 297 LYS A C 1
ATOM 2425 O O . LYS A 1 297 ? 0.653 15.350 -13.580 1.00 80.44 297 LYS A O 1
ATOM 2430 N N . PHE A 1 298 ? 0.258 13.347 -12.636 1.00 77.50 298 PHE A N 1
ATOM 2431 C CA . PHE A 1 298 ? 1.372 12.627 -13.263 1.00 77.50 298 PHE A CA 1
ATOM 2432 C C . PHE A 1 298 ? 0.891 11.707 -14.381 1.00 77.50 298 PHE A C 1
ATOM 2434 O O . PHE A 1 298 ? 1.569 11.543 -15.392 1.00 77.50 298 PHE A O 1
ATOM 2441 N N . VAL A 1 299 ? -0.284 11.112 -14.195 1.00 77.62 299 VAL A N 1
ATOM 2442 C CA . VAL A 1 299 ? -0.896 10.172 -15.124 1.00 77.62 299 VAL A CA 1
ATOM 2443 C C . VAL A 1 299 ? -1.902 10.915 -15.990 1.00 77.62 299 VAL A C 1
ATOM 2445 O O . VAL A 1 299 ? -2.875 11.485 -15.494 1.00 77.62 299 VAL A O 1
ATOM 2448 N N . TYR A 1 300 ? -1.668 10.892 -17.298 1.00 73.50 300 TYR A N 1
ATOM 2449 C CA . TYR A 1 300 ? -2.538 11.523 -18.276 1.00 73.50 300 TYR A CA 1
ATOM 2450 C C . TYR A 1 300 ? -3.588 10.561 -18.844 1.00 73.50 300 TYR A C 1
ATOM 2452 O O . TYR A 1 300 ? -3.468 9.335 -18.761 1.00 73.50 300 TYR A O 1
ATOM 2460 N N . SER A 1 301 ? -4.622 11.136 -19.464 1.00 72.56 301 SER A N 1
ATOM 2461 C CA . SER A 1 301 ? -5.703 10.375 -20.094 1.00 72.56 301 SER A CA 1
ATOM 2462 C C . SER A 1 301 ? -5.195 9.522 -21.259 1.00 72.56 301 SER A C 1
ATOM 2464 O O . SER A 1 301 ? -4.487 10.011 -22.137 1.00 72.56 301 SER A O 1
ATOM 2466 N N . ARG A 1 302 ? -5.605 8.252 -21.301 1.00 74.88 302 ARG A N 1
ATOM 2467 C CA . ARG A 1 302 ? -5.206 7.247 -22.301 1.00 74.88 302 ARG A CA 1
ATOM 2468 C C . ARG A 1 302 ? -3.719 6.874 -22.280 1.00 74.88 302 ARG A C 1
ATOM 2470 O O . ARG A 1 302 ? -3.204 6.401 -23.296 1.00 74.88 302 ARG A O 1
ATOM 2477 N N . CYS A 1 303 ? -3.043 7.032 -21.141 1.00 76.50 303 CYS A N 1
ATOM 2478 C CA . CYS A 1 303 ? -1.730 6.419 -20.933 1.00 76.50 303 CYS A CA 1
ATOM 2479 C C . CYS A 1 303 ? -1.813 4.890 -21.082 1.00 76.50 303 CYS A C 1
ATOM 2481 O O . CYS A 1 303 ? -2.828 4.259 -20.757 1.00 76.50 303 CYS A O 1
ATOM 2483 N N . ASN A 1 304 ? -0.760 4.299 -21.631 1.00 80.62 304 ASN A N 1
ATOM 2484 C CA . ASN A 1 304 ? -0.629 2.848 -21.736 1.00 80.62 304 ASN A CA 1
ATOM 2485 C C . ASN A 1 304 ? -0.129 2.248 -20.397 1.00 80.62 304 ASN A C 1
ATOM 2487 O O . ASN A 1 304 ? 0.179 2.991 -19.463 1.00 80.62 304 ASN A O 1
ATOM 2491 N N . VAL A 1 305 ? -0.098 0.919 -20.255 1.00 84.38 305 VAL A N 1
ATOM 2492 C CA . VAL A 1 305 ? 0.226 0.268 -18.969 1.00 84.38 305 VAL A CA 1
ATOM 2493 C C . VAL A 1 305 ? 1.656 0.588 -18.529 1.00 84.38 305 VAL A C 1
ATOM 2495 O O . VAL A 1 305 ? 1.877 0.873 -17.354 1.00 84.38 305 VAL A O 1
ATOM 2498 N N . ILE A 1 306 ? 2.630 0.581 -19.446 1.00 82.25 306 ILE A N 1
ATOM 2499 C CA . ILE A 1 306 ? 4.023 0.895 -19.088 1.00 82.25 306 ILE A CA 1
ATOM 2500 C C . ILE A 1 306 ? 4.203 2.360 -18.658 1.00 82.25 306 ILE A C 1
ATOM 2502 O O . ILE A 1 306 ? 4.891 2.627 -17.674 1.00 82.25 306 ILE A O 1
ATOM 2506 N N . GLU A 1 307 ? 3.549 3.302 -19.338 1.00 79.06 307 GLU A N 1
ATOM 2507 C CA . GLU A 1 307 ? 3.540 4.718 -18.955 1.00 79.06 307 GLU A CA 1
ATOM 2508 C C . GLU A 1 307 ? 2.884 4.906 -17.590 1.00 79.06 307 GLU A C 1
ATOM 2510 O O . GLU A 1 307 ? 3.395 5.658 -16.763 1.00 79.06 307 GLU A O 1
ATOM 2515 N N . LEU A 1 308 ? 1.783 4.195 -17.329 1.00 85.06 308 LEU A N 1
ATOM 2516 C CA . LEU A 1 308 ? 1.113 4.224 -16.036 1.00 85.06 308 LEU A CA 1
ATOM 2517 C C . LEU A 1 308 ? 2.055 3.768 -14.916 1.00 85.06 308 LEU A C 1
ATOM 2519 O O . LEU A 1 308 ? 2.156 4.471 -13.916 1.00 85.06 308 LEU A O 1
ATOM 2523 N N . LEU A 1 309 ? 2.777 2.654 -15.094 1.00 85.81 309 LEU A N 1
ATOM 2524 C CA . LEU A 1 309 ? 3.765 2.173 -14.117 1.00 85.81 309 LEU A CA 1
ATOM 2525 C C . LEU A 1 309 ? 4.839 3.231 -13.833 1.00 85.81 309 LEU A C 1
ATOM 2527 O O . LEU A 1 309 ? 5.077 3.577 -12.676 1.00 85.81 309 LEU A O 1
ATOM 2531 N N . GLN A 1 310 ? 5.446 3.785 -14.884 1.00 82.38 310 GLN A N 1
ATOM 2532 C CA . GLN A 1 310 ? 6.520 4.774 -14.767 1.00 82.38 310 GLN A CA 1
ATOM 2533 C C . GLN A 1 310 ? 6.043 6.068 -14.088 1.00 82.38 310 GLN A C 1
ATOM 2535 O O . GLN A 1 310 ? 6.667 6.548 -13.139 1.00 82.38 310 GLN A O 1
ATOM 2540 N N . HIS A 1 311 ? 4.913 6.622 -14.532 1.00 82.94 311 HIS A N 1
ATOM 2541 C CA . HIS A 1 311 ? 4.355 7.849 -13.965 1.00 82.94 311 HIS A CA 1
ATOM 2542 C C . HIS A 1 311 ? 3.847 7.654 -12.539 1.00 82.94 311 HIS A C 1
ATOM 2544 O O . HIS A 1 311 ? 3.978 8.565 -11.719 1.00 82.94 311 HIS A O 1
ATOM 2550 N N . PHE A 1 312 ? 3.305 6.478 -12.222 1.00 85.00 312 PHE A N 1
ATOM 2551 C CA . PHE A 1 312 ? 2.886 6.152 -10.867 1.00 85.00 312 PHE A CA 1
ATOM 2552 C C . PHE A 1 312 ? 4.086 6.087 -9.917 1.00 85.00 312 PHE A C 1
ATOM 2554 O O . PHE A 1 312 ? 4.043 6.707 -8.856 1.00 85.00 312 PHE A O 1
ATOM 2561 N N . SER A 1 313 ? 5.190 5.443 -10.315 1.00 84.00 313 SER A N 1
ATOM 2562 C CA . SER A 1 313 ? 6.437 5.462 -9.535 1.00 84.00 313 SER A CA 1
ATOM 2563 C C . SER A 1 313 ? 6.943 6.889 -9.301 1.00 84.00 313 SER A C 1
ATOM 2565 O O . SER A 1 313 ? 7.238 7.248 -8.163 1.00 84.00 313 SER A O 1
ATOM 2567 N N . CYS A 1 314 ? 6.956 7.746 -10.330 1.00 82.38 314 CYS A N 1
ATOM 2568 C CA . CYS A 1 314 ? 7.311 9.160 -10.161 1.00 82.38 314 CYS A CA 1
ATOM 2569 C C . CYS A 1 314 ? 6.366 9.899 -9.200 1.00 82.38 314 CYS A C 1
ATOM 2571 O O . CYS A 1 314 ? 6.824 10.700 -8.385 1.00 82.38 314 CYS A O 1
ATOM 2573 N N . CYS A 1 315 ? 5.059 9.634 -9.282 1.00 85.44 315 CYS A N 1
ATOM 2574 C CA . CYS A 1 315 ? 4.058 10.217 -8.392 1.00 85.44 315 CYS A CA 1
ATOM 2575 C C . CYS A 1 315 ? 4.332 9.841 -6.930 1.00 85.44 315 CYS A C 1
ATOM 2577 O O . CYS A 1 315 ? 4.340 10.720 -6.068 1.00 85.44 315 CYS A O 1
ATOM 2579 N N . LEU A 1 316 ? 4.622 8.566 -6.654 1.00 85.31 316 LEU A N 1
ATOM 2580 C CA . LEU A 1 316 ? 4.957 8.108 -5.306 1.00 85.31 316 LEU A CA 1
ATOM 2581 C C . LEU A 1 316 ? 6.238 8.747 -4.777 1.00 85.31 316 LEU A C 1
ATOM 2583 O O . LEU A 1 316 ? 6.234 9.250 -3.653 1.00 85.31 316 LEU A O 1
ATOM 2587 N N . SER A 1 317 ? 7.301 8.795 -5.585 1.00 82.56 317 SER A N 1
ATOM 2588 C CA . SER A 1 317 ? 8.543 9.469 -5.191 1.00 82.56 317 SER A CA 1
ATOM 2589 C C . SER A 1 317 ? 8.309 10.951 -4.894 1.00 82.56 317 SER A C 1
ATOM 2591 O O . SER A 1 317 ? 8.834 11.476 -3.916 1.00 82.56 317 SER A O 1
ATOM 2593 N N . PHE A 1 318 ? 7.477 11.632 -5.689 1.00 82.56 318 PHE A N 1
ATOM 2594 C CA . PHE A 1 318 ? 7.113 13.024 -5.430 1.00 82.56 318 PHE A CA 1
ATOM 2595 C C . PHE A 1 318 ? 6.334 13.191 -4.121 1.00 82.56 318 PHE A C 1
ATOM 2597 O O . PHE A 1 318 ? 6.638 14.102 -3.351 1.00 82.56 318 PHE A O 1
ATOM 2604 N N . ILE A 1 319 ? 5.345 12.327 -3.859 1.00 82.25 319 ILE A N 1
ATOM 2605 C CA . ILE A 1 319 ? 4.571 12.354 -2.610 1.00 82.25 319 ILE A CA 1
ATOM 2606 C C . ILE A 1 319 ? 5.514 12.180 -1.417 1.00 82.25 319 ILE A C 1
ATOM 2608 O O . ILE A 1 319 ? 5.468 12.997 -0.503 1.00 82.25 319 ILE A O 1
ATOM 2612 N N . GLN A 1 320 ? 6.412 11.192 -1.461 1.00 80.12 320 GLN A N 1
ATOM 2613 C CA . GLN A 1 320 ? 7.390 10.937 -0.398 1.00 80.12 320 GLN A CA 1
ATOM 2614 C C . GLN A 1 320 ? 8.290 12.154 -0.143 1.00 80.12 320 GLN A C 1
ATOM 2616 O O . GLN A 1 320 ? 8.333 12.656 0.978 1.00 80.12 320 GLN A O 1
ATOM 2621 N N . VAL A 1 321 ? 8.935 12.690 -1.186 1.00 79.88 321 VAL A N 1
ATOM 2622 C CA . VAL A 1 321 ? 9.855 13.837 -1.060 1.00 79.88 321 VAL A CA 1
ATOM 2623 C C . VAL A 1 321 ? 9.141 15.084 -0.543 1.00 79.88 321 VAL A C 1
ATOM 2625 O O . VAL A 1 321 ? 9.645 15.759 0.357 1.00 79.88 321 VAL A O 1
ATOM 2628 N N . ARG A 1 322 ? 7.962 15.401 -1.092 1.00 79.06 322 ARG A N 1
ATOM 2629 C CA . ARG A 1 322 ? 7.169 16.552 -0.642 1.00 79.06 322 ARG A CA 1
ATOM 2630 C C . ARG A 1 322 ? 6.796 16.399 0.822 1.00 79.06 322 ARG A C 1
ATOM 2632 O O . ARG A 1 322 ? 6.908 17.342 1.601 1.00 79.06 322 ARG A O 1
ATOM 2639 N N . ASP A 1 323 ? 6.323 15.220 1.184 1.00 77.00 323 ASP A N 1
ATOM 2640 C CA . ASP A 1 323 ? 5.849 14.978 2.523 1.00 77.00 323 ASP A CA 1
ATOM 2641 C C . ASP A 1 323 ? 7.029 15.039 3.521 1.00 77.00 323 ASP A C 1
ATOM 2643 O O . ASP A 1 323 ? 6.880 15.576 4.622 1.00 77.00 323 ASP A O 1
ATOM 2647 N N . ASP A 1 324 ? 8.214 14.527 3.177 1.00 76.75 324 ASP A N 1
ATOM 2648 C CA . ASP A 1 324 ? 9.431 14.626 4.006 1.00 76.75 324 ASP A CA 1
ATOM 2649 C C . ASP A 1 324 ? 9.892 16.068 4.199 1.00 76.75 324 ASP A C 1
ATOM 2651 O O . ASP A 1 324 ? 10.175 16.470 5.331 1.00 76.75 324 ASP A O 1
ATOM 2655 N N . PHE A 1 325 ? 9.839 16.875 3.141 1.00 77.00 325 PHE A N 1
ATOM 2656 C CA . PHE A 1 325 ? 10.074 18.313 3.228 1.00 77.00 325 PHE A CA 1
ATOM 2657 C C . PHE A 1 325 ? 9.098 18.995 4.207 1.00 77.00 325 PHE A C 1
ATOM 2659 O O . PHE A 1 325 ? 9.526 19.716 5.112 1.00 77.00 325 PHE A O 1
ATOM 2666 N N . ASP A 1 326 ? 7.796 18.713 4.093 1.00 74.19 326 ASP A N 1
ATOM 2667 C CA . ASP A 1 326 ? 6.761 19.221 5.006 1.00 74.19 326 ASP A CA 1
ATOM 2668 C C . ASP A 1 326 ? 7.023 18.816 6.469 1.00 74.19 326 ASP A C 1
ATOM 2670 O O . ASP A 1 326 ? 6.801 19.609 7.389 1.00 74.19 326 ASP A O 1
ATOM 2674 N N . SER A 1 327 ? 7.490 17.583 6.697 1.00 72.00 327 SER A N 1
ATOM 2675 C CA . SER A 1 327 ? 7.846 17.093 8.034 1.00 72.00 327 SER A CA 1
ATOM 2676 C C . SER A 1 327 ? 9.066 17.805 8.614 1.00 72.00 327 SER A C 1
ATOM 2678 O O . SER A 1 327 ? 9.064 18.117 9.803 1.00 72.00 327 SER A O 1
ATOM 2680 N N . MET A 1 328 ? 10.096 18.059 7.803 1.00 71.31 328 MET A N 1
ATOM 2681 C CA . MET A 1 328 ? 11.347 18.683 8.252 1.00 71.31 328 MET A CA 1
ATOM 2682 C C . MET A 1 328 ? 11.208 20.187 8.506 1.00 71.31 328 MET A C 1
ATOM 2684 O O . MET A 1 328 ? 11.877 20.727 9.386 1.00 71.31 328 MET A O 1
ATOM 2688 N N . HIS A 1 329 ? 10.346 20.868 7.747 1.00 71.25 329 HIS A N 1
ATOM 2689 C CA . HIS A 1 329 ? 10.239 22.331 7.769 1.00 71.25 329 HIS A CA 1
ATOM 2690 C C . HIS A 1 329 ? 8.938 22.861 8.388 1.00 71.25 329 HIS A C 1
ATOM 2692 O O . HIS A 1 329 ? 8.780 24.072 8.555 1.00 71.25 329 HIS A O 1
ATOM 2698 N N . GLY A 1 330 ? 8.002 21.984 8.757 1.00 68.12 330 GLY A N 1
ATOM 2699 C CA . GLY A 1 330 ? 6.735 22.377 9.367 1.00 68.12 330 GLY A CA 1
ATOM 2700 C C . GLY A 1 330 ? 6.912 22.992 10.759 1.00 68.12 330 GLY A C 1
ATOM 2701 O O . GLY A 1 330 ? 7.135 22.277 11.733 1.00 68.12 330 GLY A O 1
ATOM 2702 N N . GLN A 1 331 ? 6.741 24.312 10.877 1.00 66.38 331 GLN A N 1
ATOM 2703 C CA . GLN A 1 331 ? 6.735 25.005 12.170 1.00 66.38 331 GLN A CA 1
ATOM 2704 C C . GLN A 1 331 ? 5.351 24.988 12.831 1.00 66.38 331 GLN A C 1
ATOM 2706 O O . GLN A 1 331 ? 4.328 25.293 12.215 1.00 66.38 331 GLN A O 1
ATOM 2711 N N . ILE A 1 332 ? 5.330 24.683 14.130 1.00 67.56 332 ILE A N 1
ATOM 2712 C CA . ILE A 1 332 ? 4.133 24.768 14.966 1.00 67.56 332 ILE A CA 1
ATOM 2713 C C . ILE A 1 332 ? 4.041 26.175 15.560 1.00 67.56 332 ILE A C 1
ATOM 2715 O O . ILE A 1 332 ? 4.826 26.551 16.426 1.00 67.56 332 ILE A O 1
ATOM 2719 N N . PHE A 1 333 ? 3.026 26.936 15.153 1.00 71.12 333 PHE A N 1
ATOM 2720 C CA . PHE A 1 333 ? 2.676 28.188 15.825 1.00 71.12 333 PHE A CA 1
ATOM 2721 C C . PHE A 1 333 ? 1.757 27.903 17.015 1.00 71.12 333 PHE A C 1
ATOM 2723 O O . PHE A 1 333 ? 0.635 27.419 16.818 1.00 71.12 333 PHE A O 1
ATOM 2730 N N . LEU A 1 334 ? 2.223 28.207 18.228 1.00 74.62 334 LEU A N 1
ATOM 2731 C CA . LEU A 1 334 ? 1.428 28.130 19.458 1.00 74.62 334 LEU A CA 1
ATOM 2732 C C . LEU A 1 334 ? 0.378 29.247 19.454 1.00 74.62 334 LEU A C 1
ATOM 2734 O O . LEU A 1 334 ? 0.734 30.422 19.327 1.00 74.62 334 LEU A O 1
ATOM 2738 N N . ARG A 1 335 ? -0.905 28.894 19.552 1.00 72.62 335 ARG A N 1
ATOM 2739 C CA . ARG A 1 335 ? -2.020 29.862 19.472 1.00 72.62 335 ARG A CA 1
ATOM 2740 C C . ARG A 1 335 ? -2.919 29.860 20.703 1.00 72.62 335 ARG A C 1
ATOM 2742 O O . ARG A 1 335 ? -3.698 30.793 20.874 1.00 72.62 335 ARG A O 1
ATOM 2749 N N . MET A 1 336 ? -2.831 28.841 21.549 1.00 69.12 336 MET A N 1
ATOM 2750 C CA . MET A 1 336 ? -3.755 28.662 22.659 1.00 69.12 336 MET A CA 1
ATOM 2751 C C . MET A 1 336 ? -3.373 29.523 23.867 1.00 69.12 336 MET A C 1
ATOM 2753 O O . MET A 1 336 ? -2.204 29.827 24.108 1.00 69.12 336 MET A O 1
ATOM 2757 N N . HIS A 1 337 ? -4.373 29.858 24.688 1.00 68.50 337 HIS A N 1
ATOM 2758 C CA . HIS A 1 337 ? -4.156 30.556 25.961 1.00 68.50 337 HIS A CA 1
ATOM 2759 C C . HIS A 1 337 ? -3.280 29.739 26.933 1.00 68.50 337 HIS A C 1
ATOM 2761 O O . HIS A 1 337 ? -2.499 30.310 27.691 1.00 68.50 337 HIS A O 1
ATOM 2767 N N . PHE A 1 338 ? -3.330 28.404 26.861 1.00 74.12 338 PHE A N 1
ATOM 2768 C CA . PHE A 1 338 ? -2.547 27.486 27.696 1.00 74.12 338 PHE A CA 1
ATOM 2769 C C . PHE A 1 338 ? -1.226 27.071 27.025 1.00 74.12 338 PHE A C 1
ATOM 2771 O O . PHE A 1 338 ? -0.982 25.885 26.789 1.00 74.12 338 PHE A O 1
ATOM 2778 N N . LYS A 1 339 ? -0.358 28.047 26.717 1.00 76.50 339 LYS A N 1
ATOM 2779 C CA . LYS A 1 339 ? 0.884 27.838 25.939 1.00 76.50 339 LYS A CA 1
ATOM 2780 C C . LYS A 1 339 ? 1.792 26.724 26.477 1.00 76.50 339 LYS A C 1
ATOM 2782 O O . LYS A 1 339 ? 2.407 26.022 25.683 1.00 76.50 339 LYS A O 1
ATOM 2787 N N . SER A 1 340 ? 1.882 26.540 27.797 1.00 76.62 340 SER A N 1
ATOM 2788 C CA . SER A 1 340 ? 2.729 25.497 28.401 1.00 76.62 340 SER A CA 1
ATOM 2789 C C . SER A 1 340 ? 2.223 24.084 28.101 1.00 76.62 340 SER A C 1
ATOM 2791 O O . SER A 1 340 ? 3.015 23.212 27.749 1.00 76.62 340 SER A O 1
ATOM 2793 N N . LEU A 1 341 ? 0.904 23.873 28.182 1.00 78.62 341 LEU A N 1
ATOM 2794 C CA . LEU A 1 341 ? 0.277 22.600 27.824 1.00 78.62 341 LEU A CA 1
ATOM 2795 C C . LEU A 1 341 ? 0.370 22.370 26.315 1.00 78.62 341 LEU A C 1
ATOM 2797 O O . LEU A 1 341 ? 0.770 21.295 25.884 1.00 78.62 341 LEU A O 1
ATOM 2801 N N . GLU A 1 342 ? 0.078 23.402 25.519 1.00 79.94 342 GLU A N 1
ATOM 2802 C CA . GLU A 1 342 ? 0.189 23.352 24.059 1.00 79.94 342 GLU A CA 1
ATOM 2803 C C . GLU A 1 342 ? 1.613 22.973 23.620 1.00 79.94 342 GLU A C 1
ATOM 2805 O O . GLU A 1 342 ? 1.779 22.093 22.781 1.00 79.94 342 GLU A O 1
ATOM 2810 N N . LYS A 1 343 ? 2.645 23.564 24.240 1.00 81.81 343 LYS A N 1
ATOM 2811 C CA . LYS A 1 343 ? 4.058 23.251 23.978 1.00 81.81 343 LYS A CA 1
ATOM 2812 C C . LYS A 1 343 ? 4.420 21.815 24.360 1.00 81.81 343 LYS A C 1
ATOM 2814 O O . LYS A 1 343 ? 5.131 21.156 23.609 1.00 81.81 343 LYS A O 1
ATOM 2819 N N . CYS A 1 344 ? 3.939 21.330 25.505 1.00 82.00 344 CYS A N 1
ATOM 2820 C CA . CYS A 1 344 ? 4.166 19.950 25.934 1.00 82.00 344 CYS A CA 1
ATOM 2821 C C . CYS A 1 344 ? 3.543 18.961 24.939 1.00 82.00 344 CYS A C 1
ATOM 2823 O O . CYS A 1 344 ? 4.228 18.082 24.423 1.00 82.00 344 CYS A O 1
ATOM 2825 N N . VAL A 1 345 ? 2.279 19.170 24.577 1.00 79.00 345 VAL A N 1
ATOM 2826 C CA . VAL A 1 345 ? 1.568 18.329 23.608 1.00 79.00 345 VAL A CA 1
ATOM 2827 C C . VAL A 1 345 ? 2.232 18.392 22.224 1.00 79.00 345 VAL A C 1
ATOM 2829 O O . VAL A 1 345 ? 2.451 17.357 21.600 1.00 79.00 345 VAL A O 1
ATOM 2832 N N . ALA A 1 346 ? 2.625 19.583 21.765 1.00 79.81 346 ALA A N 1
ATOM 2833 C CA . ALA A 1 346 ? 3.335 19.772 20.499 1.00 79.81 346 ALA A CA 1
ATOM 2834 C C . ALA A 1 346 ? 4.696 19.059 20.447 1.00 79.81 346 ALA A C 1
ATOM 2836 O O . ALA A 1 346 ? 5.156 18.733 19.360 1.00 79.81 346 ALA A O 1
ATOM 2837 N N . SER A 1 347 ? 5.334 18.813 21.598 1.00 79.75 347 SER A N 1
ATOM 2838 C CA . SER A 1 347 ? 6.592 18.057 21.674 1.00 79.75 347 SER A CA 1
ATOM 2839 C C . SER A 1 347 ? 6.407 16.536 21.624 1.00 79.75 347 SER A C 1
ATOM 2841 O O . SER A 1 347 ? 7.364 15.822 21.343 1.00 79.75 347 SER A O 1
ATOM 2843 N N . LEU A 1 348 ? 5.192 16.042 21.887 1.00 80.62 348 LEU A N 1
ATOM 2844 C CA . LEU A 1 348 ? 4.868 14.611 21.892 1.00 80.62 348 LEU A CA 1
ATOM 2845 C C . LEU A 1 348 ? 4.347 14.122 20.536 1.00 80.62 348 LEU A C 1
ATOM 2847 O O . LEU A 1 348 ? 4.593 12.982 20.151 1.00 80.62 348 LEU A O 1
ATOM 2851 N N . PHE A 1 349 ? 3.608 14.969 19.817 1.00 74.88 349 PHE A N 1
ATOM 2852 C CA . PHE A 1 349 ? 3.015 14.628 18.526 1.00 74.88 349 PHE A CA 1
ATOM 2853 C C . PHE A 1 349 ? 3.855 15.141 17.355 1.00 74.88 349 PHE A C 1
ATOM 2855 O O . PHE A 1 349 ? 4.496 16.185 17.438 1.00 74.88 349 PHE A O 1
ATOM 2862 N N . THR A 1 350 ? 3.775 14.462 16.207 1.00 76.19 350 THR A N 1
ATOM 2863 C CA . THR A 1 350 ? 4.267 15.047 14.952 1.00 76.19 350 THR A CA 1
ATOM 2864 C C . THR A 1 350 ? 3.477 16.314 14.617 1.00 76.19 350 THR A C 1
ATOM 2866 O O . THR A 1 350 ? 2.294 16.418 14.947 1.00 76.19 350 THR A O 1
ATOM 2869 N N . THR A 1 351 ? 4.087 17.267 13.906 1.00 77.19 351 THR A N 1
ATOM 2870 C CA . THR A 1 351 ? 3.456 18.552 13.544 1.00 77.19 351 THR A CA 1
ATOM 2871 C C . THR A 1 351 ? 2.048 18.397 12.964 1.00 77.19 351 THR A C 1
ATOM 2873 O O . THR A 1 351 ? 1.126 19.099 13.378 1.00 77.19 351 THR A O 1
ATOM 2876 N N . LYS A 1 352 ? 1.845 17.455 12.033 1.00 77.62 352 LYS A N 1
ATOM 2877 C CA . LYS A 1 352 ? 0.536 17.225 11.397 1.00 77.62 352 LYS A CA 1
ATOM 2878 C C . LYS A 1 352 ? -0.481 16.630 12.375 1.00 77.62 352 LYS A C 1
ATOM 2880 O O . LYS A 1 352 ? -1.610 17.115 12.423 1.00 77.62 352 LYS A O 1
ATOM 2885 N N . ILE A 1 353 ? -0.090 15.643 13.185 1.00 78.56 353 ILE A N 1
ATOM 2886 C CA . ILE A 1 353 ? -0.978 15.063 14.206 1.00 78.56 353 ILE A CA 1
ATOM 2887 C C . ILE A 1 353 ? -1.327 16.105 15.269 1.00 78.56 353 ILE A C 1
ATOM 2889 O O . ILE A 1 353 ? -2.482 16.207 15.667 1.00 78.56 353 ILE A O 1
ATOM 2893 N N . PHE A 1 354 ? -0.371 16.945 15.665 1.00 80.50 354 PHE A N 1
ATOM 2894 C CA . PHE A 1 354 ? -0.618 18.039 16.594 1.00 80.50 354 PHE A CA 1
ATOM 2895 C C . PHE A 1 354 ? -1.651 19.036 16.053 1.00 80.50 354 PHE A C 1
ATOM 2897 O O . PHE A 1 354 ? -2.557 19.445 16.777 1.00 80.50 354 PHE A O 1
ATOM 2904 N N . ILE A 1 355 ? -1.553 19.407 14.773 1.00 80.00 355 ILE A N 1
ATOM 2905 C CA . ILE A 1 355 ? -2.536 20.282 14.117 1.00 80.00 355 ILE A CA 1
ATOM 2906 C C . ILE A 1 355 ? -3.933 19.644 14.127 1.00 80.00 355 ILE A C 1
ATOM 2908 O O . ILE A 1 355 ? -4.903 20.345 14.409 1.00 80.00 355 ILE A O 1
ATOM 2912 N N . LEU A 1 356 ? -4.038 18.332 13.882 1.00 78.69 356 LEU A N 1
ATOM 2913 C CA . LEU A 1 356 ? -5.307 17.600 13.973 1.00 78.69 356 LEU A CA 1
ATOM 2914 C C . LEU A 1 356 ? -5.838 17.537 15.411 1.00 78.69 356 LEU A C 1
ATOM 2916 O O . LEU A 1 356 ? -7.037 17.676 15.633 1.00 78.69 356 LEU A O 1
ATOM 2920 N N . PHE A 1 357 ? -4.956 17.364 16.393 1.00 79.69 357 PHE A N 1
ATOM 2921 C CA . PHE A 1 357 ? -5.325 17.272 17.802 1.00 79.69 357 PHE A CA 1
ATOM 2922 C C . PHE A 1 357 ? -5.711 18.627 18.416 1.00 79.69 357 PHE A C 1
ATOM 2924 O O . PHE A 1 357 ? -6.532 18.681 19.333 1.00 79.69 357 PHE A O 1
ATOM 2931 N N . ARG A 1 358 ? -5.163 19.740 17.918 1.00 81.25 358 ARG A N 1
ATOM 2932 C CA . ARG A 1 358 ? -5.343 21.079 18.504 1.00 81.25 358 ARG A CA 1
ATOM 2933 C C . ARG A 1 358 ? -6.810 21.472 18.749 1.00 81.25 358 ARG A C 1
ATOM 2935 O O . ARG A 1 358 ? -7.093 21.894 19.867 1.00 81.25 358 ARG A O 1
ATOM 2942 N N . PRO A 1 359 ? -7.766 21.288 17.816 1.00 81.38 359 PRO A N 1
ATOM 2943 C CA . PRO A 1 359 ? -9.174 21.593 18.079 1.00 81.38 359 PRO A CA 1
ATOM 2944 C C . PRO A 1 359 ? -9.772 20.780 19.238 1.00 81.38 359 PRO A C 1
ATOM 2946 O O . PRO A 1 359 ? -10.695 21.239 19.909 1.00 81.38 359 PRO A O 1
ATOM 2949 N N . ILE A 1 360 ? -9.271 19.565 19.490 1.00 77.44 360 ILE A N 1
ATOM 2950 C CA . ILE A 1 360 ? -9.673 18.757 20.649 1.00 77.44 360 ILE A CA 1
ATOM 2951 C C . ILE A 1 360 ? -9.129 19.401 21.923 1.00 77.44 360 ILE A C 1
ATOM 2953 O O . ILE A 1 360 ? -9.901 19.651 22.845 1.00 77.44 360 ILE A O 1
ATOM 2957 N N . LEU A 1 361 ? -7.836 19.736 21.944 1.00 79.31 361 LEU A N 1
ATOM 2958 C CA . LEU A 1 361 ? -7.193 20.391 23.084 1.00 79.31 361 LEU A CA 1
ATOM 2959 C C . LEU A 1 361 ? -7.860 21.732 23.432 1.00 79.31 361 LEU A C 1
ATOM 2961 O O . LEU A 1 361 ? -8.107 22.013 24.605 1.00 79.31 361 LEU A O 1
ATOM 2965 N N . GLU A 1 362 ? -8.199 22.538 22.423 1.00 79.31 362 GLU A N 1
ATOM 2966 C CA . GLU A 1 362 ? -8.922 23.807 22.584 1.00 79.31 362 GLU A CA 1
ATOM 2967 C C . GLU A 1 362 ? -10.290 23.605 23.234 1.00 79.31 362 GLU A C 1
ATOM 2969 O O . GLU A 1 362 ? -10.643 24.328 24.166 1.00 79.31 362 GLU A O 1
ATOM 2974 N N . ARG A 1 363 ? -11.040 22.583 22.804 1.00 73.75 363 ARG A N 1
ATOM 2975 C CA . ARG A 1 363 ? -12.335 22.242 23.410 1.00 73.75 363 ARG A CA 1
ATOM 2976 C C . ARG A 1 363 ? -12.178 21.775 24.854 1.00 73.75 363 ARG A C 1
ATOM 2978 O O . ARG A 1 363 ? -12.932 22.240 25.709 1.00 73.75 363 ARG A O 1
ATOM 2985 N N . SER A 1 364 ? -11.187 20.936 25.145 1.00 71.44 364 SER A N 1
ATOM 2986 C CA . SER A 1 364 ? -10.907 20.472 26.510 1.00 71.44 364 SER A CA 1
ATOM 2987 C C . SER A 1 364 ? -10.537 21.624 27.448 1.00 71.44 364 SER A C 1
ATOM 2989 O O . SER A 1 364 ? -10.951 21.632 28.603 1.00 71.44 364 SER A O 1
ATOM 2991 N N . GLY A 1 365 ? -9.847 22.652 26.943 1.00 67.25 365 GLY A N 1
ATOM 2992 C CA . GLY A 1 365 ? -9.535 23.870 27.699 1.00 67.25 365 GLY A CA 1
ATOM 2993 C C . GLY A 1 365 ? -10.754 24.726 28.076 1.00 67.25 365 GLY A C 1
ATOM 2994 O O . GLY A 1 365 ? -10.635 25.605 28.924 1.00 67.25 365 GLY A O 1
ATOM 2995 N N . THR A 1 366 ? -11.927 24.477 27.479 1.00 66.94 366 THR A N 1
ATOM 2996 C CA . THR A 1 366 ? -13.189 25.153 27.844 1.00 66.94 366 THR A CA 1
ATOM 2997 C C . THR A 1 366 ? -13.995 24.417 28.918 1.00 66.94 366 THR A C 1
ATOM 2999 O O . THR A 1 366 ? -15.043 24.912 29.341 1.00 66.94 366 THR A O 1
ATOM 3002 N N . MET A 1 367 ? -13.531 23.247 29.370 1.00 60.53 367 MET A N 1
ATOM 3003 C CA . MET A 1 367 ? -14.197 22.484 30.423 1.00 60.53 367 MET A CA 1
ATOM 3004 C C . MET A 1 367 ? -14.000 23.172 31.778 1.00 60.53 367 MET A C 1
ATOM 3006 O O . MET A 1 367 ? -12.877 23.438 32.199 1.00 60.53 367 MET A O 1
ATOM 3010 N N . LYS A 1 368 ? -15.104 23.452 32.478 1.00 56.50 368 LYS A N 1
ATOM 3011 C CA . LYS A 1 368 ? -15.077 23.896 33.876 1.00 56.50 368 LYS A CA 1
ATOM 3012 C C . LYS A 1 368 ? -15.200 22.678 34.785 1.00 56.50 368 LYS A C 1
ATOM 3014 O O . LYS A 1 368 ? -16.155 21.914 34.658 1.00 56.50 368 LYS A O 1
ATOM 3019 N N . VAL A 1 369 ? -14.259 22.525 35.712 1.00 53.62 369 VAL A N 1
ATOM 3020 C CA . VAL A 1 369 ? -14.412 21.614 36.852 1.00 53.62 369 VAL A CA 1
ATOM 3021 C C . VAL A 1 369 ? -15.377 22.280 37.830 1.00 53.62 369 VAL A C 1
ATOM 3023 O O . VAL A 1 369 ? -15.200 23.452 38.160 1.00 53.62 369 VAL A O 1
ATOM 3026 N N . VAL A 1 370 ? -16.418 21.563 38.243 1.00 55.47 370 VAL A N 1
ATOM 3027 C CA . VAL A 1 370 ? -17.404 22.046 39.217 1.00 55.47 370 VAL A CA 1
ATOM 3028 C C . VAL A 1 370 ? -17.365 21.089 40.399 1.00 55.47 370 VAL A C 1
ATOM 3030 O O . VAL A 1 370 ? -17.442 19.879 40.186 1.00 55.47 370 VAL A O 1
ATOM 3033 N N . ASP A 1 371 ? -17.221 21.610 41.616 1.00 49.16 371 ASP A N 1
ATOM 3034 C CA . ASP A 1 371 ? -17.286 20.779 42.818 1.00 49.16 371 ASP A CA 1
ATOM 3035 C C . ASP A 1 371 ? -18.698 20.206 42.975 1.00 49.16 371 ASP A C 1
ATOM 3037 O O . ASP A 1 371 ? -19.699 20.915 42.832 1.00 49.16 371 ASP A O 1
ATOM 3041 N N . GLY A 1 372 ? -18.771 18.899 43.223 1.00 43.41 372 GLY A N 1
ATOM 3042 C CA . GLY A 1 372 ? -20.016 18.145 43.325 1.00 43.41 372 GLY A CA 1
ATOM 3043 C C . GLY A 1 372 ? -20.755 18.423 44.632 1.00 43.41 372 GLY A C 1
ATOM 3044 O O . GLY A 1 372 ? -20.753 17.587 45.528 1.00 43.41 372 GLY A O 1
ATOM 3045 N N . GLY A 1 373 ? -21.405 19.582 44.741 1.00 43.53 373 GLY A N 1
ATOM 3046 C CA . GLY A 1 373 ? -22.554 19.740 45.636 1.00 43.53 373 GLY A CA 1
ATOM 3047 C C . GLY A 1 373 ? -23.743 18.930 45.104 1.00 43.53 373 GLY A C 1
ATOM 3048 O O . GLY A 1 373 ? -23.837 18.714 43.898 1.00 43.53 373 GLY A O 1
ATOM 3049 N N . ALA A 1 374 ? -24.627 18.451 45.982 1.00 42.97 374 ALA A N 1
ATOM 3050 C CA . ALA A 1 374 ? -25.770 17.603 45.633 1.00 42.97 374 ALA A CA 1
ATOM 3051 C C . ALA A 1 374 ? -26.648 18.233 44.529 1.00 42.97 374 ALA A C 1
ATOM 3053 O O . ALA A 1 374 ? -27.348 19.213 44.772 1.00 42.97 374 ALA A O 1
ATOM 3054 N N . ILE A 1 375 ? -26.607 17.678 43.316 1.00 47.16 375 ILE A N 1
ATOM 3055 C CA . ILE A 1 375 ? -27.463 18.088 42.196 1.00 47.16 375 ILE A CA 1
ATOM 3056 C C . ILE A 1 375 ? -28.389 16.919 41.864 1.00 47.16 375 ILE A C 1
ATOM 3058 O O . ILE A 1 375 ? -27.926 15.810 41.601 1.00 47.16 375 ILE A O 1
ATOM 3062 N N . ASP A 1 376 ? -29.693 17.190 41.899 1.00 46.53 376 ASP A N 1
ATOM 3063 C CA . ASP A 1 376 ? -30.764 16.265 41.536 1.00 46.53 376 ASP A CA 1
ATOM 3064 C C . ASP A 1 376 ? -30.669 15.891 40.036 1.00 46.53 376 ASP A C 1
ATOM 3066 O O . ASP A 1 376 ? -30.777 16.777 39.179 1.00 46.53 376 ASP A O 1
ATOM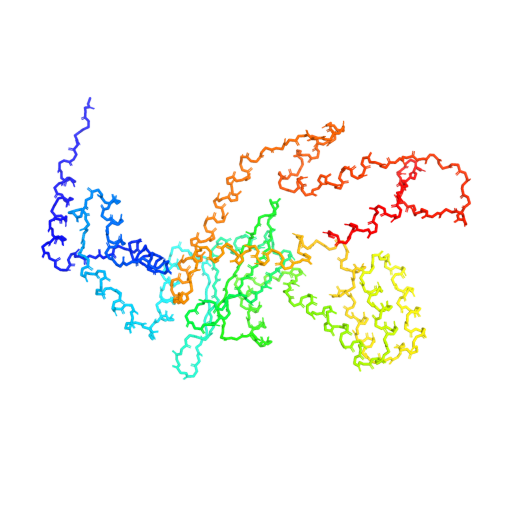 3070 N N . PRO A 1 377 ? -30.475 14.601 39.692 1.00 45.12 377 PRO A N 1
ATOM 3071 C CA . PRO A 1 377 ? -30.353 14.121 38.312 1.00 45.12 377 PRO A CA 1
ATOM 3072 C C . PRO A 1 377 ? -31.579 14.3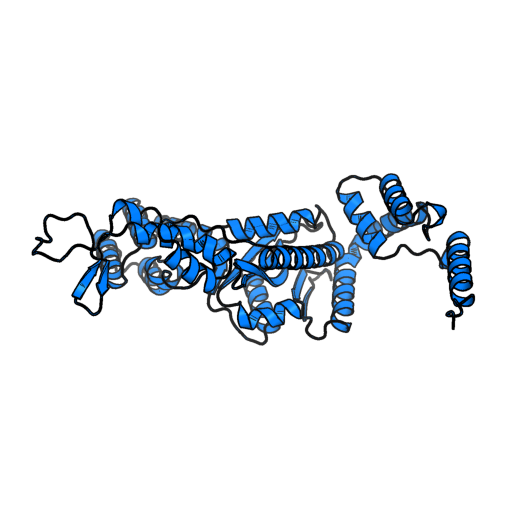83 37.428 1.00 45.12 377 PRO A C 1
ATOM 3074 O O . PRO A 1 377 ? -31.486 14.244 36.209 1.00 45.12 377 PRO A O 1
ATOM 3077 N N . SER A 1 378 ? -32.731 14.719 38.014 1.00 48.44 378 SER A N 1
ATOM 3078 C CA . SER A 1 378 ? -33.993 14.866 37.283 1.00 48.44 378 SER A CA 1
ATOM 3079 C C . SER A 1 378 ? -34.158 16.204 36.546 1.00 48.44 378 SER A C 1
ATOM 3081 O O . SER A 1 378 ? -35.016 16.303 35.669 1.00 48.44 378 SER A O 1
ATOM 3083 N N . ASN A 1 379 ? -33.313 17.205 36.832 1.00 47.16 379 ASN A N 1
ATOM 3084 C CA . ASN A 1 379 ? -33.439 18.572 36.302 1.00 47.16 379 ASN A CA 1
ATOM 3085 C C . ASN A 1 379 ? -32.255 19.042 35.427 1.00 47.16 379 ASN A C 1
ATOM 3087 O O . ASN A 1 379 ? -32.213 20.210 35.037 1.00 47.16 379 ASN A O 1
ATOM 3091 N N . ASP A 1 380 ? -31.284 18.173 35.111 1.00 46.03 380 ASP A N 1
ATOM 3092 C CA . ASP A 1 380 ? -30.032 18.572 34.446 1.00 46.03 380 ASP A CA 1
ATOM 3093 C C . ASP A 1 380 ? -29.898 18.012 33.007 1.00 46.03 380 ASP A C 1
ATOM 3095 O O . ASP A 1 380 ? -29.856 16.794 32.813 1.00 46.03 380 ASP A O 1
ATOM 3099 N N . PRO A 1 381 ? -29.785 18.863 31.965 1.00 45.34 381 PRO A N 1
ATOM 3100 C CA . PRO A 1 381 ? -29.570 18.431 30.580 1.00 45.34 381 PRO A CA 1
ATOM 3101 C C . PRO A 1 381 ? -28.134 17.946 30.258 1.00 45.34 381 PRO A C 1
ATOM 3103 O O . PRO A 1 381 ? -27.846 17.653 29.088 1.00 45.34 381 PRO A O 1
ATOM 3106 N N . LEU A 1 382 ? -27.219 17.861 31.234 1.00 41.09 382 LEU A N 1
ATOM 3107 C CA . LEU A 1 382 ? -25.790 17.550 31.042 1.00 41.09 382 LEU A CA 1
ATOM 3108 C C . LEU A 1 382 ? -25.407 16.112 31.457 1.00 41.09 382 LEU A C 1
ATOM 3110 O O . LEU A 1 382 ? -25.820 15.623 32.501 1.00 41.09 382 LEU A O 1
ATOM 3114 N N . HIS A 1 383 ? -24.556 15.442 30.662 1.00 45.16 383 HIS A N 1
ATOM 3115 C CA . HIS A 1 383 ? -23.971 14.133 31.007 1.00 45.16 383 HIS A CA 1
ATOM 3116 C C . HIS A 1 383 ? -22.591 14.273 31.675 1.00 45.16 383 HIS A C 1
ATOM 3118 O O . HIS A 1 383 ? -21.773 15.113 31.292 1.00 45.16 383 HIS A O 1
ATOM 3124 N N . TRP A 1 384 ? -22.339 13.403 32.655 1.00 45.19 384 TRP A N 1
ATOM 3125 C CA . TRP A 1 384 ? -21.095 13.260 33.416 1.00 45.19 384 TRP A CA 1
ATOM 3126 C C . TRP A 1 384 ? -20.006 12.565 32.585 1.00 45.19 384 TRP A C 1
ATOM 3128 O O . TRP A 1 384 ? -20.270 11.516 32.001 1.00 45.19 384 TRP A O 1
ATOM 3138 N N . ILE A 1 385 ? -18.783 13.112 32.540 1.00 41.41 385 ILE A N 1
ATOM 3139 C CA . ILE A 1 385 ? -17.660 12.539 31.772 1.00 41.41 385 ILE A CA 1
ATOM 3140 C C . ILE A 1 385 ? -16.483 12.235 32.709 1.00 41.41 385 ILE A C 1
ATOM 3142 O O . ILE A 1 385 ? -15.457 12.899 32.676 1.00 41.41 385 ILE A O 1
ATOM 3146 N N . GLY A 1 386 ? -16.620 11.209 33.547 1.00 42.44 386 GLY A N 1
ATOM 3147 C CA . GLY A 1 386 ? -15.486 10.592 34.249 1.00 42.44 386 GLY A CA 1
ATOM 3148 C C . GLY A 1 386 ? -15.021 11.258 35.553 1.00 42.44 386 GLY A C 1
ATOM 3149 O O . GLY A 1 386 ? -15.320 12.416 35.855 1.00 42.44 386 GLY A O 1
ATOM 3150 N N . VAL A 1 387 ? -14.286 10.456 36.332 1.00 32.31 387 VAL A N 1
ATOM 3151 C CA . VAL A 1 387 ? -13.830 10.714 37.707 1.00 32.31 387 VAL A CA 1
ATOM 3152 C C . VAL A 1 387 ? -12.298 10.758 37.731 1.00 32.31 387 VAL A C 1
ATOM 3154 O O . VAL A 1 387 ? -11.639 9.843 37.239 1.00 32.31 387 VAL A O 1
ATOM 3157 N N . ASN A 1 388 ? -11.715 11.810 38.308 1.00 36.06 388 ASN A N 1
ATOM 3158 C CA . ASN A 1 388 ? -10.289 11.850 38.664 1.00 36.06 388 ASN A CA 1
ATOM 3159 C C . ASN A 1 388 ? -10.038 10.965 39.910 1.00 36.06 388 ASN A C 1
ATOM 3161 O O . ASN A 1 388 ? -10.897 10.953 40.789 1.00 36.06 388 ASN A O 1
ATOM 3165 N N . PRO A 1 389 ? -8.869 10.307 40.069 1.00 34.12 389 PRO A N 1
ATOM 3166 C CA . PRO A 1 389 ? -8.446 9.617 41.302 1.00 34.12 389 PRO A CA 1
ATOM 3167 C C . PRO A 1 389 ? -8.714 10.330 42.648 1.00 34.12 389 PRO A C 1
ATOM 3169 O O . PRO A 1 389 ? -8.745 9.674 43.683 1.00 34.12 389 PRO A O 1
ATOM 3172 N N . LYS A 1 390 ? -8.901 11.658 42.658 1.00 39.28 390 LYS A N 1
ATOM 3173 C CA . LYS A 1 390 ? -9.263 12.478 43.830 1.00 39.28 390 LYS A CA 1
ATOM 3174 C C . LYS A 1 390 ? -10.775 12.711 44.030 1.00 39.28 390 LYS A C 1
ATOM 3176 O O . LYS A 1 390 ? -11.144 13.511 44.882 1.00 39.28 390 LYS A O 1
ATOM 3181 N N . GLY A 1 391 ? -11.650 12.065 43.257 1.00 32.28 391 GLY A N 1
ATOM 3182 C CA . GLY A 1 391 ? -13.112 12.170 43.398 1.00 32.28 391 GLY A CA 1
ATOM 3183 C C . GLY A 1 391 ? -13.765 13.378 42.709 1.00 32.28 391 GLY A C 1
ATOM 3184 O O . GLY A 1 391 ? -14.942 13.642 42.928 1.00 32.28 391 GLY A O 1
ATOM 3185 N N . SER A 1 392 ? -13.034 14.118 41.873 1.00 32.81 392 SER A N 1
ATOM 3186 C CA . SER A 1 392 ? -13.563 15.273 41.129 1.00 32.81 392 SER A CA 1
ATOM 3187 C C . SER A 1 392 ? -14.201 14.837 39.803 1.00 32.81 392 SER A C 1
ATOM 3189 O O . SER A 1 392 ? -13.609 14.033 39.076 1.00 32.81 392 SER A O 1
ATOM 3191 N N . TYR A 1 393 ? -15.364 15.399 39.462 1.00 37.22 393 TYR A N 1
ATOM 3192 C CA . TYR A 1 393 ? -16.108 15.095 38.234 1.00 37.22 393 TYR A CA 1
ATOM 3193 C C . TYR A 1 393 ? -15.838 16.118 37.118 1.00 37.22 393 TYR A C 1
ATOM 3195 O O . TYR A 1 393 ? -15.702 17.317 37.373 1.00 37.22 393 TYR A O 1
ATOM 3203 N N . LEU A 1 394 ? -15.813 15.659 35.864 1.00 38.09 394 LEU A N 1
ATOM 3204 C CA . LEU A 1 394 ? -15.723 16.515 34.674 1.00 38.09 394 LEU A CA 1
ATOM 3205 C C . LEU A 1 394 ? -17.096 16.644 33.984 1.00 38.09 394 LEU A C 1
ATOM 3207 O O . LEU A 1 394 ? -17.793 15.653 33.753 1.00 38.09 394 LEU A O 1
ATOM 3211 N N . ARG A 1 395 ? -17.483 17.881 33.638 1.00 41.31 395 ARG A N 1
ATOM 3212 C CA . ARG A 1 395 ? -18.793 18.248 33.058 1.00 41.31 395 ARG A CA 1
ATOM 3213 C C . ARG A 1 395 ? -18.607 18.823 31.646 1.00 41.31 395 ARG A C 1
ATOM 3215 O O . ARG A 1 395 ? -17.716 19.649 31.446 1.00 41.31 395 ARG A O 1
ATOM 3222 N N . ALA A 1 396 ? -19.444 18.451 30.670 1.00 42.97 396 ALA A N 1
ATOM 3223 C CA . ALA A 1 396 ? -19.416 19.054 29.326 1.00 42.97 396 ALA A CA 1
ATOM 3224 C C . ALA A 1 396 ? -20.810 19.223 28.689 1.00 42.97 396 ALA A C 1
ATOM 3226 O O . ALA A 1 396 ? -21.720 18.433 28.920 1.00 42.97 396 ALA A O 1
ATOM 3227 N N . HIS A 1 397 ? -20.965 20.268 27.862 1.00 36.84 397 HIS A N 1
ATOM 3228 C CA . HIS A 1 397 ? -22.235 20.675 27.241 1.00 36.84 397 HIS A CA 1
ATOM 3229 C C . HIS A 1 397 ? -22.674 19.741 26.097 1.00 36.84 397 HIS A C 1
ATOM 3231 O O . HIS A 1 397 ? -21.951 19.586 25.110 1.00 36.84 397 HIS A O 1
ATOM 3237 N N . LYS A 1 398 ? -23.891 19.183 26.193 1.00 38.09 398 LYS A N 1
ATOM 3238 C CA . LYS A 1 398 ? -24.480 18.191 25.261 1.00 38.09 398 LYS A CA 1
ATOM 3239 C C . LYS A 1 398 ? -24.563 18.676 23.802 1.00 38.09 398 LYS A C 1
ATOM 3241 O O . LYS A 1 398 ? -24.354 17.903 22.866 1.00 38.09 398 LYS A O 1
ATOM 3246 N N . GLU A 1 399 ? -24.776 19.975 23.598 1.00 38.47 399 GLU A N 1
ATOM 3247 C CA . GLU A 1 399 ? -24.827 20.605 22.266 1.00 38.47 399 GLU A CA 1
ATOM 3248 C C . GLU A 1 399 ? -23.446 20.850 21.637 1.00 38.47 399 GLU A C 1
ATOM 3250 O O . GLU A 1 399 ? -23.334 20.940 20.418 1.00 38.47 399 GLU A O 1
ATOM 3255 N N . LYS A 1 400 ? -22.369 20.911 22.434 1.00 39.06 400 LYS A N 1
ATOM 3256 C CA . LYS A 1 400 ? -21.005 21.132 21.914 1.00 39.06 400 LYS A CA 1
ATOM 3257 C C . LYS A 1 400 ? -20.280 19.837 21.535 1.00 39.06 400 LYS A C 1
ATOM 3259 O O . LYS A 1 400 ? -19.332 19.887 20.754 1.00 39.06 400 LYS A O 1
ATOM 3264 N N . LEU A 1 401 ? -20.718 18.696 22.071 1.00 37.66 401 LEU A N 1
ATOM 3265 C CA . LEU A 1 401 ? -20.107 17.381 21.835 1.00 37.66 401 LEU A CA 1
ATOM 3266 C C . LEU A 1 401 ? -20.765 16.606 20.681 1.00 37.66 401 LEU A C 1
ATOM 3268 O O . LEU A 1 401 ? -20.070 15.980 19.881 1.00 37.66 401 LEU A O 1
ATOM 3272 N N . SER A 1 402 ? -22.091 16.693 20.549 1.00 38.56 402 SER A N 1
ATOM 3273 C CA . SER A 1 402 ? -22.877 15.844 19.638 1.00 38.56 402 SER A CA 1
ATOM 3274 C C . SER A 1 402 ? -22.675 16.131 18.143 1.00 38.56 402 SER A C 1
ATOM 3276 O O . SER A 1 402 ? -22.769 15.210 17.336 1.00 38.56 402 SER A O 1
ATOM 3278 N N . GLY A 1 403 ? -22.339 17.369 17.761 1.00 37.09 403 GLY A N 1
ATOM 3279 C CA . GLY A 1 403 ? -22.159 17.747 16.352 1.00 37.09 403 GLY A CA 1
ATOM 3280 C C . GLY A 1 403 ? -20.778 17.450 15.754 1.00 37.09 403 GLY A C 1
ATOM 3281 O O . GLY A 1 403 ? -20.642 17.459 14.537 1.00 37.09 403 GLY A O 1
ATOM 3282 N N . LYS A 1 404 ? -19.746 17.202 16.579 1.00 37.09 404 LYS A N 1
ATOM 3283 C CA . LYS A 1 404 ? -18.344 17.100 16.110 1.00 37.09 404 LYS A CA 1
ATOM 3284 C C . LYS A 1 404 ? -17.595 15.832 16.528 1.00 37.09 404 LYS A C 1
ATOM 3286 O O . LYS A 1 404 ? -16.543 15.558 15.965 1.00 37.09 404 LYS A O 1
ATOM 3291 N N . MET A 1 405 ? -18.141 14.990 17.415 1.00 30.95 405 MET A N 1
ATOM 3292 C CA . MET A 1 405 ? -17.652 13.599 17.558 1.00 30.95 405 MET A CA 1
ATOM 3293 C C . MET A 1 405 ? -17.992 12.728 16.331 1.00 30.95 405 MET A C 1
ATOM 3295 O O . MET A 1 405 ? -17.422 11.657 16.137 1.00 30.95 405 MET A O 1
ATOM 3299 N N . GLN A 1 406 ? -18.852 13.219 15.431 1.00 32.16 406 GLN A N 1
ATOM 3300 C CA . GLN A 1 406 ? -19.033 12.637 14.100 1.00 32.16 406 GLN A CA 1
ATOM 3301 C C . GLN A 1 406 ? -17.801 12.802 13.180 1.00 32.16 406 GLN A C 1
ATOM 3303 O O . GLN A 1 406 ? -17.771 12.165 12.130 1.00 32.16 406 GLN A O 1
ATOM 3308 N N . GLU A 1 407 ? -16.791 13.603 13.553 1.00 30.91 407 GLU A N 1
ATOM 3309 C CA . GLU A 1 407 ? -15.625 13.908 12.702 1.00 30.91 407 GLU A CA 1
ATOM 3310 C C . GLU A 1 407 ? -14.395 12.995 12.915 1.00 30.91 407 GLU A C 1
ATOM 3312 O O . GLU A 1 407 ? -13.482 13.072 12.098 1.00 30.91 407 GLU A O 1
ATOM 3317 N N . TRP A 1 408 ? -14.333 12.146 13.956 1.00 28.08 408 TRP A N 1
ATOM 3318 C CA . TRP A 1 408 ? -13.100 11.413 14.339 1.00 28.08 408 TRP A CA 1
ATOM 3319 C C . TRP A 1 408 ? -13.197 9.899 14.378 1.00 28.08 408 TRP A C 1
ATOM 3321 O O . TRP A 1 408 ? -14.005 9.388 15.182 1.00 28.08 408 TRP A O 1
#

Radius of gyration: 29.29 Å; chains: 1; bounding box: 92×47×84 Å

InterPro domains:
  IPR018289 MULE transposase domain [PF10551] (135-212)

Foldseek 3Di:
DDDDDDPVVVVVVVVLLVCLVPDPVSADQPPVLVLQLVQCVLVPDDLVVSLVVVQVVLVHNSSHSHDSVVSVVVVVVVVVCQQCLQVVQVVVQVVVCVVFVLKDKDFDADPVRHTAKIKIDTPQLLVCCVPWLQAWEKEQDDLQAQLRWTKIWIWAADLLLAIRTNMIMTHNDDDPVVVVVRQVSSCVSNVNDHHNHYDYVCLVVVLVVVLVVCCVQLVDPVLSVLVNCLQQAADAPVVSVVSLVVSCVVSVNPPPPSSVVVVVCSCSGHCNNVPPRDNSQPPDCVVVVVLVVLLPVQDGGHHGSNSSVVSVVVSVVVSVVVSVVCQVPPDDDQDDPCSVVLVVLPVVGRSNVSVVCVVVVNQVVPWDFDPDDPDDPPPDPWDWDDADPVGTTTTDDPVVCRPPVSRD

Secondary structure (DSSP, 8-state):
------HHHHHHHHHHHHHHHH-GGG----HHHHHHHHHHHHTT--HHHHHHHHHHHHTSGGG-SS-HHHHHHHHHHHHHGGGTHHHHHHHHHHHHHHH-TT-EEEEEE-TTS-EEEEEEE-HHHHHHHHHHTTEEEEEEEE--BTT-PPEEEEEEE-TTS-EEEEEEEE-SS--HHHHHHHHHHHHHHTTT---SEEEETHHHHHHHHHHHHHHHHT--HHHHHHHHHHHHS---HHHHHHHHHHHHHHTT-TT-HHHHHHHHTHHHH-HHHHTTS--TT-SSTHHHHHHHHHHHHHSPTTB-HHHHHHHHHHHHHHHHHHHHHHHHH------SS-HHHHHHHHHHS-HHHHHHHHHHHHHHTTPPB-------TTS---EEEEE-TTSPEEEE-HHHHTTTGGG-